Protein AF-0000000065972947 (afdb_homodimer)

InterPro domains:
  IPR001889 Herpesvirus thymidine kinase [MF_04029] (7-340)
  IPR001889 Herpesvirus thymidine kinase [PF00693] (19-298)
  IPR027417 P-loop containing nucleoside triphosphate hydrolase [G3DSA:3.40.50.300] (1-341)
  IPR027417 P-loop containing nucleoside triphosphate hydrolase [SSF52540] (10-336)

Organism: Varicella-zoster virus (strain Dumas) (NCBI:txid10338)

Solvent-accessible surface area (backbone atoms only — not comparable to full-atom values): 35794 Å² total; per-residue (Å²): 132,81,81,72,73,72,71,44,74,35,25,28,37,40,34,23,49,32,58,59,83,57,57,50,64,69,57,23,52,51,42,31,50,71,74,61,44,83,46,89,81,36,56,46,77,39,71,64,62,53,41,48,31,56,42,29,50,82,39,32,28,64,59,45,40,54,49,37,54,52,32,33,77,72,63,76,37,53,70,68,55,30,10,38,44,30,40,33,29,44,47,47,52,26,34,62,39,30,53,51,47,47,57,54,52,67,44,44,55,76,63,67,82,68,57,65,63,50,80,56,81,77,57,32,33,38,42,28,52,42,48,46,59,44,47,27,40,45,50,52,51,26,34,34,57,68,63,46,23,48,68,47,47,45,60,41,38,42,62,48,59,57,86,50,56,70,24,35,26,39,31,38,43,42,59,51,66,70,60,35,53,53,43,42,55,68,69,37,55,93,87,59,72,81,59,58,44,46,53,29,25,33,52,30,44,52,40,12,47,48,21,34,31,58,30,44,71,81,45,60,68,76,80,47,52,81,76,51,61,65,46,44,69,68,57,36,49,47,34,32,75,36,80,79,60,68,81,49,95,78,37,55,62,79,47,16,50,64,29,66,64,34,34,62,57,55,27,44,97,87,62,46,66,33,68,70,50,49,52,41,52,47,52,53,48,54,34,33,53,29,40,43,76,44,77,42,64,45,67,65,52,44,63,56,29,24,51,52,52,58,70,48,53,84,78,52,48,62,26,41,29,34,53,59,39,52,53,49,50,54,50,52,51,47,58,58,59,54,70,52,107,132,81,82,71,74,74,70,46,75,35,25,29,38,38,34,23,48,31,60,60,84,58,57,50,64,70,58,23,52,51,41,30,48,73,73,63,44,85,46,89,83,35,55,46,79,40,71,64,62,54,42,50,30,55,41,31,49,80,40,34,27,62,60,46,40,55,48,39,53,51,31,33,75,72,61,77,38,53,70,67,55,29,10,38,42,30,39,34,28,44,46,49,51,25,33,64,41,29,53,51,48,46,57,55,52,68,44,43,56,75,66,67,82,69,57,65,64,50,79,59,80,78,56,33,33,39,42,28,52,42,48,48,59,43,48,28,40,47,50,51,52,27,33,33,57,68,65,47,24,49,69,46,50,45,60,43,38,42,63,47,58,56,86,49,57,70,25,35,26,39,32,39,43,43,60,53,67,71,60,32,53,53,44,40,56,69,68,37,55,92,87,58,71,81,60,57,43,47,52,30,24,32,50,29,44,53,37,12,46,48,20,33,30,59,31,44,72,83,44,60,68,77,81,46,53,80,78,50,61,65,46,44,70,67,58,36,49,46,34,32,75,35,78,77,59,70,81,50,97,76,38,55,63,79,48,16,50,62,29,64,65,35,33,63,59,55,25,44,97,86,62,47,66,34,68,71,51,48,51,40,51,47,51,52,48,53,35,32,53,29,39,44,76,45,77,41,63,45,68,65,51,44,65,56,32,23,52,52,53,57,70,47,52,84,76,52,49,62,28,40,29,33,52,59,38,52,53,50,49,54,52,51,50,47,58,58,58,53,68,52,107

Sequence (682 aa):
MSTDKTDVKMGVLRIYLDGAYGIGKTTAAEEFLHHFAITPNRILLIGEPLSYWRNLAGEDAICGIYGTQTRRLNGDVSPEDAQRLTAHFQSLFCSPHAIMHAKISALMDTSTSDLVQVNKEPYKIMLSDRHPIASTICFPLSRYLVGDMSPAALPGLLFTLPAEPPGTNLVVCTVSLPSHLSRVSKRARPGETVNLPFVMVLRNVYIMLINTIIFLKTNNWHAGWNTLSFCNDVFKQKLQKSECIKLREVPGIEDTLFAVLKLPELCGEFGNILPLWAWGMETLSNCSRSMSPFVLSLEQTPQHAAQELKTLLPQMTPANMSSGAWNILKELVNAVQDNTSMSTDKTDVKMGVLRIYLDGAYGIGKTTAAEEFLHHFAITPNRILLIGEPLSYWRNLAGEDAICGIYGTQTRRLNGDVSPEDAQRLTAHFQSLFCSPHAIMHAKISALMDTSTSDLVQVNKEPYKIMLSDRHPIASTICFPLSRYLVGDMSPAALPGLLFTLPAEPPGTNLVVCTVSLPSHLSRVSKRARPGETVNLPFVMVLRNVYIMLINTIIFLKTNNWHAGWNTLSFCNDVFKQKLQKSECIKLREVPGIEDTLFAVLKLPELCGEFGNILPLWAWGMETLSNCSRSMSPFVLSLEQTPQHAAQELKTLLPQMTPANMSSGAWNILKELVNAVQDNTS

Foldseek 3Di:
DPPPVPFDKAWEQAEEEAEDPLLCRVVLVVLLCVPPVPDPLLEAEFEQLCLQCCDPPHDNLVCQLLVLVVCCVVVVDDLVVQQASNLVSLVSRLVVQLVLVVLLQVQFDQPVPCVVRPPDDDHRYYYYHHHSCCSLPLQNLLCVLVSRHDCVSNLVSLVSHDQAGAFYEYEYEDADPVSSLVSVVVPDDPPDDDQQLSNQLSRLQSLQLLQLLQQLLPDDCVVCLVVADAQDNVNSVVSSPHNPADHDNHDDPCNHVSNHLQHPVQADPNSHGDPSVVVSSVSSSSNSPRYHYHYFYPHDPSNVSSVVVVVCVVVGGITMGIPVSSVVSNVSSCVSRVSND/DPPPVPFDKAWEQEEEEAEDPLLCRVVLVVLLCVPPVPDPLLEAEFEQLCLQCCDPPHDNLVCQLLVLVVCCVVVVDDLVVQQASNLVSLVSRLVVQLVLVVLLQVQFDQPVPCCVVCPPDDHRYYYYHHHSCCSLPLQNLLCVLVSRHDCVSNLVSLVSHDQAGAFYEYEYEDADPVSSLVSVVVPDDPPDDDQQLSNQLSRLQSLQLLQLLQQLLVDDCVVCLVVADAQDNVNSVVSSPHNPADRDNHDDPCNHVSNHLQHPVQADPNSHGDPSSVVSSVSSSSNSPRYHYHYFYPHDPSNVSSVVVVVCVVVGGITMGTPVSSVVSNVSSCVSRVSND

Nearest PDB structures (foldseek):
  1osn-assembly3_A  TM=9.728E-01  e=6.190E-50  Human alphaherpesvirus 3
  1osn-assembly3_D  TM=9.827E-01  e=1.285E-48  Human alphaherpesvirus 3
  1osn-assembly3_C  TM=9.825E-01  e=5.005E-48  Human alphaherpesvirus 3
  1osn-assembly3_B  TM=9.823E-01  e=9.373E-48  Human alphaherpesvirus 3
  1p75-assembly1_A  TM=9.318E-01  e=2.716E-27  Equid alphaherpesvirus 4

Structure (mmCIF, N/CA/C/O backbone):
data_AF-0000000065972947-model_v1
#
loop_
_entity.id
_entity.type
_entity.pdbx_description
1 polymer 'Thymidine kinase'
#
loop_
_atom_site.group_PDB
_atom_site.id
_atom_site.type_symbol
_atom_site.label_atom_id
_atom_site.label_alt_id
_atom_site.label_comp_id
_atom_site.label_asym_id
_atom_site.label_entity_id
_atom_site.label_seq_id
_atom_site.pdbx_PDB_ins_code
_atom_site.Cartn_x
_atom_site.Cartn_y
_atom_site.Cartn_z
_atom_site.occupancy
_atom_site.B_iso_or_equiv
_atom_site.auth_seq_id
_atom_site.auth_comp_id
_atom_site.auth_asym_id
_atom_site.auth_atom_id
_atom_site.pdbx_PDB_model_num
ATOM 1 N N . MET A 1 1 ? 26.594 19.766 -32.219 1 24.78 1 MET A N 1
ATOM 2 C CA . MET A 1 1 ? 27.094 20.375 -31 1 24.78 1 MET A CA 1
ATOM 3 C C . MET A 1 1 ? 26.312 19.906 -29.797 1 24.78 1 MET A C 1
ATOM 5 O O . MET A 1 1 ? 25.094 20.109 -29.719 1 24.78 1 MET A O 1
ATOM 9 N N . SER A 1 2 ? 26.516 18.75 -29.25 1 31.09 2 SER A N 1
ATOM 10 C CA . SER A 1 2 ? 25.922 17.891 -28.234 1 31.09 2 SER A CA 1
ATOM 11 C C . SER A 1 2 ? 25.781 18.641 -26.906 1 31.09 2 SER A C 1
ATOM 13 O O . SER A 1 2 ? 26.781 19.031 -26.297 1 31.09 2 SER A O 1
ATOM 15 N N . THR A 1 3 ? 25.062 19.797 -26.844 1 36.56 3 THR A N 1
ATOM 16 C CA . THR A 1 3 ? 24.906 20.719 -25.719 1 36.56 3 THR A CA 1
ATOM 17 C C . THR A 1 3 ? 24.812 19.984 -24.406 1 36.56 3 THR A C 1
ATOM 19 O O . THR A 1 3 ? 23.797 19.344 -24.109 1 36.56 3 THR A O 1
ATOM 22 N N . ASP A 1 4 ? 25.781 19.266 -24 1 41.28 4 ASP A N 1
ATOM 23 C CA . ASP A 1 4 ? 26.203 18.562 -22.797 1 41.28 4 ASP A CA 1
ATOM 24 C C . ASP A 1 4 ? 25.875 19.359 -21.547 1 41.28 4 ASP A C 1
ATOM 26 O O . ASP A 1 4 ? 26.688 20.172 -21.094 1 41.28 4 ASP A O 1
ATOM 30 N N . LYS A 1 5 ? 24.844 20.094 -21.453 1 45.72 5 LYS A N 1
ATOM 31 C CA . LYS A 1 5 ? 24.516 20.953 -20.328 1 45.72 5 LYS A CA 1
ATOM 32 C C . LYS A 1 5 ? 24.828 20.266 -19 1 45.72 5 LYS A C 1
ATOM 34 O O . LYS A 1 5 ? 24.297 19.188 -18.719 1 45.72 5 LYS A O 1
ATOM 39 N N . THR A 1 6 ? 25.906 20.375 -18.438 1 58.53 6 THR A N 1
ATOM 40 C CA . THR A 1 6 ? 26.484 19.844 -17.203 1 58.53 6 THR A CA 1
ATOM 41 C C . THR A 1 6 ? 25.469 19.906 -16.078 1 58.53 6 THR A C 1
ATOM 43 O O . THR A 1 6 ? 24.922 20.969 -15.781 1 58.53 6 THR A O 1
ATOM 46 N N . ASP A 1 7 ? 24.891 18.859 -15.789 1 75.12 7 ASP A N 1
ATOM 47 C CA . ASP A 1 7 ? 24 18.672 -14.641 1 75.12 7 ASP A CA 1
ATOM 48 C C . ASP A 1 7 ? 24.625 19.25 -13.375 1 75.12 7 ASP A C 1
ATOM 50 O O . ASP A 1 7 ? 25.688 18.781 -12.93 1 75.12 7 ASP A O 1
ATOM 54 N N . VAL A 1 8 ? 24.234 20.594 -13.047 1 81.94 8 VAL A N 1
ATOM 55 C CA . VAL A 1 8 ? 24.75 21.297 -11.883 1 81.94 8 VAL A CA 1
ATOM 56 C C . VAL A 1 8 ? 23.969 20.906 -10.633 1 81.94 8 VAL A C 1
ATOM 58 O O . VAL A 1 8 ? 22.75 20.766 -10.68 1 81.94 8 VAL A O 1
ATOM 61 N N . LYS A 1 9 ? 24.703 20.719 -9.617 1 84.69 9 LYS A N 1
ATOM 62 C CA . LYS A 1 9 ? 24.078 20.422 -8.336 1 84.69 9 LYS A CA 1
ATOM 63 C C . LYS A 1 9 ? 23.531 21.688 -7.684 1 84.69 9 LYS A C 1
ATOM 65 O O . LYS A 1 9 ? 24.156 22.75 -7.727 1 84.69 9 LYS A O 1
ATOM 70 N N . MET A 1 10 ? 22.328 21.594 -7.219 1 85.69 10 MET A N 1
ATOM 71 C CA . MET A 1 10 ? 21.672 22.734 -6.59 1 85.69 10 MET A CA 1
ATOM 72 C C . MET A 1 10 ? 21 22.328 -5.281 1 85.69 10 MET A C 1
ATOM 74 O O . MET A 1 10 ? 20.719 21.156 -5.066 1 85.69 10 MET A O 1
ATOM 78 N N . GLY A 1 11 ? 20.797 23.375 -4.469 1 88.81 11 GLY A N 1
ATOM 79 C CA . GLY A 1 11 ? 20.031 23.188 -3.246 1 88.81 11 GLY A CA 1
ATOM 80 C C . GLY A 1 11 ? 18.547 23.406 -3.432 1 88.81 11 GLY A C 1
ATOM 81 O O . GLY A 1 11 ? 18.141 24.312 -4.168 1 88.81 11 GLY A O 1
ATOM 82 N N . VAL A 1 12 ? 17.781 22.531 -2.781 1 92.69 12 VAL A N 1
ATOM 83 C CA . VAL A 1 12 ? 16.328 22.656 -2.873 1 92.69 12 VAL A CA 1
ATOM 84 C C . VAL A 1 12 ? 15.711 22.516 -1.485 1 92.69 12 VAL A C 1
ATOM 86 O O . VAL A 1 12 ? 16.109 21.641 -0.708 1 92.69 12 VAL A O 1
ATOM 89 N N . LEU A 1 13 ? 14.805 23.422 -1.166 1 94.88 13 LEU A N 1
ATOM 90 C CA . LEU A 1 13 ? 13.977 23.234 0.019 1 94.88 13 LEU A CA 1
ATOM 91 C C . LEU A 1 13 ? 12.688 22.5 -0.326 1 94.88 13 LEU A C 1
ATOM 93 O O . LEU A 1 13 ? 11.828 23.031 -1.038 1 94.88 13 LEU A O 1
ATOM 97 N N . ARG A 1 14 ? 12.586 21.281 0.138 1 95.44 14 ARG A N 1
ATOM 98 C CA . ARG A 1 14 ? 11.367 20.5 -0.025 1 95.44 14 ARG A CA 1
ATOM 99 C C . ARG A 1 14 ? 10.398 20.75 1.124 1 95.44 14 ARG A C 1
ATOM 101 O O . ARG A 1 14 ? 10.602 20.266 2.236 1 95.44 14 ARG A O 1
ATOM 108 N N . ILE A 1 15 ? 9.328 21.422 0.825 1 97.12 15 ILE A N 1
ATOM 109 C CA . ILE A 1 15 ? 8.398 21.844 1.862 1 97.12 15 ILE A CA 1
ATOM 110 C C . ILE A 1 15 ? 7.031 21.219 1.622 1 97.12 15 ILE A C 1
ATOM 112 O O . ILE A 1 15 ? 6.477 21.312 0.525 1 97.12 15 ILE A O 1
ATOM 116 N N . TYR A 1 16 ? 6.547 20.562 2.572 1 97.19 16 TYR A N 1
ATOM 117 C CA . TYR A 1 16 ? 5.18 20.062 2.561 1 97.19 16 TYR A CA 1
ATOM 118 C C . TYR A 1 16 ? 4.301 20.844 3.523 1 97.19 16 TYR A C 1
ATOM 120 O O . TYR A 1 16 ? 4.594 20.922 4.719 1 97.19 16 TYR A O 1
ATOM 128 N N . LEU A 1 17 ? 3.287 21.438 3.014 1 97.56 17 LEU A N 1
ATOM 129 C CA . LEU A 1 17 ? 2.273 22.094 3.836 1 97.56 17 LEU A CA 1
ATOM 130 C C . LEU A 1 17 ? 1.18 21.109 4.234 1 97.56 17 LEU A C 1
ATOM 132 O O . LEU A 1 17 ? 0.434 20.625 3.381 1 97.56 17 LEU A O 1
ATOM 136 N N . ASP A 1 18 ? 1.11 20.828 5.496 1 97.81 18 ASP A N 1
ATOM 137 C CA . ASP A 1 18 ? 0.166 19.828 5.988 1 97.81 18 ASP A CA 1
ATOM 138 C C . ASP A 1 18 ? -0.771 20.422 7.035 1 97.81 18 ASP A C 1
ATOM 140 O O . ASP A 1 18 ? -0.601 21.578 7.445 1 97.81 18 ASP A O 1
ATOM 144 N N . GLY A 1 19 ? -1.798 19.672 7.359 1 97.06 19 GLY A N 1
ATOM 145 C CA . GLY A 1 19 ? -2.809 20.109 8.312 1 97.06 19 GLY A CA 1
ATOM 146 C C . GLY A 1 19 ? -4.203 19.625 7.969 1 97.06 19 GLY A C 1
ATOM 147 O O . GLY A 1 19 ? -4.387 18.906 6.98 1 97.06 19 GLY A O 1
ATOM 148 N N . ALA A 1 20 ? -5.117 20.047 8.828 1 95 20 ALA A N 1
ATOM 149 C CA . ALA A 1 20 ? -6.504 19.656 8.617 1 95 20 ALA A CA 1
ATOM 150 C C . ALA A 1 20 ? -7.039 20.219 7.301 1 95 20 ALA A C 1
ATOM 152 O O . ALA A 1 20 ? -6.445 21.141 6.73 1 95 20 ALA A O 1
ATOM 153 N N . TYR A 1 21 ? -8.062 19.578 6.801 1 90.56 21 TYR A N 1
ATOM 154 C CA . TYR A 1 21 ? -8.648 20.062 5.559 1 90.56 21 TYR A CA 1
ATOM 155 C C . TYR A 1 21 ? -9.398 21.375 5.777 1 90.56 21 TYR A C 1
ATOM 157 O O . TYR A 1 21 ? -9.883 21.641 6.883 1 90.56 21 TYR A O 1
ATOM 165 N N . GLY A 1 22 ? -9.43 22.203 4.824 1 90.12 22 GLY A N 1
ATOM 166 C CA . GLY A 1 22 ? -10.25 23.406 4.824 1 90.12 22 GLY A CA 1
ATOM 167 C C . GLY A 1 22 ? -9.68 24.516 5.672 1 90.12 22 GLY A C 1
ATOM 168 O O . GLY A 1 22 ? -10.398 25.438 6.066 1 90.12 22 GLY A O 1
ATOM 169 N N . ILE A 1 23 ? -8.453 24.484 5.961 1 92.94 23 ILE A N 1
ATOM 170 C CA . ILE A 1 23 ? -7.922 25.484 6.883 1 92.94 23 ILE A CA 1
ATOM 171 C C . ILE A 1 23 ? -7.289 26.625 6.102 1 92.94 23 ILE A C 1
ATOM 173 O O . ILE A 1 23 ? -6.922 27.656 6.676 1 92.94 23 ILE A O 1
ATOM 177 N N . GLY A 1 24 ? -7.059 26.469 4.773 1 91.12 24 GLY A N 1
ATOM 178 C CA . GLY A 1 24 ? -6.57 27.578 3.967 1 91.12 24 GLY A CA 1
ATOM 179 C C . GLY A 1 24 ? -5.156 27.375 3.461 1 91.12 24 GLY A C 1
ATOM 180 O O . GLY A 1 24 ? -4.473 28.328 3.098 1 91.12 24 GLY A O 1
ATOM 181 N N . LYS A 1 25 ? -4.641 26.188 3.389 1 93 25 LYS A N 1
ATOM 182 C CA . LYS A 1 25 ? -3.271 25.859 2.988 1 93 25 LYS A CA 1
ATOM 183 C C . LYS A 1 25 ? -3.016 26.266 1.538 1 93 25 LYS A C 1
ATOM 185 O O . LYS A 1 25 ? -1.987 26.875 1.229 1 93 25 LYS A O 1
ATOM 190 N N . THR A 1 26 ? -3.998 25.875 0.659 1 89.94 26 THR A N 1
ATOM 191 C CA . THR A 1 26 ? -3.83 26.125 -0.769 1 89.94 26 THR A CA 1
ATOM 192 C C . THR A 1 26 ? -3.721 27.625 -1.05 1 89.94 26 THR A C 1
ATOM 194 O O . THR A 1 26 ? -2.867 28.047 -1.829 1 89.94 26 THR A O 1
ATOM 197 N N . THR A 1 27 ? -4.531 28.391 -0.396 1 91.69 27 THR A N 1
ATOM 198 C CA . THR A 1 27 ? -4.5 29.828 -0.562 1 91.69 27 THR A CA 1
ATOM 199 C C . THR A 1 27 ? -3.174 30.406 -0.068 1 91.69 27 THR A C 1
ATOM 201 O O . THR A 1 27 ? -2.59 31.281 -0.713 1 91.69 27 THR A O 1
ATOM 204 N N . ALA A 1 28 ? -2.789 29.984 1.103 1 93.19 28 ALA A N 1
ATOM 205 C CA . ALA A 1 28 ? -1.518 30.453 1.654 1 93.19 28 ALA A CA 1
ATOM 206 C C . ALA A 1 28 ? -0.359 30.109 0.721 1 93.19 28 ALA A C 1
ATOM 208 O O . ALA A 1 28 ? 0.544 30.922 0.519 1 93.19 28 ALA A O 1
ATOM 209 N N . ALA A 1 29 ? -0.328 28.906 0.159 1 93.44 29 ALA A N 1
ATOM 210 C CA . ALA A 1 29 ? 0.717 28.469 -0.76 1 93.44 29 ALA A CA 1
ATOM 211 C C . ALA A 1 29 ? 0.747 29.344 -2.016 1 93.44 29 ALA A C 1
ATOM 213 O O . ALA A 1 29 ? 1.82 29.703 -2.5 1 93.44 29 ALA A O 1
ATOM 214 N N . GLU A 1 30 ? -0.402 29.609 -2.543 1 92.25 30 GLU A N 1
ATOM 215 C CA . GLU A 1 30 ? -0.502 30.453 -3.732 1 92.25 30 GLU A CA 1
ATOM 216 C C . GLU A 1 30 ? 0.013 31.875 -3.455 1 92.25 30 GLU A C 1
ATOM 218 O O . GLU A 1 30 ? 0.686 32.469 -4.297 1 92.25 30 GLU A O 1
ATOM 223 N N . GLU A 1 31 ? -0.373 32.375 -2.311 1 93 31 GLU A N 1
ATOM 224 C CA . GLU A 1 31 ? 0.111 33.688 -1.918 1 93 31 GLU A CA 1
ATOM 225 C C . GLU A 1 31 ? 1.632 33.719 -1.799 1 93 31 GLU A C 1
ATOM 227 O O . GLU A 1 31 ? 2.275 34.719 -2.152 1 93 31 GLU A O 1
ATOM 232 N N . PHE A 1 32 ? 2.17 32.719 -1.251 1 93.94 32 PHE A N 1
ATOM 233 C CA . PHE A 1 32 ? 3.617 32.594 -1.14 1 93.94 32 PHE A CA 1
ATOM 234 C C . PHE A 1 32 ? 4.27 32.594 -2.518 1 93.94 32 PHE A C 1
ATOM 236 O O . PHE A 1 32 ? 5.27 33.281 -2.73 1 93.94 32 PHE A O 1
ATOM 243 N N . LEU A 1 33 ? 3.723 31.781 -3.418 1 90.75 33 LEU A N 1
ATOM 244 C CA . LEU A 1 33 ? 4.23 31.734 -4.785 1 90.75 33 LEU A CA 1
ATOM 245 C C . LEU A 1 33 ? 4.184 33.094 -5.438 1 90.75 33 LEU A C 1
ATOM 247 O O . LEU A 1 33 ? 5.156 33.531 -6.062 1 90.75 33 LEU A O 1
ATOM 251 N N . HIS A 1 34 ? 3.148 33.781 -5.293 1 89.38 34 HIS A N 1
ATOM 252 C CA . HIS A 1 34 ? 2.932 35.062 -5.941 1 89.38 34 HIS A CA 1
ATOM 253 C C . HIS A 1 34 ? 3.883 36.125 -5.391 1 89.38 34 HIS A C 1
ATOM 255 O O . HIS A 1 34 ? 4.348 37 -6.137 1 89.38 34 HIS A O 1
ATOM 261 N N . HIS A 1 35 ? 4.211 36.062 -4.195 1 85.94 35 HIS A N 1
ATOM 262 C CA . HIS A 1 35 ? 4.93 37.156 -3.57 1 85.94 35 HIS A CA 1
ATOM 263 C C . HIS A 1 35 ? 6.426 36.875 -3.502 1 85.94 35 HIS A C 1
ATOM 265 O O . HIS A 1 35 ? 7.238 37.812 -3.445 1 85.94 35 HIS A O 1
ATOM 271 N N . PHE A 1 36 ? 6.738 35.656 -3.549 1 81.44 36 PHE A N 1
ATOM 272 C CA . PHE A 1 36 ? 8.141 35.406 -3.223 1 81.44 36 PHE A CA 1
ATOM 273 C C . PHE A 1 36 ? 8.82 34.625 -4.34 1 81.44 36 PHE A C 1
ATOM 275 O O . PHE A 1 36 ? 9.977 34.219 -4.207 1 81.44 36 PHE A O 1
ATOM 282 N N . ALA A 1 37 ? 8.07 34.406 -5.379 1 73.75 37 ALA A N 1
ATOM 283 C CA . ALA A 1 37 ? 8.734 33.875 -6.559 1 73.75 37 ALA A CA 1
ATOM 284 C C . ALA A 1 37 ? 9.602 34.906 -7.242 1 73.75 37 ALA A C 1
ATOM 286 O O . ALA A 1 37 ? 9.133 35.625 -8.125 1 73.75 37 ALA A O 1
ATOM 287 N N . ILE A 1 38 ? 10.688 35.25 -6.781 1 68.25 38 ILE A N 1
ATOM 288 C CA . ILE A 1 38 ? 11.602 36.281 -7.25 1 68.25 38 ILE A CA 1
ATOM 289 C C . ILE A 1 38 ? 11.953 36.031 -8.719 1 68.25 38 ILE A C 1
ATOM 291 O O . ILE A 1 38 ? 12.008 36.969 -9.516 1 68.25 38 ILE A O 1
ATOM 295 N N . THR A 1 39 ? 12.312 34.781 -9.055 1 71.31 39 THR A N 1
ATOM 296 C CA . THR A 1 39 ? 12.625 34.375 -10.422 1 71.31 39 THR A CA 1
ATOM 297 C C . THR A 1 39 ? 11.633 33.312 -10.891 1 71.31 39 THR A C 1
ATOM 299 O O . THR A 1 39 ? 11.148 32.5 -10.094 1 71.31 39 THR A O 1
ATOM 302 N N . PRO A 1 40 ? 11.539 33.438 -12.141 1 72.69 40 PRO A N 1
ATOM 303 C CA . PRO A 1 40 ? 10.672 32.406 -12.688 1 72.69 40 PRO A CA 1
ATOM 304 C C . PRO A 1 40 ? 11.195 30.984 -12.422 1 72.69 40 PRO A C 1
ATOM 306 O O . PRO A 1 40 ? 12.406 30.766 -12.453 1 72.69 40 PRO A O 1
ATOM 309 N N . ASN A 1 41 ? 10.453 30.203 -11.945 1 76.44 41 ASN A N 1
ATOM 310 C CA . ASN A 1 41 ? 10.766 28.781 -11.844 1 76.44 41 ASN A CA 1
ATOM 311 C C . ASN A 1 41 ? 11.531 28.469 -10.562 1 76.44 41 ASN A C 1
ATOM 313 O O . ASN A 1 41 ? 12.148 27.406 -10.445 1 76.44 41 ASN A O 1
ATOM 317 N N . ARG A 1 42 ? 11.555 29.453 -9.68 1 85.5 42 ARG A N 1
ATOM 318 C CA . ARG A 1 42 ? 12.25 29.188 -8.43 1 85.5 42 ARG A CA 1
ATOM 319 C C . ARG A 1 42 ? 11.398 28.328 -7.5 1 85.5 42 ARG A C 1
ATOM 321 O O . ARG A 1 42 ? 11.922 27.469 -6.789 1 85.5 42 ARG A O 1
ATOM 328 N N . ILE A 1 43 ? 10.133 28.641 -7.566 1 92.12 43 ILE A N 1
ATOM 329 C CA . ILE A 1 43 ? 9.211 27.938 -6.68 1 92.12 43 ILE A CA 1
ATOM 330 C C . ILE A 1 43 ? 8.297 27.031 -7.5 1 92.12 43 ILE A C 1
ATOM 332 O O . ILE A 1 43 ? 7.691 27.469 -8.477 1 92.12 43 ILE A O 1
ATOM 336 N N . LEU A 1 44 ? 8.289 25.797 -7.168 1 92.88 44 LEU A N 1
ATOM 337 C CA . LEU A 1 44 ? 7.371 24.844 -7.773 1 92.88 44 LEU A CA 1
ATOM 338 C C . LEU A 1 44 ? 6.273 24.438 -6.793 1 92.88 44 LEU A C 1
ATOM 340 O O . LEU A 1 44 ? 6.559 23.891 -5.73 1 92.88 44 LEU A O 1
ATOM 344 N N . LEU A 1 45 ? 5.082 24.812 -7.113 1 92.62 45 LEU A N 1
ATOM 345 C CA . LEU A 1 45 ? 3.932 24.422 -6.305 1 92.62 45 LEU A CA 1
ATOM 346 C C . LEU A 1 45 ? 3.332 23.109 -6.797 1 92.62 45 LEU A C 1
ATOM 348 O O . LEU A 1 45 ? 3.023 22.969 -7.984 1 92.62 45 LEU A O 1
ATOM 352 N N . ILE A 1 46 ? 3.23 22.172 -5.93 1 92.5 46 ILE A N 1
ATOM 353 C CA . ILE A 1 46 ? 2.623 20.875 -6.238 1 92.5 46 ILE A CA 1
ATOM 354 C C . ILE A 1 46 ? 1.302 20.734 -5.484 1 92.5 46 ILE A C 1
ATOM 356 O O . ILE A 1 46 ? 1.286 20.656 -4.254 1 92.5 46 ILE A O 1
ATOM 360 N N . GLY A 1 47 ? 0.26 20.688 -6.23 1 89 47 GLY A N 1
ATOM 361 C CA . GLY A 1 47 ? -1.054 20.562 -5.625 1 89 47 GLY A CA 1
ATOM 362 C C . GLY A 1 47 ? -1.443 19.109 -5.359 1 89 47 GLY A C 1
ATOM 363 O O . GLY A 1 47 ? -0.73 18.188 -5.758 1 89 47 GLY A O 1
ATOM 364 N N . GLU A 1 48 ? -2.555 18.953 -4.688 1 86.44 48 GLU A N 1
ATOM 365 C CA . GLU A 1 48 ? -3.121 17.625 -4.48 1 86.44 48 GLU A CA 1
ATOM 366 C C . GLU A 1 48 ? -3.529 16.984 -5.805 1 86.44 48 GLU A C 1
ATOM 368 O O . GLU A 1 48 ? -3.941 17.688 -6.734 1 86.44 48 GLU A O 1
ATOM 373 N N . PRO A 1 49 ? -3.383 15.719 -5.887 1 87.19 49 PRO A N 1
ATOM 374 C CA . PRO A 1 49 ? -3.791 15.047 -7.125 1 87.19 49 PRO A CA 1
ATOM 375 C C . PRO A 1 49 ? -5.301 14.844 -7.211 1 87.19 49 PRO A C 1
ATOM 377 O O . PRO A 1 49 ? -5.773 13.703 -7.285 1 87.19 49 PRO A O 1
ATOM 380 N N . LEU A 1 50 ? -6.035 15.844 -7.324 1 81.94 50 LEU A N 1
ATOM 381 C CA . LEU A 1 50 ? -7.492 15.844 -7.242 1 81.94 50 LEU A CA 1
ATOM 382 C C . LEU A 1 50 ? -8.109 15.047 -8.391 1 81.94 50 LEU A C 1
ATOM 384 O O . LEU A 1 50 ? -9.148 14.406 -8.219 1 81.94 50 LEU A O 1
ATOM 388 N N . SER A 1 51 ? -7.465 15.109 -9.508 1 83.94 51 SER A N 1
ATOM 389 C CA . SER A 1 51 ? -8 14.375 -10.648 1 83.94 51 SER A CA 1
ATOM 390 C C . SER A 1 51 ? -8.07 12.883 -10.359 1 83.94 51 SER A C 1
ATOM 392 O O . SER A 1 51 ? -9.047 12.219 -10.703 1 83.94 51 SER A O 1
ATOM 394 N N . TYR A 1 52 ? -7.09 12.422 -9.672 1 87 52 TYR A N 1
ATOM 395 C CA . TYR A 1 52 ? -7.09 11.008 -9.305 1 87 52 TYR A CA 1
ATOM 396 C C . TYR A 1 52 ? -8.062 10.742 -8.156 1 87 52 TYR A C 1
ATOM 398 O O . TYR A 1 52 ? -8.703 9.695 -8.117 1 87 52 TYR A O 1
ATOM 406 N N . TRP A 1 53 ? -8.172 11.664 -7.285 1 88.5 53 TRP A N 1
ATOM 407 C CA . TRP A 1 53 ? -9.07 11.477 -6.152 1 88.5 53 TRP A CA 1
ATOM 408 C C . TRP A 1 53 ? -10.531 11.508 -6.605 1 88.5 53 TRP A C 1
ATOM 410 O O . TRP A 1 53 ? -11.383 10.82 -6.035 1 88.5 53 TRP A O 1
ATOM 420 N N . ARG A 1 54 ? -10.758 12.25 -7.645 1 89.06 54 ARG A N 1
ATOM 421 C CA . ARG A 1 54 ? -12.133 12.438 -8.102 1 89.06 54 ARG A CA 1
ATOM 422 C C . ARG A 1 54 ? -12.5 11.406 -9.164 1 89.06 54 ARG A C 1
ATOM 424 O O . ARG A 1 54 ? -13.688 11.156 -9.406 1 89.06 54 ARG A O 1
ATOM 431 N N . ASN A 1 55 ? -11.438 10.922 -9.75 1 88.25 55 ASN A N 1
ATOM 432 C CA . ASN A 1 55 ? -11.703 9.922 -10.781 1 88.25 55 ASN A CA 1
ATOM 433 C C . ASN A 1 55 ? -10.508 9 -10.992 1 88.25 55 ASN A C 1
ATOM 435 O O . ASN A 1 55 ? -9.742 9.18 -11.938 1 88.25 55 ASN A O 1
ATOM 439 N N . LEU A 1 56 ? -10.469 8 -10.266 1 88.94 56 LEU A N 1
ATOM 440 C CA . LEU A 1 56 ? -9.531 6.914 -10.523 1 88.94 56 LEU A CA 1
ATOM 441 C C . LEU A 1 56 ? -10.258 5.672 -11.023 1 88.94 56 LEU A C 1
ATOM 443 O O . LEU A 1 56 ? -10.898 4.969 -10.242 1 88.94 56 LEU A O 1
ATOM 447 N N . ALA A 1 57 ? -10.156 5.473 -12.297 1 90.81 57 ALA A N 1
ATOM 448 C CA . ALA A 1 57 ? -10.828 4.336 -12.914 1 90.81 57 ALA A CA 1
ATOM 449 C C . ALA A 1 57 ? -12.336 4.367 -12.641 1 90.81 57 ALA A C 1
ATOM 451 O O . ALA A 1 57 ? -12.93 3.342 -12.312 1 90.81 57 ALA A O 1
ATOM 452 N N . GLY A 1 58 ? -12.844 5.625 -12.578 1 88.75 58 GLY A N 1
ATOM 453 C CA . GLY A 1 58 ? -14.281 5.789 -12.438 1 88.75 58 GLY A CA 1
ATOM 454 C C . GLY A 1 58 ? -14.719 6 -11 1 88.75 58 GLY A C 1
ATOM 455 O O . GLY A 1 58 ? -15.898 6.254 -10.734 1 88.75 58 GLY A O 1
ATOM 456 N N . GLU A 1 59 ? -13.812 5.891 -10.055 1 92.75 59 GLU A N 1
ATOM 457 C CA . GLU A 1 59 ? -14.164 6.043 -8.641 1 92.75 59 GLU A CA 1
ATOM 458 C C . GLU A 1 59 ? -13.82 7.441 -8.133 1 92.75 59 GLU A C 1
ATOM 460 O O . GLU A 1 59 ? -12.727 7.945 -8.375 1 92.75 59 GLU A O 1
ATOM 465 N N . ASP A 1 60 ? -14.719 8.062 -7.535 1 93.25 60 ASP A N 1
ATOM 466 C CA . ASP A 1 60 ? -14.531 9.32 -6.809 1 93.25 60 ASP A CA 1
ATOM 467 C C . ASP A 1 60 ? -14.352 9.062 -5.312 1 93.25 60 ASP A C 1
ATOM 469 O O . ASP A 1 60 ? -15.32 8.828 -4.594 1 93.25 60 ASP A O 1
ATOM 473 N N . ALA A 1 61 ? -13.164 9.148 -4.879 1 92.38 61 ALA A N 1
ATOM 474 C CA . ALA A 1 61 ? -12.828 8.797 -3.504 1 92.38 61 ALA A CA 1
ATOM 475 C C . ALA A 1 61 ? -13.461 9.766 -2.512 1 92.38 61 ALA A C 1
ATOM 477 O O . ALA A 1 61 ? -13.938 9.359 -1.45 1 92.38 61 ALA A O 1
ATOM 478 N N . ILE A 1 62 ? -13.461 11.008 -2.812 1 89.56 62 ILE A N 1
ATOM 479 C CA . ILE A 1 62 ? -14.008 12.031 -1.925 1 89.56 62 ILE A CA 1
ATOM 480 C C . ILE A 1 62 ? -15.508 11.812 -1.741 1 89.56 62 ILE A C 1
ATOM 482 O O . ILE A 1 62 ? -15.984 11.648 -0.615 1 89.56 62 ILE A O 1
ATOM 486 N N . CYS A 1 63 ? -16.203 11.68 -2.84 1 90 63 CYS A N 1
ATOM 487 C CA . CYS A 1 63 ? -17.641 11.438 -2.783 1 90 63 CYS A CA 1
ATOM 488 C C . CYS A 1 63 ? -17.938 10.078 -2.17 1 90 63 CYS A C 1
ATOM 490 O O . CYS A 1 63 ? -18.953 9.914 -1.476 1 90 63 CYS A O 1
ATOM 492 N N . GLY A 1 64 ? -17.047 9.219 -2.436 1 93.38 64 GLY A N 1
ATOM 493 C CA . GLY A 1 64 ? -17.219 7.887 -1.869 1 93.38 64 GLY A CA 1
ATOM 494 C C . GLY A 1 64 ? -17.219 7.883 -0.353 1 93.38 64 GLY A C 1
ATOM 495 O O . GLY A 1 64 ? -18.094 7.27 0.267 1 93.38 64 GLY A O 1
ATOM 496 N N . ILE A 1 65 ? -16.312 8.562 0.259 1 92.56 65 ILE A N 1
ATOM 497 C CA . ILE A 1 65 ? -16.203 8.586 1.714 1 92.56 65 ILE A CA 1
ATOM 498 C C . ILE A 1 65 ? -17.438 9.266 2.309 1 92.56 65 ILE A C 1
ATOM 500 O O . ILE A 1 65 ? -18.094 8.711 3.189 1 92.56 65 ILE A O 1
ATOM 504 N N . TYR A 1 66 ? -17.797 10.391 1.802 1 88 66 TYR A N 1
ATOM 505 C CA . TYR A 1 66 ? -18.938 11.125 2.33 1 88 66 TYR A CA 1
ATOM 506 C C . TYR A 1 66 ? -20.234 10.383 2.072 1 88 66 TYR A C 1
ATOM 508 O O . TYR A 1 66 ? -21.094 10.305 2.949 1 88 66 TYR A O 1
ATOM 516 N N . GLY A 1 67 ? -20.328 9.883 0.888 1 92 67 GLY A N 1
ATOM 517 C CA . GLY A 1 67 ? -21.516 9.102 0.56 1 92 67 GLY A CA 1
ATOM 518 C C . GLY A 1 67 ? -21.672 7.879 1.444 1 92 67 GLY A C 1
ATOM 519 O O . GLY A 1 67 ? -22.797 7.543 1.838 1 92 67 GLY A O 1
ATOM 520 N N . THR A 1 68 ? -20.641 7.23 1.751 1 94.69 68 THR A N 1
ATOM 521 C CA . THR A 1 68 ? -20.672 6.062 2.621 1 94.69 68 THR A CA 1
ATOM 522 C C . THR A 1 68 ? -21.188 6.434 4.012 1 94.69 68 THR A C 1
ATOM 524 O O . THR A 1 68 ? -22 5.723 4.59 1 94.69 68 THR A O 1
ATOM 527 N N . GLN A 1 69 ? -20.703 7.559 4.531 1 91.19 69 GLN A N 1
ATOM 528 C CA . GLN A 1 69 ? -21.125 7.992 5.859 1 91.19 69 GLN A CA 1
ATOM 529 C C . GLN A 1 69 ? -22.609 8.352 5.875 1 91.19 69 GLN A C 1
ATOM 531 O O . GLN A 1 69 ? -23.312 8.047 6.836 1 91.19 69 GLN A O 1
ATOM 536 N N . THR A 1 70 ? -23.047 8.977 4.812 1 91.38 70 THR A N 1
ATOM 537 C CA . THR A 1 70 ? -24.469 9.289 4.684 1 91.38 70 THR A CA 1
ATOM 538 C C . THR A 1 70 ? -25.297 8.016 4.66 1 91.38 70 THR A C 1
ATOM 540 O O . THR A 1 70 ? -26.312 7.918 5.352 1 91.38 70 THR A O 1
ATOM 543 N N . ARG A 1 71 ? -24.859 7.086 3.904 1 95.12 71 ARG A N 1
ATOM 544 C CA . ARG A 1 71 ? -25.562 5.812 3.797 1 95.12 71 ARG A CA 1
ATOM 545 C C . ARG A 1 71 ? -25.578 5.086 5.137 1 95.12 71 ARG A C 1
ATOM 547 O O . ARG A 1 71 ? -26.562 4.422 5.477 1 95.12 71 ARG A O 1
ATOM 554 N N . ARG A 1 72 ? -24.516 5.176 5.809 1 94.88 72 ARG A N 1
ATOM 555 C CA . ARG A 1 72 ? -24.453 4.574 7.133 1 94.88 72 ARG A CA 1
ATOM 556 C C . ARG A 1 72 ? -25.469 5.195 8.07 1 94.88 72 ARG A C 1
ATOM 558 O O . ARG A 1 72 ? -26.203 4.48 8.758 1 94.88 72 ARG A O 1
ATOM 565 N N . LEU A 1 73 ? -25.594 6.445 8.102 1 91.06 73 LEU A N 1
ATOM 566 C CA . LEU A 1 73 ? -26.516 7.172 8.969 1 91.06 73 LEU A CA 1
ATOM 567 C C . LEU A 1 73 ? -27.953 6.855 8.602 1 91.06 73 LEU A C 1
ATOM 569 O O . LEU A 1 73 ? -28.828 6.77 9.484 1 91.06 73 LEU A O 1
ATOM 573 N N . ASN A 1 74 ? -28.156 6.652 7.332 1 94.38 74 ASN A N 1
ATOM 574 C CA . ASN A 1 74 ? -29.516 6.371 6.848 1 94.38 74 ASN A CA 1
ATOM 575 C C . ASN A 1 74 ? -29.875 4.898 7.02 1 94.38 74 ASN A C 1
ATOM 577 O O . ASN A 1 74 ? -31.016 4.5 6.781 1 94.38 74 ASN A O 1
ATOM 581 N N . GLY A 1 75 ? -28.922 4.094 7.301 1 93.94 75 GLY A N 1
ATOM 582 C CA . GLY A 1 75 ? -29.156 2.674 7.492 1 93.94 75 GLY A CA 1
ATOM 583 C C . GLY A 1 75 ? -29.109 1.877 6.203 1 93.94 75 GLY A C 1
ATOM 584 O O . GLY A 1 75 ? -29.531 0.716 6.168 1 93.94 75 GLY A O 1
ATOM 585 N N . ASP A 1 76 ? -28.562 2.463 5.137 1 95.12 76 ASP A N 1
ATOM 586 C CA . ASP A 1 76 ? -28.516 1.825 3.824 1 95.12 76 ASP A CA 1
ATOM 587 C C . ASP A 1 76 ? -27.344 0.841 3.744 1 95.12 76 ASP A C 1
ATOM 589 O O . ASP A 1 76 ? -27.297 -0.001 2.844 1 95.12 76 ASP A O 1
ATOM 593 N N . VAL A 1 77 ? -26.422 0.993 4.637 1 96.19 77 VAL A N 1
ATOM 594 C CA . VAL A 1 77 ? -25.266 0.104 4.715 1 96.19 77 VAL A CA 1
ATOM 595 C C . VAL A 1 77 ? -24.938 -0.183 6.18 1 96.19 77 VAL A C 1
ATOM 597 O O . VAL A 1 77 ? -25.094 0.685 7.039 1 96.19 77 VAL A O 1
ATOM 600 N N . SER A 1 78 ? -24.484 -1.406 6.457 1 95.88 78 SER A N 1
ATOM 601 C CA . SER A 1 78 ? -24.141 -1.754 7.836 1 95.88 78 SER A CA 1
ATOM 602 C C . SER A 1 78 ? -22.938 -0.966 8.32 1 95.88 78 SER A C 1
ATOM 604 O O . SER A 1 78 ? -22.094 -0.541 7.516 1 95.88 78 SER A O 1
ATOM 606 N N . PRO A 1 79 ? -22.781 -0.753 9.617 1 96.12 79 PRO A N 1
ATOM 607 C CA . PRO A 1 79 ? -21.609 -0.059 10.148 1 96.12 79 PRO A CA 1
ATOM 608 C C . PRO A 1 79 ? -20.297 -0.725 9.742 1 96.12 79 PRO A C 1
ATOM 610 O O . PRO A 1 79 ? -19.328 -0.037 9.406 1 96.12 79 PRO A O 1
ATOM 613 N N . GLU A 1 80 ? -20.281 -2.027 9.688 1 96.19 80 GLU A N 1
ATOM 614 C CA . GLU A 1 80 ? -19.078 -2.758 9.328 1 96.19 80 GLU A CA 1
ATOM 615 C C . GLU A 1 80 ? -18.719 -2.541 7.859 1 96.19 80 GLU A C 1
ATOM 617 O O . GLU A 1 80 ? -17.562 -2.285 7.527 1 96.19 80 GLU A O 1
ATOM 622 N N . ASP A 1 81 ? -19.734 -2.637 7.051 1 97.44 81 ASP A N 1
ATOM 623 C CA . ASP A 1 81 ? -19.484 -2.418 5.629 1 97.44 81 ASP A CA 1
ATOM 624 C C . ASP A 1 81 ? -19.078 -0.972 5.355 1 97.44 81 ASP A C 1
ATOM 626 O O . ASP A 1 81 ? -18.234 -0.708 4.5 1 97.44 81 ASP A O 1
ATOM 630 N N . ALA A 1 82 ? -19.734 -0.071 6.102 1 97.88 82 ALA A N 1
ATOM 631 C CA . ALA A 1 82 ? -19.375 1.335 5.941 1 97.88 82 ALA A CA 1
ATOM 632 C C . ALA A 1 82 ? -17.906 1.572 6.289 1 97.88 82 ALA A C 1
ATOM 634 O O . ALA A 1 82 ? -17.203 2.314 5.598 1 97.88 82 ALA A O 1
ATOM 635 N N . GLN A 1 83 ? -17.453 0.947 7.34 1 97.94 83 GLN A N 1
ATOM 636 C CA . GLN A 1 83 ? -16.062 1.08 7.754 1 97.94 83 GLN A CA 1
ATOM 637 C C . GLN A 1 83 ? -15.117 0.526 6.688 1 97.94 83 GLN A C 1
ATOM 639 O O . GLN A 1 83 ? -14.078 1.128 6.395 1 97.94 83 GLN A O 1
ATOM 644 N N . ARG A 1 84 ? -15.5 -0.57 6.109 1 98.06 84 ARG A N 1
ATOM 645 C CA . ARG A 1 84 ? -14.688 -1.215 5.082 1 98.06 84 ARG A CA 1
ATOM 646 C C . ARG A 1 84 ? -14.68 -0.396 3.795 1 98.06 84 ARG A C 1
ATOM 648 O O . ARG A 1 84 ? -13.633 -0.243 3.158 1 98.06 84 ARG A O 1
ATOM 655 N N . LEU A 1 85 ? -15.836 0.072 3.42 1 98 85 LEU A N 1
ATOM 656 C CA . LEU A 1 85 ? -15.938 0.918 2.234 1 98 85 LEU A CA 1
ATOM 657 C C . LEU A 1 85 ? -15.102 2.188 2.402 1 98 85 LEU A C 1
ATOM 659 O O . LEU A 1 85 ? -14.414 2.609 1.473 1 98 85 LEU A O 1
ATOM 663 N N . THR A 1 86 ? -15.141 2.771 3.607 1 97.62 86 THR A N 1
ATOM 664 C CA . THR A 1 86 ? -14.328 3.949 3.895 1 97.62 86 THR A CA 1
ATOM 665 C C . THR A 1 86 ? -12.844 3.631 3.756 1 97.62 86 THR A C 1
ATOM 667 O O . THR A 1 86 ? -12.086 4.418 3.186 1 97.62 86 THR A O 1
ATOM 670 N N . ALA A 1 87 ? -12.492 2.479 4.242 1 97.56 87 ALA A N 1
ATOM 671 C CA . ALA A 1 87 ? -11.102 2.051 4.137 1 97.56 87 ALA A CA 1
ATOM 672 C C . ALA A 1 87 ? -10.672 1.926 2.676 1 97.56 87 ALA A C 1
ATOM 674 O O . ALA A 1 87 ? -9.562 2.311 2.309 1 97.56 87 ALA A O 1
ATOM 675 N N . HIS A 1 88 ? -11.531 1.407 1.853 1 97 88 HIS A N 1
ATOM 676 C CA . HIS A 1 88 ? -11.258 1.31 0.422 1 97 88 HIS A CA 1
ATOM 677 C C . HIS A 1 88 ? -11.023 2.688 -0.19 1 97 88 HIS A C 1
ATOM 679 O O . HIS A 1 88 ? -10.016 2.91 -0.858 1 97 88 HIS A O 1
ATOM 685 N N . PHE A 1 89 ? -11.922 3.586 0.093 1 96.62 89 PHE A N 1
ATOM 686 C CA . PHE A 1 89 ? -11.805 4.918 -0.489 1 96.62 89 PHE A CA 1
ATOM 687 C C . PHE A 1 89 ? -10.57 5.633 0.047 1 96.62 89 PHE A C 1
ATOM 689 O O . PHE A 1 89 ? -9.914 6.387 -0.68 1 96.62 89 PHE A O 1
ATOM 696 N N . GLN A 1 90 ? -10.266 5.414 1.317 1 96.25 90 GLN A N 1
ATOM 697 C CA . GLN A 1 90 ? -9.055 5.988 1.89 1 96.25 90 GLN A CA 1
ATOM 698 C C . GLN A 1 90 ? -7.816 5.508 1.147 1 96.25 90 GLN A C 1
ATOM 700 O O . GLN A 1 90 ? -6.875 6.273 0.934 1 96.25 90 GLN A O 1
ATOM 705 N N . SER A 1 91 ? -7.797 4.234 0.779 1 95.38 91 SER A N 1
ATOM 706 C CA . SER A 1 91 ? -6.66 3.689 0.047 1 95.38 91 SER A CA 1
ATOM 707 C C . SER A 1 91 ? -6.496 4.371 -1.307 1 95.38 91 SER A C 1
ATOM 709 O O . SER A 1 91 ? -5.375 4.527 -1.796 1 95.38 91 SER A O 1
ATOM 711 N N . LEU A 1 92 ? -7.562 4.848 -1.881 1 94.81 92 LEU A N 1
ATOM 712 C CA . LEU A 1 92 ? -7.52 5.527 -3.172 1 94.81 92 LEU A CA 1
ATOM 713 C C . LEU A 1 92 ? -6.895 6.914 -3.035 1 94.81 92 LEU A C 1
ATOM 715 O O . LEU A 1 92 ? -6.355 7.453 -4.004 1 94.81 92 LEU A O 1
ATOM 719 N N . PHE A 1 93 ? -6.93 7.457 -1.822 1 93 93 PHE A N 1
ATOM 720 C CA . PHE A 1 93 ? -6.246 8.719 -1.553 1 93 93 PHE A CA 1
ATOM 721 C C . PHE A 1 93 ? -4.742 8.508 -1.433 1 93 93 PHE A C 1
ATOM 723 O O . PHE A 1 93 ? -3.953 9.344 -1.872 1 93 93 PHE A O 1
ATOM 730 N N . CYS A 1 94 ? -4.398 7.414 -0.95 1 92.5 94 CYS A N 1
ATOM 731 C CA . CYS A 1 94 ? -3.016 7.148 -0.571 1 92.5 94 CYS A CA 1
ATOM 732 C C . CYS A 1 94 ? -2.15 6.902 -1.801 1 92.5 94 CYS A C 1
ATOM 734 O O . CYS A 1 94 ? -1.021 7.391 -1.88 1 92.5 94 CYS A O 1
ATOM 736 N N . SER A 1 95 ? -2.703 6.223 -2.777 1 88.81 95 SER A N 1
ATOM 737 C CA . SER A 1 95 ? -1.892 5.707 -3.875 1 88.81 95 SER A CA 1
ATOM 738 C C . SER A 1 95 ? -1.268 6.844 -4.68 1 88.81 95 SER A C 1
ATOM 740 O O . SER A 1 95 ? -0.049 6.879 -4.867 1 88.81 95 SER A O 1
ATOM 742 N N . PRO A 1 96 ? -2.033 7.836 -5.125 1 88.38 96 PRO A N 1
ATOM 743 C CA . PRO A 1 96 ? -1.414 8.914 -5.898 1 88.38 96 PRO A CA 1
ATOM 744 C C . PRO A 1 96 ? -0.384 9.703 -5.094 1 88.38 96 PRO A C 1
ATOM 746 O O . PRO A 1 96 ? 0.661 10.086 -5.629 1 88.38 96 PRO A O 1
ATOM 749 N N . HIS A 1 97 ? -0.608 9.875 -3.807 1 89 97 HIS A N 1
ATOM 750 C CA . HIS A 1 97 ? 0.326 10.602 -2.951 1 89 97 HIS A CA 1
ATOM 751 C C . HIS A 1 97 ? 1.635 9.836 -2.795 1 89 97 HIS A C 1
ATOM 753 O O . HIS A 1 97 ? 2.717 10.406 -2.936 1 89 97 HIS A O 1
ATOM 759 N N . ALA A 1 98 ? 1.452 8.594 -2.531 1 88 98 ALA A N 1
ATOM 760 C CA . ALA A 1 98 ? 2.625 7.766 -2.262 1 88 98 ALA A CA 1
ATOM 761 C C . ALA A 1 98 ? 3.488 7.613 -3.512 1 88 98 ALA A C 1
ATOM 763 O O . ALA A 1 98 ? 4.715 7.723 -3.443 1 88 98 ALA A O 1
ATOM 764 N N . ILE A 1 99 ? 2.854 7.43 -4.598 1 85.81 99 ILE A N 1
ATOM 765 C CA . ILE A 1 99 ? 3.58 7.199 -5.84 1 85.81 99 ILE A CA 1
ATOM 766 C C . ILE A 1 99 ? 4.285 8.484 -6.27 1 85.81 99 ILE A C 1
ATOM 768 O O . ILE A 1 99 ? 5.457 8.453 -6.66 1 85.81 99 ILE A O 1
ATOM 772 N N . MET A 1 100 ? 3.615 9.57 -6.195 1 87.94 100 MET A N 1
ATOM 773 C CA . MET A 1 100 ? 4.215 10.852 -6.539 1 87.94 100 MET A CA 1
ATOM 774 C C . MET A 1 100 ? 5.402 11.164 -5.633 1 87.94 100 MET A C 1
ATOM 776 O O . MET A 1 100 ? 6.457 11.578 -6.105 1 87.94 100 MET A O 1
ATOM 780 N N . HIS A 1 101 ? 5.199 10.898 -4.41 1 90.94 101 HIS A N 1
ATOM 781 C CA . HIS A 1 101 ? 6.277 11.156 -3.457 1 90.94 101 HIS A CA 1
ATOM 782 C C . HIS A 1 101 ? 7.484 10.266 -3.74 1 90.94 101 HIS A C 1
ATOM 784 O O . HIS A 1 101 ? 8.625 10.711 -3.621 1 90.94 101 HIS A O 1
ATOM 790 N N . ALA A 1 102 ? 7.199 9.078 -4.059 1 87.38 102 ALA A N 1
ATOM 791 C CA . ALA A 1 102 ? 8.297 8.172 -4.383 1 87.38 102 ALA A CA 1
ATOM 792 C C . ALA A 1 102 ? 9.086 8.672 -5.59 1 87.38 102 ALA A C 1
ATOM 794 O O . ALA A 1 102 ? 10.32 8.602 -5.605 1 87.38 102 ALA A O 1
ATOM 795 N N . LYS A 1 103 ? 8.422 9.188 -6.586 1 87.81 103 LYS A N 1
ATOM 796 C CA . LYS A 1 103 ? 9.07 9.719 -7.777 1 87.81 103 LYS A CA 1
ATOM 797 C C . LYS A 1 103 ? 9.891 10.961 -7.441 1 87.81 103 LYS A C 1
ATOM 799 O O . LYS A 1 103 ? 11 11.141 -7.949 1 87.81 103 LYS A O 1
ATOM 804 N N . ILE A 1 104 ? 9.352 11.766 -6.613 1 89.81 104 ILE A N 1
ATOM 805 C CA . ILE A 1 104 ? 10.055 12.977 -6.199 1 89.81 104 ILE A CA 1
ATOM 806 C C . ILE A 1 104 ? 11.305 12.609 -5.402 1 89.81 104 ILE A C 1
ATOM 808 O O . ILE A 1 104 ? 12.383 13.156 -5.633 1 89.81 104 ILE A O 1
ATOM 812 N N . SER A 1 105 ? 11.172 11.703 -4.512 1 89.44 105 SER A N 1
ATOM 813 C CA . SER A 1 105 ? 12.266 11.273 -3.65 1 89.44 105 SER A CA 1
ATOM 814 C C . SER A 1 105 ? 13.414 10.688 -4.469 1 89.44 105 SER A C 1
ATOM 816 O O . SER A 1 105 ? 14.586 10.859 -4.121 1 89.44 105 SER A O 1
ATOM 818 N N . ALA A 1 106 ? 13.055 10.047 -5.543 1 86.25 106 ALA A N 1
ATOM 819 C CA . ALA A 1 106 ? 14.055 9.414 -6.395 1 86.25 106 ALA A CA 1
ATOM 820 C C . ALA A 1 106 ? 14.898 10.461 -7.121 1 86.25 106 ALA A C 1
ATOM 822 O O . ALA A 1 106 ? 15.977 10.156 -7.637 1 86.25 106 ALA A O 1
ATOM 823 N N . LEU A 1 107 ? 14.438 11.633 -7.203 1 90.25 107 LEU A N 1
ATOM 824 C CA . LEU A 1 107 ? 15.141 12.703 -7.902 1 90.25 107 LEU A CA 1
ATOM 825 C C . LEU A 1 107 ? 16.141 13.383 -6.98 1 90.25 107 LEU A C 1
ATOM 827 O O . LEU A 1 107 ? 16.969 14.18 -7.438 1 90.25 107 LEU A O 1
ATOM 831 N N . MET A 1 108 ? 16.078 13.023 -5.707 1 88.69 108 MET A N 1
ATOM 832 C CA . MET A 1 108 ? 16.984 13.648 -4.742 1 88.69 108 MET A CA 1
ATOM 833 C C . MET A 1 108 ? 18.344 12.953 -4.742 1 88.69 108 MET A C 1
ATOM 835 O O . MET A 1 108 ? 18.422 11.742 -4.957 1 88.69 108 MET A O 1
ATOM 839 N N . ASP A 1 109 ? 19.359 13.75 -4.648 1 79.81 109 ASP A N 1
ATOM 840 C CA . ASP A 1 109 ? 20.703 13.211 -4.512 1 79.81 109 ASP A CA 1
ATOM 841 C C . ASP A 1 109 ? 20.984 12.773 -3.074 1 79.81 109 ASP A C 1
ATOM 843 O O . ASP A 1 109 ? 21.156 13.609 -2.188 1 79.81 109 ASP A O 1
ATOM 847 N N . THR A 1 110 ? 20.953 11.523 -2.83 1 67 110 THR A N 1
ATOM 848 C CA . THR A 1 110 ? 21.141 11.023 -1.471 1 67 110 THR A CA 1
ATOM 849 C C . THR A 1 110 ? 22.594 10.633 -1.23 1 67 110 THR A C 1
ATOM 851 O O . THR A 1 110 ? 22.922 10.023 -0.207 1 67 110 THR A O 1
ATOM 854 N N . SER A 1 111 ? 23.469 10.852 -2.252 1 59.47 111 SER A N 1
ATOM 855 C CA . SER A 1 111 ? 24.875 10.5 -2.066 1 59.47 111 SER A CA 1
ATOM 856 C C . SER A 1 111 ? 25.516 11.32 -0.951 1 59.47 111 SER A C 1
ATOM 858 O O . SER A 1 111 ? 25.281 12.531 -0.853 1 59.47 111 SER A O 1
ATOM 860 N N . THR A 1 112 ? 25.562 10.805 0.236 1 51.41 112 THR A N 1
ATOM 861 C CA . THR A 1 112 ? 26.156 11.398 1.427 1 51.41 112 THR A CA 1
ATOM 862 C C . THR A 1 112 ? 27.453 12.117 1.076 1 51.41 112 THR A C 1
ATOM 864 O O . THR A 1 112 ? 27.922 12.969 1.836 1 51.41 112 THR A O 1
ATOM 867 N N . SER A 1 113 ? 28.25 11.492 0.214 1 46.88 113 SER A N 1
ATOM 868 C CA . SER A 1 113 ? 29.609 12.023 0.146 1 46.88 113 SER A CA 1
ATOM 869 C C . SER A 1 113 ? 29.594 13.539 -0.034 1 46.88 113 SER A C 1
ATOM 871 O O . SER A 1 113 ? 30.438 14.242 0.538 1 46.88 113 SER A O 1
ATOM 873 N N . ASP A 1 114 ? 29.078 13.898 -1.122 1 45.41 114 ASP A N 1
ATOM 874 C CA . ASP A 1 114 ? 29.281 15.305 -1.489 1 45.41 114 ASP A CA 1
ATOM 875 C C . ASP A 1 114 ? 28.219 16.188 -0.849 1 45.41 114 ASP A C 1
ATOM 877 O O . ASP A 1 114 ? 27.453 16.844 -1.552 1 45.41 114 ASP A O 1
ATOM 881 N N . LEU A 1 115 ? 27.641 15.703 0.133 1 47.31 115 LEU A N 1
ATOM 882 C CA . LEU A 1 115 ? 26.734 16.609 0.833 1 47.31 115 LEU A CA 1
ATOM 883 C C . LEU A 1 115 ? 27.344 18.016 0.903 1 47.31 115 LEU A C 1
ATOM 885 O O . LEU A 1 115 ? 27.266 18.672 1.943 1 47.31 115 LEU A O 1
ATOM 889 N N . VAL A 1 116 ? 28.406 18.141 0.202 1 45.25 116 VAL A N 1
ATOM 890 C CA . VAL A 1 116 ? 28.656 19.578 0.166 1 45.25 116 VAL A CA 1
ATOM 891 C C . VAL A 1 116 ? 27.375 20.312 -0.259 1 45.25 116 VAL A C 1
ATOM 893 O O . VAL A 1 116 ? 26.922 20.156 -1.395 1 45.25 116 VAL A O 1
ATOM 896 N N . GLN A 1 117 ? 26.453 20.375 0.687 1 52.44 117 GLN A N 1
ATOM 897 C CA . GLN A 1 117 ? 25.281 21.25 0.539 1 52.44 117 GLN A CA 1
ATOM 898 C C . GLN A 1 117 ? 25.609 22.469 -0.322 1 52.44 117 GLN A C 1
ATOM 900 O O . GLN A 1 117 ? 26.562 23.203 -0.031 1 52.44 117 GLN A O 1
ATOM 905 N N . VAL A 1 118 ? 25.469 22.359 -1.641 1 52.59 118 VAL A N 1
ATOM 906 C CA . VAL A 1 118 ? 25.609 23.594 -2.398 1 52.59 118 VAL A CA 1
ATOM 907 C C . VAL A 1 118 ? 24.938 24.734 -1.657 1 52.59 118 VAL A C 1
ATOM 909 O O . VAL A 1 118 ? 23.703 24.75 -1.509 1 52.59 118 VAL A O 1
ATOM 912 N N . ASN A 1 119 ? 25.562 25.156 -0.631 1 52.12 119 ASN A N 1
ATOM 913 C CA . ASN A 1 119 ? 25.125 26.312 0.15 1 52.12 119 ASN A CA 1
ATOM 914 C C . ASN A 1 119 ? 25 27.562 -0.72 1 52.12 119 ASN A C 1
ATOM 916 O O . ASN A 1 119 ? 25.375 28.656 -0.305 1 52.12 119 ASN A O 1
ATOM 920 N N . LYS A 1 120 ? 24.844 27.266 -2.162 1 58.34 120 LYS A N 1
ATOM 921 C CA . LYS A 1 120 ? 24.734 28.547 -2.846 1 58.34 120 LYS A CA 1
ATOM 922 C C . LYS A 1 120 ? 23.281 29 -2.949 1 58.34 120 LYS A C 1
ATOM 924 O O . LYS A 1 120 ? 22.453 28.297 -3.516 1 58.34 120 LYS A O 1
ATOM 929 N N . GLU A 1 121 ? 22.828 29.984 -2.125 1 61.97 121 GLU A N 1
ATOM 930 C CA . GLU A 1 121 ? 21.609 30.75 -2.291 1 61.97 121 GLU A CA 1
ATOM 931 C C . GLU A 1 121 ? 21.578 31.453 -3.646 1 61.97 121 GLU A C 1
ATOM 933 O O . GLU A 1 121 ? 22.625 31.656 -4.266 1 61.97 121 GLU A O 1
ATOM 938 N N . PRO A 1 122 ? 20.312 31.328 -4.176 1 73.75 122 PRO A N 1
ATOM 939 C CA . PRO A 1 122 ? 19.031 30.969 -3.562 1 73.75 122 PRO A CA 1
ATOM 940 C C . PRO A 1 122 ? 18.609 29.531 -3.875 1 73.75 122 PRO A C 1
ATOM 942 O O . PRO A 1 122 ? 18.734 29.078 -5.016 1 73.75 122 PRO A O 1
ATOM 945 N N . TYR A 1 123 ? 18.094 28.969 -2.869 1 85.94 123 TYR A N 1
ATOM 946 C CA . TYR A 1 123 ? 17.594 27.609 -3.051 1 85.94 123 TYR A CA 1
ATOM 947 C C . TYR A 1 123 ? 16.328 27.609 -3.91 1 85.94 123 TYR A C 1
ATOM 949 O O . TYR A 1 123 ? 15.539 28.562 -3.867 1 85.94 123 TYR A O 1
ATOM 957 N N . LYS A 1 124 ? 16.234 26.609 -4.715 1 90.94 124 LYS A N 1
ATOM 958 C CA . LYS A 1 124 ? 14.922 26.312 -5.262 1 90.94 124 LYS A CA 1
ATOM 959 C C . LYS A 1 124 ? 13.969 25.812 -4.172 1 90.94 124 LYS A C 1
ATOM 961 O O . LYS A 1 124 ? 14.414 25.266 -3.158 1 90.94 124 LYS A O 1
ATOM 966 N N . ILE A 1 125 ? 12.688 26.109 -4.371 1 94.5 125 ILE A N 1
ATOM 967 C CA . ILE A 1 125 ? 11.711 25.719 -3.363 1 94.5 125 ILE A CA 1
ATOM 968 C C . ILE A 1 125 ? 10.625 24.859 -4.004 1 94.5 125 ILE A C 1
ATOM 970 O O . ILE A 1 125 ? 9.984 25.266 -4.969 1 94.5 125 ILE A O 1
ATOM 974 N N . MET A 1 126 ? 10.516 23.672 -3.555 1 94.88 126 MET A N 1
ATOM 975 C CA . MET A 1 126 ? 9.359 22.828 -3.84 1 94.88 126 MET A CA 1
ATOM 976 C C . MET A 1 126 ? 8.32 22.922 -2.727 1 94.88 126 MET A C 1
ATOM 978 O O . MET A 1 126 ? 8.602 22.578 -1.578 1 94.88 126 MET A O 1
ATOM 982 N N . LEU A 1 127 ? 7.191 23.422 -3.02 1 95.44 127 LEU A N 1
ATOM 983 C CA . LEU A 1 127 ? 6.09 23.547 -2.068 1 95.44 127 LEU A CA 1
ATOM 984 C C . LEU A 1 127 ? 4.938 22.625 -2.441 1 95.44 127 LEU A C 1
ATOM 986 O O . LEU A 1 127 ? 4.266 22.828 -3.451 1 95.44 127 LEU A O 1
ATOM 990 N N . SER A 1 128 ? 4.734 21.609 -1.642 1 94.38 128 SER A N 1
ATOM 991 C CA . SER A 1 128 ? 3.734 20.594 -1.948 1 94.38 128 SER A CA 1
ATOM 992 C C . SER A 1 128 ? 2.59 20.625 -0.941 1 94.38 128 SER A C 1
ATOM 994 O O . SER A 1 128 ? 2.814 20.797 0.258 1 94.38 128 SER A O 1
ATOM 996 N N . ASP A 1 129 ? 1.408 20.422 -1.522 1 93.12 129 ASP A N 1
ATOM 997 C CA . ASP A 1 129 ? 0.238 20.266 -0.662 1 93.12 129 ASP A CA 1
ATOM 998 C C . ASP A 1 129 ? 0.156 18.859 -0.082 1 93.12 129 ASP A C 1
ATOM 1000 O O . ASP A 1 129 ? -0.212 17.922 -0.784 1 93.12 129 ASP A O 1
ATOM 1004 N N . ARG A 1 130 ? 0.577 18.734 1.114 1 94.69 130 ARG A N 1
ATOM 1005 C CA . ARG A 1 130 ? 0.51 17.547 1.961 1 94.69 130 ARG A CA 1
ATOM 1006 C C . ARG A 1 130 ? 1.632 16.578 1.626 1 94.69 130 ARG A C 1
ATOM 1008 O O . ARG A 1 130 ? 1.999 16.422 0.459 1 94.69 130 ARG A O 1
ATOM 1015 N N . HIS A 1 131 ? 2.168 16.047 2.541 1 96.25 131 HIS A N 1
ATOM 1016 C CA . HIS A 1 131 ? 3.02 14.867 2.508 1 96.25 131 HIS A CA 1
ATOM 1017 C C . HIS A 1 131 ? 2.189 13.586 2.531 1 96.25 131 HIS A C 1
ATOM 1019 O O . HIS A 1 131 ? 1.078 13.57 3.064 1 96.25 131 HIS A O 1
ATOM 1025 N N . PRO A 1 132 ? 2.674 12.461 2.008 1 95.31 132 PRO A N 1
ATOM 1026 C CA . PRO A 1 132 ? 1.905 11.219 2.039 1 95.31 132 PRO A CA 1
ATOM 1027 C C . PRO A 1 132 ? 1.528 10.789 3.455 1 95.31 132 PRO A C 1
ATOM 1029 O O . PRO A 1 132 ? 0.61 9.984 3.637 1 95.31 132 PRO A O 1
ATOM 1032 N N . ILE A 1 133 ? 2.195 11.281 4.438 1 97.06 133 ILE A N 1
ATOM 1033 C CA . ILE A 1 133 ? 1.881 10.93 5.82 1 97.06 133 ILE A CA 1
ATOM 1034 C C . ILE A 1 133 ? 0.449 11.352 6.145 1 97.06 133 ILE A C 1
ATOM 1036 O O . ILE A 1 133 ? -0.191 10.766 7.023 1 97.06 133 ILE A O 1
ATOM 1040 N N . ALA A 1 134 ? -0.039 12.32 5.438 1 96.81 134 ALA A N 1
ATOM 1041 C CA . ALA A 1 134 ? -1.417 12.773 5.617 1 96.81 134 ALA A CA 1
ATOM 1042 C C . ALA A 1 134 ? -2.404 11.672 5.238 1 96.81 134 ALA A C 1
ATOM 1044 O O . ALA A 1 134 ? -3.254 11.289 6.043 1 96.81 134 ALA A O 1
ATOM 1045 N N . SER A 1 135 ? -2.238 11.141 4.055 1 95.75 135 SER A N 1
ATOM 1046 C CA . SER A 1 135 ? -3.203 10.18 3.535 1 95.75 135 SER A CA 1
ATOM 1047 C C . SER A 1 135 ? -2.938 8.773 4.082 1 95.75 135 SER A C 1
ATOM 1049 O O . SER A 1 135 ? -3.822 7.918 4.055 1 95.75 135 SER A O 1
ATOM 1051 N N . THR A 1 136 ? -1.778 8.539 4.621 1 95.81 136 THR A N 1
ATOM 1052 C CA . THR A 1 136 ? -1.434 7.188 5.043 1 95.81 136 THR A CA 1
ATOM 1053 C C . THR A 1 136 ? -1.602 7.031 6.555 1 95.81 136 THR A C 1
ATOM 1055 O O . THR A 1 136 ? -1.794 5.922 7.051 1 95.81 136 THR A O 1
ATOM 1058 N N . ILE A 1 137 ? -1.567 8.188 7.301 1 96.88 137 ILE A N 1
ATOM 1059 C CA . ILE A 1 137 ? -1.616 8.07 8.75 1 96.88 137 ILE A CA 1
ATOM 1060 C C . ILE A 1 137 ? -2.623 9.062 9.32 1 96.88 137 ILE A C 1
ATOM 1062 O O . ILE A 1 137 ? -3.596 8.672 9.969 1 96.88 137 ILE A O 1
ATOM 1066 N N . CYS A 1 138 ? -2.453 10.305 9.023 1 98 138 CYS A N 1
ATOM 1067 C CA . CYS A 1 138 ? -3.213 11.32 9.734 1 98 138 CYS A CA 1
ATOM 1068 C C . CYS A 1 138 ? -4.707 11.164 9.484 1 98 138 CYS A C 1
ATOM 1070 O O . CYS A 1 138 ? -5.488 11.055 10.438 1 98 138 CYS A O 1
ATOM 1072 N N . PHE A 1 139 ? -5.062 11.031 8.227 1 97.31 139 PHE A N 1
ATOM 1073 C CA . PHE A 1 139 ? -6.48 10.938 7.906 1 97.31 139 PHE A CA 1
ATOM 1074 C C . PHE A 1 139 ? -7.027 9.562 8.266 1 97.31 139 PHE A C 1
ATOM 1076 O O . PHE A 1 139 ? -8.047 9.453 8.953 1 97.31 139 PHE A O 1
ATOM 1083 N N . PRO A 1 140 ? -6.391 8.508 7.895 1 97.69 140 PRO A N 1
ATOM 1084 C CA . PRO A 1 140 ? -6.969 7.203 8.234 1 97.69 140 PRO A CA 1
ATOM 1085 C C . PRO A 1 140 ? -7.023 6.953 9.734 1 97.69 140 PRO A C 1
ATOM 1087 O O . PRO A 1 140 ? -7.992 6.379 10.234 1 97.69 140 PRO A O 1
ATOM 1090 N N . LEU A 1 141 ? -6.016 7.348 10.477 1 98.12 141 LEU A N 1
ATOM 1091 C CA . LEU A 1 141 ? -6.047 7.211 11.922 1 98.12 141 LEU A CA 1
ATOM 1092 C C . LEU A 1 141 ? -7.211 7.988 12.523 1 98.12 141 LEU A C 1
ATOM 1094 O O . LEU A 1 141 ? -7.898 7.496 13.422 1 98.12 141 LEU A O 1
ATOM 1098 N N . SER A 1 142 ? -7.383 9.195 12.016 1 98.31 142 SER A N 1
ATOM 1099 C CA . SER A 1 142 ? -8.5 10.008 12.492 1 98.31 142 SER A CA 1
ATOM 1100 C C . SER A 1 142 ? -9.836 9.344 12.188 1 98.31 142 SER A C 1
ATOM 1102 O O . SER A 1 142 ? -10.75 9.375 13.016 1 98.31 142 SER A O 1
ATOM 1104 N N . ARG A 1 143 ? -9.961 8.758 11.008 1 97.06 143 ARG A N 1
ATOM 1105 C CA . ARG A 1 143 ? -11.188 8.062 10.633 1 97.06 143 ARG A CA 1
ATOM 1106 C C . ARG A 1 143 ? -11.438 6.871 11.547 1 97.06 143 ARG A C 1
ATOM 1108 O O . ARG A 1 143 ? -12.586 6.602 11.93 1 97.06 143 ARG A O 1
ATOM 1115 N N . TYR A 1 144 ? -10.422 6.184 11.914 1 97.69 144 TYR A N 1
ATOM 1116 C CA . TYR A 1 144 ? -10.555 5.078 12.852 1 97.69 144 TYR A CA 1
ATOM 1117 C C . TYR A 1 144 ? -11.008 5.582 14.219 1 97.69 144 TYR A C 1
ATOM 1119 O O . TYR A 1 144 ? -11.898 4.996 14.844 1 97.69 144 TYR A O 1
ATOM 1127 N N . LEU A 1 145 ? -10.391 6.645 14.633 1 98.12 145 LEU A N 1
ATOM 1128 C CA . LEU A 1 145 ? -10.617 7.156 15.984 1 98.12 145 LEU A CA 1
ATOM 1129 C C . LEU A 1 145 ? -12.055 7.648 16.141 1 98.12 145 LEU A C 1
ATOM 1131 O O . LEU A 1 145 ? -12.586 7.668 17.25 1 98.12 145 LEU A O 1
ATOM 1135 N N . VAL A 1 146 ? -12.711 8.016 15.039 1 96.88 146 VAL A N 1
ATOM 1136 C CA . VAL A 1 146 ? -14.102 8.453 15.133 1 96.88 146 VAL A CA 1
ATOM 1137 C C . VAL A 1 146 ? -15.039 7.301 14.781 1 96.88 146 VAL A C 1
ATOM 1139 O O . VAL A 1 146 ? -16.266 7.465 14.781 1 96.88 146 VAL A O 1
ATOM 1142 N N . GLY A 1 147 ? -14.453 6.129 14.359 1 95.25 147 GLY A N 1
ATOM 1143 C CA . GLY A 1 147 ? -15.25 4.938 14.117 1 95.25 147 GLY A CA 1
ATOM 1144 C C . GLY A 1 147 ? -15.672 4.789 12.664 1 95.25 147 GLY A C 1
ATOM 1145 O O . GLY A 1 147 ? -16.516 3.953 12.344 1 95.25 147 GLY A O 1
ATOM 1146 N N . ASP A 1 148 ? -15.078 5.551 11.781 1 96 148 ASP A N 1
ATOM 1147 C CA . ASP A 1 148 ? -15.484 5.566 10.383 1 96 148 ASP A CA 1
ATOM 1148 C C . ASP A 1 148 ? -14.742 4.5 9.578 1 96 148 ASP A C 1
ATOM 1150 O O . ASP A 1 148 ? -15.156 4.148 8.469 1 96 148 ASP A O 1
ATOM 1154 N N . MET A 1 149 ? -13.695 4.008 10.102 1 97 149 MET A N 1
ATOM 1155 C CA . MET A 1 149 ? -12.859 3.123 9.297 1 97 149 MET A CA 1
ATOM 1156 C C . MET A 1 149 ? -12.352 1.946 10.125 1 97 149 MET A C 1
ATOM 1158 O O . MET A 1 149 ? -12.031 2.105 11.297 1 97 149 MET A O 1
ATOM 1162 N N . SER A 1 150 ? -12.227 0.846 9.469 1 93.44 150 SER A N 1
ATOM 1163 C CA . SER A 1 150 ? -11.68 -0.348 10.102 1 93.44 150 SER A CA 1
ATOM 1164 C C . SER A 1 150 ? -10.188 -0.185 10.391 1 93.44 150 SER A C 1
ATOM 1166 O O . SER A 1 150 ? -9.43 0.24 9.523 1 93.44 150 SER A O 1
ATOM 1168 N N . PRO A 1 151 ? -9.789 -0.551 11.602 1 95.19 151 PRO A N 1
ATOM 1169 C CA . PRO A 1 151 ? -8.359 -0.461 11.898 1 95.19 151 PRO A CA 1
ATOM 1170 C C . PRO A 1 151 ? -7.535 -1.502 11.141 1 95.19 151 PRO A C 1
ATOM 1172 O O . PRO A 1 151 ? -6.305 -1.406 11.102 1 95.19 151 PRO A O 1
ATOM 1175 N N . ALA A 1 152 ? -8.203 -2.492 10.523 1 95.44 152 ALA A N 1
ATOM 1176 C CA . ALA A 1 152 ? -7.504 -3.545 9.797 1 95.44 152 ALA A CA 1
ATOM 1177 C C . ALA A 1 152 ? -6.762 -2.977 8.586 1 95.44 152 ALA A C 1
ATOM 1179 O O . ALA A 1 152 ? -5.809 -3.582 8.094 1 95.44 152 ALA A O 1
ATOM 1180 N N . ALA A 1 153 ? -7.195 -1.803 8.156 1 95.56 153 ALA A N 1
ATOM 1181 C CA . ALA A 1 153 ? -6.605 -1.213 6.961 1 95.56 153 ALA A CA 1
ATOM 1182 C C . ALA A 1 153 ? -5.371 -0.385 7.309 1 95.56 153 ALA A C 1
ATOM 1184 O O . ALA A 1 153 ? -4.586 -0.029 6.426 1 95.56 153 ALA A O 1
ATOM 1185 N N . LEU A 1 154 ? -5.168 -0.085 8.578 1 96.12 154 LEU A N 1
ATOM 1186 C CA . LEU A 1 154 ? -4.137 0.865 8.984 1 96.12 154 LEU A CA 1
ATOM 1187 C C . LEU A 1 154 ? -2.748 0.342 8.641 1 96.12 154 LEU A C 1
ATOM 1189 O O . LEU A 1 154 ? -1.921 1.078 8.094 1 96.12 154 LEU A O 1
ATOM 1193 N N . PRO A 1 155 ? -2.451 -0.953 8.891 1 93.69 155 PRO A N 1
ATOM 1194 C CA . PRO A 1 155 ? -1.109 -1.432 8.555 1 93.69 155 PRO A CA 1
ATOM 1195 C C . PRO A 1 155 ? -0.796 -1.299 7.062 1 93.69 155 PRO A C 1
ATOM 1197 O O . PRO A 1 155 ? 0.282 -0.825 6.695 1 93.69 155 PRO A O 1
ATOM 1200 N N . GLY A 1 156 ? -1.742 -1.645 6.277 1 92.31 156 GLY A N 1
ATOM 1201 C CA . GLY A 1 156 ? -1.53 -1.547 4.84 1 92.31 156 GLY A CA 1
ATOM 1202 C C . GLY A 1 156 ? -1.275 -0.128 4.367 1 92.31 156 GLY A C 1
ATOM 1203 O O . GLY A 1 156 ? -0.42 0.103 3.512 1 92.31 156 GLY A O 1
ATOM 1204 N N . LEU A 1 157 ? -2.008 0.796 4.895 1 94.62 157 LEU A N 1
ATOM 1205 C CA . LEU A 1 157 ? -1.844 2.197 4.523 1 94.62 157 LEU A CA 1
ATOM 1206 C C . LEU A 1 157 ? -0.5 2.732 5.004 1 94.62 157 LEU A C 1
ATOM 1208 O O . LEU A 1 157 ? 0.208 3.408 4.254 1 94.62 157 LEU A O 1
ATOM 1212 N N . LEU A 1 158 ? -0.15 2.375 6.203 1 93 158 LEU A N 1
ATOM 1213 C CA . LEU A 1 158 ? 1.095 2.848 6.797 1 93 158 LEU A CA 1
ATOM 1214 C C . LEU A 1 158 ? 2.301 2.311 6.035 1 93 158 LEU A C 1
ATOM 1216 O O . LEU A 1 158 ? 3.289 3.023 5.848 1 93 158 LEU A O 1
ATOM 1220 N N . PHE A 1 159 ? 2.225 1.192 5.547 1 87.81 159 PHE A N 1
ATOM 1221 C CA . PHE A 1 159 ? 3.357 0.546 4.891 1 87.81 159 PHE A CA 1
ATOM 1222 C C . PHE A 1 159 ? 3.605 1.151 3.516 1 87.81 159 PHE A C 1
ATOM 1224 O O . PHE A 1 159 ? 4.672 0.958 2.93 1 87.81 159 PHE A O 1
ATOM 1231 N N . THR A 1 160 ? 2.646 1.833 3.027 1 86.5 160 THR A N 1
ATOM 1232 C CA . THR A 1 160 ? 2.834 2.471 1.728 1 86.5 160 THR A CA 1
ATOM 1233 C C . THR A 1 160 ? 3.66 3.746 1.866 1 86.5 160 THR A C 1
ATOM 1235 O O . THR A 1 160 ? 4.047 4.352 0.865 1 86.5 160 THR A O 1
ATOM 1238 N N . LEU A 1 161 ? 3.922 4.117 3.113 1 87.31 161 LEU A N 1
ATOM 1239 C CA . LEU A 1 161 ? 4.773 5.285 3.314 1 87.31 161 LEU A CA 1
ATOM 1240 C C . LEU A 1 161 ? 6.164 5.047 2.736 1 87.31 161 LEU A C 1
ATOM 1242 O O . LEU A 1 161 ? 6.863 4.121 3.15 1 87.31 161 LEU A O 1
ATOM 1246 N N . PRO A 1 162 ? 6.508 5.828 1.752 1 79.88 162 PRO A N 1
ATOM 1247 C CA . PRO A 1 162 ? 7.832 5.637 1.16 1 79.88 162 PRO A CA 1
ATOM 1248 C C . PRO A 1 162 ? 8.969 6.016 2.111 1 79.88 162 PRO A C 1
ATOM 1250 O O . PRO A 1 162 ? 8.734 6.715 3.102 1 79.88 162 PRO A O 1
ATOM 1253 N N . ALA A 1 163 ? 10.148 5.461 1.74 1 79.75 163 ALA A N 1
ATOM 1254 C CA . ALA A 1 163 ? 11.344 5.906 2.457 1 79.75 163 ALA A CA 1
ATOM 1255 C C . ALA A 1 163 ? 11.531 7.414 2.316 1 79.75 163 ALA A C 1
ATOM 1257 O O . ALA A 1 163 ? 11.359 7.973 1.229 1 79.75 163 ALA A O 1
ATOM 1258 N N . GLU A 1 164 ? 11.773 8.023 3.363 1 88.94 164 GLU A N 1
ATOM 1259 C CA . GLU A 1 164 ? 11.883 9.477 3.377 1 88.94 164 GLU A CA 1
ATOM 1260 C C . GLU A 1 164 ? 13.344 9.914 3.26 1 88.94 164 GLU A C 1
ATOM 1262 O O . GLU A 1 164 ? 14.148 9.648 4.152 1 88.94 164 GLU A O 1
ATOM 1267 N N . PRO A 1 165 ? 13.68 10.539 2.152 1 87.69 165 PRO A N 1
ATOM 1268 C CA . PRO A 1 165 ? 15.039 11.078 2.086 1 87.69 165 PRO A CA 1
ATOM 1269 C C . PRO A 1 165 ? 15.258 12.258 3.035 1 87.69 165 PRO A C 1
ATOM 1271 O O . PRO A 1 165 ? 14.289 12.914 3.445 1 87.69 165 PRO A O 1
ATOM 1274 N N . PRO A 1 166 ? 16.438 12.492 3.295 1 86.81 166 PRO A N 1
ATOM 1275 C CA . PRO A 1 166 ? 16.703 13.648 4.148 1 86.81 166 PRO A CA 1
ATOM 1276 C C . PRO A 1 166 ? 16.281 14.969 3.502 1 86.81 166 PRO A C 1
ATOM 1278 O O . PRO A 1 166 ? 16.172 15.055 2.277 1 86.81 166 PRO A O 1
ATOM 1281 N N . GLY A 1 167 ? 16.031 15.891 4.289 1 91.44 167 GLY A N 1
ATOM 1282 C CA . GLY A 1 167 ? 15.766 17.234 3.783 1 91.44 167 GLY A CA 1
ATOM 1283 C C . GLY A 1 167 ? 14.289 17.516 3.586 1 91.44 167 GLY A C 1
ATOM 1284 O O . GLY A 1 167 ? 13.914 18.375 2.783 1 91.44 167 GLY A O 1
ATOM 1285 N N . THR A 1 168 ? 13.461 16.734 4.195 1 95.12 168 THR A N 1
ATOM 1286 C CA . THR A 1 168 ? 12.031 17 4.152 1 95.12 168 THR A CA 1
ATOM 1287 C C . THR A 1 168 ? 11.625 17.984 5.258 1 95.12 168 THR A C 1
ATOM 1289 O O . THR A 1 168 ? 11.922 17.75 6.434 1 95.12 168 THR A O 1
ATOM 1292 N N . ASN A 1 169 ? 11.039 19.078 4.852 1 97.88 169 ASN A N 1
ATOM 1293 C CA . ASN A 1 169 ? 10.508 20.047 5.797 1 97.88 169 ASN A CA 1
ATOM 1294 C C . ASN A 1 169 ? 8.984 20 5.852 1 97.88 169 ASN A C 1
ATOM 1296 O O . ASN A 1 169 ? 8.305 20.359 4.883 1 97.88 169 ASN A O 1
ATOM 1300 N N . LEU A 1 170 ? 8.469 19.562 6.973 1 98.38 170 LEU A N 1
ATOM 1301 C CA . LEU A 1 170 ? 7.031 19.438 7.156 1 98.38 170 LEU A CA 1
ATOM 1302 C C . LEU A 1 170 ? 6.477 20.641 7.926 1 98.38 170 LEU A C 1
ATOM 1304 O O . LEU A 1 170 ? 6.832 20.844 9.086 1 98.38 170 LEU A O 1
ATOM 1308 N N . VAL A 1 171 ? 5.652 21.375 7.277 1 98.62 171 VAL A N 1
ATOM 1309 C CA . VAL A 1 171 ? 5.008 22.516 7.902 1 98.62 171 VAL A CA 1
ATOM 1310 C C . VAL A 1 171 ? 3.547 22.203 8.203 1 98.62 171 VAL A C 1
ATOM 1312 O O . VAL A 1 171 ? 2.707 22.203 7.301 1 98.62 171 VAL A O 1
ATOM 1315 N N . VAL A 1 172 ? 3.266 22.016 9.438 1 98.56 172 VAL A N 1
ATOM 1316 C CA . VAL A 1 172 ? 1.883 21.766 9.836 1 98.56 172 VAL A CA 1
ATOM 1317 C C . VAL A 1 172 ? 1.177 23.109 10.07 1 98.56 172 VAL A C 1
ATOM 1319 O O . VAL A 1 172 ? 1.575 23.875 10.945 1 98.56 172 VAL A O 1
ATOM 1322 N N . CYS A 1 173 ? 0.171 23.297 9.32 1 98.19 173 CYS A N 1
ATOM 1323 C CA . CYS A 1 173 ? -0.585 24.547 9.406 1 98.19 173 CYS A CA 1
ATOM 1324 C 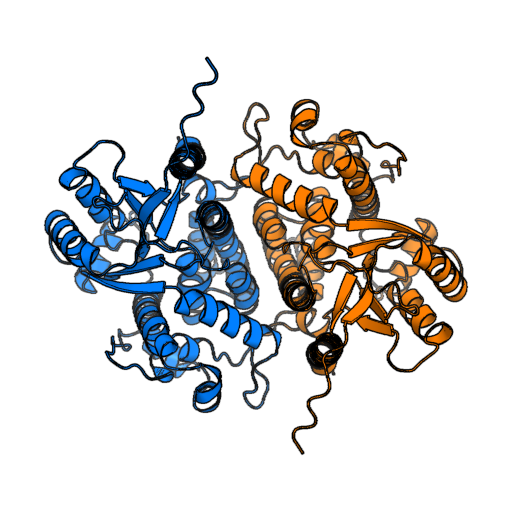C . CYS A 1 173 ? -1.716 24.422 10.422 1 98.19 173 CYS A C 1
ATOM 1326 O O . CYS A 1 173 ? -2.324 23.359 10.555 1 98.19 173 CYS A O 1
ATOM 1328 N N . THR A 1 174 ? -1.965 25.531 11.094 1 97.06 174 THR A N 1
ATOM 1329 C CA . THR A 1 174 ? -3.004 25.547 12.117 1 97.06 174 THR A CA 1
ATOM 1330 C C . THR A 1 174 ? -3.854 26.812 12.008 1 97.06 174 THR A C 1
ATOM 1332 O O . THR A 1 174 ? -3.438 27.797 11.391 1 97.06 174 THR A O 1
ATOM 1335 N N . VAL A 1 175 ? -5.027 26.719 12.469 1 97 175 VAL A N 1
ATOM 1336 C CA . VAL A 1 175 ? -5.953 27.828 12.664 1 97 175 VAL A CA 1
ATOM 1337 C C . VAL A 1 175 ? -6.809 27.578 13.906 1 97 175 VAL A C 1
ATOM 1339 O O . VAL A 1 175 ? -6.902 26.438 14.383 1 97 175 VAL A O 1
ATOM 1342 N N . SER A 1 176 ? -7.379 28.688 14.461 1 96.5 176 SER A N 1
ATOM 1343 C CA . SER A 1 176 ? -8.281 28.484 15.586 1 96.5 176 SER A CA 1
ATOM 1344 C C . SER A 1 176 ? -9.492 27.656 15.188 1 96.5 176 SER A C 1
ATOM 1346 O O . SER A 1 176 ? -9.883 27.641 14.023 1 96.5 176 SER A O 1
ATOM 1348 N N . LEU A 1 177 ? -10.078 26.953 16.172 1 95 177 LEU A N 1
ATOM 1349 C CA . LEU A 1 177 ? -11.211 26.078 15.898 1 95 177 LEU A CA 1
ATOM 1350 C C . LEU A 1 177 ? -12.375 26.875 15.312 1 95 177 LEU A C 1
ATOM 1352 O O . LEU A 1 177 ? -12.961 26.469 14.305 1 95 177 LEU A O 1
ATOM 1356 N N . PRO A 1 178 ? -12.727 28.031 15.875 1 94.5 178 PRO A N 1
ATOM 1357 C CA . PRO A 1 178 ? -13.828 28.812 15.281 1 94.5 178 PRO A CA 1
ATOM 1358 C C . PRO A 1 178 ? -13.555 29.203 13.828 1 94.5 178 PRO A C 1
ATOM 1360 O O . PRO A 1 178 ? -14.438 29.094 12.977 1 94.5 178 PRO A O 1
ATOM 1363 N N . SER A 1 179 ? -12.359 29.625 13.57 1 94.69 179 SER A N 1
ATOM 1364 C CA . SER A 1 179 ? -12.008 29.984 12.203 1 94.69 179 SER A CA 1
ATOM 1365 C C . SER A 1 179 ? -12.07 28.781 11.266 1 94.69 179 SER A C 1
ATOM 1367 O O . SER A 1 179 ? -12.523 28.906 10.133 1 94.69 179 SER A O 1
ATOM 1369 N N . HIS A 1 180 ? -11.586 27.625 11.781 1 94.88 180 HIS A N 1
ATOM 1370 C CA . HIS A 1 180 ? -11.617 26.391 11 1 94.88 180 HIS A CA 1
ATOM 1371 C C . HIS A 1 180 ? -13.047 26.016 10.625 1 94.88 180 HIS A C 1
ATOM 1373 O O . HIS A 1 180 ? -13.336 25.766 9.453 1 94.88 180 HIS A O 1
ATOM 1379 N N . LEU A 1 181 ? -13.922 26.016 11.562 1 92.44 181 LEU A N 1
ATOM 1380 C CA . LEU A 1 181 ? -15.312 25.609 11.344 1 92.44 181 LEU A CA 1
ATOM 1381 C C . LEU A 1 181 ? -16.016 26.578 10.406 1 92.44 181 LEU A C 1
ATOM 1383 O O . LEU A 1 181 ? -16.828 26.172 9.57 1 92.44 181 LEU A O 1
ATOM 1387 N N . SER A 1 182 ? -15.727 27.812 10.531 1 91.62 182 SER A N 1
ATOM 1388 C CA . SER A 1 182 ? -16.297 28.812 9.641 1 91.62 182 SER A CA 1
ATOM 1389 C C . SER A 1 182 ? -15.875 28.578 8.195 1 91.62 182 SER A C 1
ATOM 1391 O O . SER A 1 182 ? -16.703 28.641 7.285 1 91.62 182 SER A O 1
ATOM 1393 N N . ARG A 1 183 ? -14.641 28.25 7.977 1 90.06 183 ARG A N 1
ATOM 1394 C CA . ARG A 1 183 ? -14.109 28.031 6.633 1 90.06 183 ARG A CA 1
ATOM 1395 C C . ARG A 1 183 ? -14.672 26.766 6.023 1 90.06 183 ARG A C 1
ATOM 1397 O O . ARG A 1 183 ? -15.016 26.734 4.84 1 90.06 183 ARG A O 1
ATOM 1404 N N . VAL A 1 184 ? -14.695 25.703 6.816 1 88.44 184 VAL A N 1
ATOM 1405 C CA . VAL A 1 184 ? -15.227 24.422 6.336 1 88.44 184 VAL A CA 1
ATOM 1406 C C . VAL A 1 184 ? -16.703 24.578 5.988 1 88.44 184 VAL A C 1
ATOM 1408 O O . VAL A 1 184 ? -17.188 24.031 4.992 1 88.44 184 VAL A O 1
ATOM 1411 N N . SER A 1 185 ? -17.453 25.312 6.773 1 85.12 185 SER A N 1
ATOM 1412 C CA . SER A 1 185 ? -18.875 25.531 6.551 1 85.12 185 SER A CA 1
ATOM 1413 C C . SER A 1 185 ? -19.125 26.328 5.273 1 85.12 185 SER A C 1
ATOM 1415 O O . SER A 1 185 ? -20.109 26.094 4.566 1 85.12 185 SER A O 1
ATOM 1417 N N . LYS A 1 186 ? -18.312 27.203 4.953 1 83.44 186 LYS A N 1
ATOM 1418 C CA . LYS A 1 186 ? -18.453 28.016 3.748 1 83.44 186 LYS A CA 1
ATOM 1419 C C . LYS A 1 186 ? -18.188 27.188 2.494 1 83.44 186 LYS A C 1
ATOM 1421 O O . LYS A 1 186 ? -18.766 27.453 1.436 1 83.44 186 LYS A O 1
ATOM 1426 N N . ARG A 1 187 ? -17.328 26.266 2.557 1 77.5 187 ARG A N 1
ATOM 1427 C CA . ARG A 1 187 ? -16.984 25.391 1.429 1 77.5 187 ARG A CA 1
ATOM 1428 C C . ARG A 1 187 ? -18.062 24.328 1.219 1 77.5 187 ARG A C 1
ATOM 1430 O O . ARG A 1 187 ? -18.266 23.859 0.098 1 77.5 187 ARG A O 1
ATOM 1437 N N . ALA A 1 188 ? -18.609 23.953 2.283 1 67.38 188 ALA A N 1
ATOM 1438 C CA . ALA A 1 188 ? -19.594 22.891 2.262 1 67.38 188 ALA A CA 1
ATOM 1439 C C . ALA A 1 188 ? -20.891 23.344 1.591 1 67.38 188 ALA A C 1
ATOM 1441 O O . ALA A 1 188 ? -21.297 24.5 1.737 1 67.38 188 ALA A O 1
ATOM 1442 N N . ARG A 1 189 ? -21.234 22.5 0.566 1 56.34 189 ARG A N 1
ATOM 1443 C CA . ARG A 1 189 ? -22.531 22.797 -0.045 1 56.34 189 ARG A CA 1
ATOM 1444 C C . ARG A 1 189 ? -23.625 22.828 1.007 1 56.34 189 ARG A C 1
ATOM 1446 O O . ARG A 1 189 ? -23.5 22.234 2.078 1 56.34 189 ARG A O 1
ATOM 1453 N N . PRO A 1 190 ? -24.641 23.469 0.581 1 54.38 190 PRO A N 1
ATOM 1454 C CA . PRO A 1 190 ? -25.812 23.516 1.478 1 54.38 190 PRO A CA 1
ATOM 1455 C C . PRO A 1 190 ? -26.312 22.109 1.852 1 54.38 190 PRO A C 1
ATOM 1457 O O . PRO A 1 190 ? -26.391 21.234 0.991 1 54.38 190 PRO A O 1
ATOM 1460 N N . GLY A 1 191 ? -26.328 21.734 3.178 1 52.25 191 GLY A N 1
ATOM 1461 C CA . GLY A 1 191 ? -26.797 20.453 3.668 1 52.25 191 GLY A CA 1
ATOM 1462 C C . GLY A 1 191 ? -25.656 19.547 4.125 1 52.25 191 GLY A C 1
ATOM 1463 O O . GLY A 1 191 ? -25.891 18.516 4.766 1 52.25 191 GLY A O 1
ATOM 1464 N N . GLU A 1 192 ? -24.484 19.938 3.639 1 58.31 192 GLU A N 1
ATOM 1465 C CA . GLU A 1 192 ? -23.375 19.141 4.121 1 58.31 192 GLU A CA 1
ATOM 1466 C C . GLU A 1 192 ? -22.906 19.594 5.5 1 58.31 192 GLU A C 1
ATOM 1468 O O . GLU A 1 192 ? -22.781 20.797 5.746 1 58.31 192 GLU A O 1
ATOM 1473 N N . THR A 1 193 ? -23.062 18.75 6.469 1 65.06 193 THR A N 1
ATOM 1474 C CA . THR A 1 193 ? -22.641 19.078 7.824 1 65.06 193 THR A CA 1
ATOM 1475 C C . THR A 1 193 ? -21.188 18.672 8.055 1 65.06 193 THR A C 1
ATOM 1477 O O . THR A 1 193 ? -20.75 17.609 7.594 1 65.06 193 THR A O 1
ATOM 1480 N N . VAL A 1 194 ? -20.625 19.656 8.711 1 78.31 194 VAL A N 1
ATOM 1481 C CA . VAL A 1 194 ? -19.234 19.406 9.117 1 78.31 194 VAL A CA 1
ATOM 1482 C C . VAL A 1 194 ? -19.188 18.297 10.156 1 78.31 194 VAL A C 1
ATOM 1484 O O . VAL A 1 194 ? -19.969 18.281 11.109 1 78.31 194 VAL A O 1
ATOM 1487 N N . ASN A 1 195 ? -18.453 17.312 9.992 1 87.69 195 ASN A N 1
ATOM 1488 C CA . ASN A 1 195 ? -18.219 16.266 10.984 1 87.69 195 ASN A CA 1
ATOM 1489 C C . ASN A 1 195 ? -17.266 16.75 12.078 1 87.69 195 ASN A C 1
ATOM 1491 O O . ASN A 1 195 ? -16.062 16.531 11.992 1 87.69 195 ASN A O 1
ATOM 1495 N N . LEU A 1 196 ? -17.766 17.359 13.148 1 92.5 196 LEU A N 1
ATOM 1496 C CA . LEU A 1 196 ? -16.984 18.031 14.18 1 92.5 196 LEU A CA 1
ATOM 1497 C C . LEU A 1 196 ? -16.062 17.047 14.883 1 92.5 196 LEU A C 1
ATOM 1499 O O . LEU A 1 196 ? -14.875 17.328 15.078 1 92.5 196 LEU A O 1
ATOM 1503 N N . PRO A 1 197 ? -16.578 15.859 15.312 1 95.06 197 PRO A N 1
ATOM 1504 C CA . PRO A 1 197 ? -15.672 14.898 15.938 1 95.06 197 PRO A CA 1
ATOM 1505 C C . PRO A 1 197 ? -14.461 14.578 15.07 1 95.06 197 PRO A C 1
ATOM 1507 O O . PRO A 1 197 ? -13.336 14.508 15.578 1 95.06 197 PRO A O 1
ATOM 1510 N N . PHE A 1 198 ? -14.727 14.438 13.828 1 95.31 198 PHE A N 1
ATOM 1511 C CA . PHE A 1 198 ? -13.625 14.133 12.922 1 95.31 198 PHE A CA 1
ATOM 1512 C C . PHE A 1 198 ? -12.625 15.281 12.875 1 95.31 198 PHE A C 1
ATOM 1514 O O . PHE A 1 198 ? -11.414 15.062 12.922 1 95.31 198 PHE A O 1
ATOM 1521 N N . VAL A 1 199 ? -13.102 16.484 12.727 1 95.38 199 VAL A N 1
ATOM 1522 C CA . VAL A 1 199 ? -12.25 17.672 12.68 1 95.38 199 VAL A CA 1
ATOM 1523 C C . VAL A 1 199 ? -11.398 17.75 13.945 1 95.38 199 VAL A C 1
ATOM 1525 O O . VAL A 1 199 ? -10.195 18 13.875 1 95.38 199 VAL A O 1
ATOM 1528 N N . MET A 1 200 ? -12.008 17.547 15.062 1 97.06 200 MET A N 1
ATOM 1529 C CA . MET A 1 200 ? -11.312 17.625 16.344 1 97.06 200 MET A CA 1
ATOM 1530 C C . MET A 1 200 ? -10.195 16.594 16.422 1 97.06 200 MET A C 1
ATOM 1532 O O . MET A 1 200 ? -9.07 16.922 16.797 1 97.06 200 MET A O 1
ATOM 1536 N N . VAL A 1 201 ? -10.523 15.391 16.047 1 98.31 201 VAL A N 1
ATOM 1537 C CA . VAL A 1 201 ? -9.523 14.328 16.078 1 98.31 201 VAL A CA 1
ATOM 1538 C C . VAL A 1 201 ? -8.375 14.656 15.141 1 98.31 201 VAL A C 1
ATOM 1540 O O . VAL A 1 201 ? -7.203 14.5 15.5 1 98.31 201 VAL A O 1
ATOM 1543 N N . LEU A 1 202 ? -8.719 15.094 13.945 1 98.06 202 LEU A N 1
ATOM 1544 C CA . LEU A 1 202 ? -7.703 15.406 12.945 1 98.06 202 LEU A CA 1
ATOM 1545 C C . LEU A 1 202 ? -6.754 16.484 13.453 1 98.06 202 LEU A C 1
ATOM 1547 O O . LEU A 1 202 ? -5.539 16.391 13.266 1 98.06 202 LEU A O 1
ATOM 1551 N N . ARG A 1 203 ? -7.273 17.484 14.07 1 98.06 203 ARG A N 1
ATOM 1552 C CA . ARG A 1 203 ? -6.453 18.547 14.648 1 98.06 203 ARG A CA 1
ATOM 1553 C C . ARG A 1 203 ? -5.508 18 15.703 1 98.06 203 ARG A C 1
ATOM 1555 O O . ARG A 1 203 ? -4.32 18.328 15.719 1 98.06 203 ARG A O 1
ATOM 1562 N N . ASN A 1 204 ? -6.012 17.156 16.594 1 98.69 204 ASN A N 1
ATOM 1563 C CA . ASN A 1 204 ? -5.184 16.516 17.625 1 98.69 204 ASN A CA 1
ATOM 1564 C C . ASN A 1 204 ? -4.09 15.656 17 1 98.69 204 ASN A C 1
ATOM 1566 O O . ASN A 1 204 ? -2.943 15.68 17.453 1 98.69 204 ASN A O 1
ATOM 1570 N N . VAL A 1 205 ? -4.426 14.922 15.992 1 98.81 205 VAL A N 1
ATOM 1571 C CA . VAL A 1 205 ? -3.514 13.984 15.352 1 98.81 205 VAL A CA 1
ATOM 1572 C C . VAL A 1 205 ? -2.35 14.75 14.719 1 98.81 205 VAL A C 1
ATOM 1574 O O . VAL A 1 205 ? -1.2 14.305 14.789 1 98.81 205 VAL A O 1
ATOM 1577 N N . TYR A 1 206 ? -2.617 15.867 14.117 1 98.69 206 TYR A N 1
ATOM 1578 C CA . TYR A 1 206 ? -1.544 16.641 13.492 1 98.69 206 TYR A CA 1
ATOM 1579 C C . TYR A 1 206 ? -0.584 17.188 14.539 1 98.69 206 TYR A C 1
ATOM 1581 O O . TYR A 1 206 ? 0.622 17.266 14.305 1 98.69 206 TYR A O 1
ATOM 1589 N N . ILE A 1 207 ? -1.114 17.578 15.664 1 98.56 207 ILE A N 1
ATOM 1590 C CA . ILE A 1 207 ? -0.234 18 16.75 1 98.56 207 ILE A CA 1
ATOM 1591 C C . ILE A 1 207 ? 0.6 16.812 17.234 1 98.56 207 ILE A C 1
ATOM 1593 O O . ILE A 1 207 ? 1.802 16.953 17.469 1 98.56 207 ILE A O 1
ATOM 1597 N N . MET A 1 208 ? -0.017 15.695 17.359 1 98.75 208 MET A N 1
ATOM 1598 C CA . MET A 1 208 ? 0.699 14.477 17.75 1 98.75 208 MET A CA 1
ATOM 1599 C C . MET A 1 208 ? 1.803 14.156 16.75 1 98.75 208 MET A C 1
ATOM 1601 O O . MET A 1 208 ? 2.854 13.633 17.125 1 98.75 208 MET A O 1
ATOM 1605 N N . LEU A 1 209 ? 1.531 14.414 15.469 1 98.69 209 LEU A N 1
ATOM 1606 C CA . LEU A 1 209 ? 2.533 14.172 14.438 1 98.69 209 LEU A CA 1
ATOM 1607 C C . LEU A 1 209 ? 3.773 15.023 14.672 1 98.69 209 LEU A C 1
ATOM 1609 O O . LEU A 1 209 ? 4.898 14.523 14.625 1 98.69 209 LEU A O 1
ATOM 1613 N N . ILE A 1 210 ? 3.592 16.312 14.922 1 98.56 210 ILE A N 1
ATOM 1614 C CA . ILE A 1 210 ? 4.715 17.203 15.203 1 98.56 210 ILE A CA 1
ATOM 1615 C C . ILE A 1 210 ? 5.48 16.703 16.422 1 98.56 210 ILE A C 1
ATOM 1617 O O . ILE A 1 210 ? 6.707 16.578 16.391 1 98.56 210 ILE A O 1
ATOM 1621 N N . ASN A 1 211 ? 4.703 16.391 17.469 1 98.75 211 ASN A N 1
ATOM 1622 C CA . ASN A 1 211 ? 5.316 15.852 18.688 1 98.75 211 ASN A CA 1
ATOM 1623 C C . ASN A 1 211 ? 6.109 14.586 18.406 1 98.75 211 ASN A C 1
ATOM 1625 O O . ASN A 1 211 ? 7.152 14.344 19.016 1 98.75 211 ASN A O 1
ATOM 1629 N N . THR A 1 212 ? 5.609 13.742 17.562 1 98.69 212 THR A N 1
ATOM 1630 C CA . THR A 1 212 ? 6.277 12.5 17.203 1 98.69 212 THR A CA 1
ATOM 1631 C C . THR A 1 212 ? 7.629 12.781 16.562 1 98.69 212 THR A C 1
ATOM 1633 O O . THR A 1 212 ? 8.633 12.156 16.906 1 98.69 212 THR A O 1
ATOM 1636 N N . ILE A 1 213 ? 7.641 13.727 15.602 1 98.06 213 ILE A N 1
ATOM 1637 C CA . ILE A 1 213 ? 8.875 14.07 14.891 1 98.06 213 ILE A CA 1
ATOM 1638 C C . ILE A 1 213 ? 9.898 14.609 15.883 1 98.06 213 ILE A C 1
ATOM 1640 O O . ILE A 1 213 ? 11.07 14.203 15.859 1 98.06 213 ILE A O 1
ATOM 1644 N N . ILE A 1 214 ? 9.461 15.461 16.797 1 98.25 214 ILE A N 1
ATOM 1645 C CA . ILE A 1 214 ? 10.352 16.031 17.797 1 98.25 214 ILE A CA 1
ATOM 1646 C C . ILE A 1 214 ? 10.852 14.938 18.734 1 98.25 214 ILE A C 1
ATOM 1648 O O . ILE A 1 214 ? 12.047 14.836 19.016 1 98.25 214 ILE A O 1
ATOM 1652 N N . PHE A 1 215 ? 9.945 14.086 19.234 1 98.38 215 PHE A N 1
ATOM 1653 C CA . PHE A 1 215 ? 10.25 13 20.156 1 98.38 215 PHE A CA 1
ATOM 1654 C C . PHE A 1 215 ? 11.312 12.07 19.578 1 98.38 215 PHE A C 1
ATOM 1656 O O . PHE A 1 215 ? 12.234 11.656 20.266 1 98.38 215 PHE A O 1
ATOM 1663 N N . LEU A 1 216 ? 11.242 11.781 18.312 1 97.62 216 LEU A N 1
ATOM 1664 C CA . LEU A 1 216 ? 12.062 10.758 17.672 1 97.62 216 LEU A CA 1
ATOM 1665 C C . LEU A 1 216 ? 13.461 11.297 17.359 1 97.62 216 LEU A C 1
ATOM 1667 O O . LEU A 1 216 ? 14.344 10.539 16.953 1 97.62 216 LEU A O 1
ATOM 1671 N N . LYS A 1 217 ? 13.664 12.594 17.5 1 95.62 217 LYS A N 1
ATOM 1672 C CA . LYS A 1 217 ? 15 13.148 17.328 1 95.62 217 LYS A CA 1
ATOM 1673 C C . LYS A 1 217 ? 15.945 12.641 18.406 1 95.62 217 LYS A C 1
ATOM 1675 O O . LYS A 1 217 ? 17.156 12.492 18.172 1 95.62 217 LYS A O 1
ATOM 1680 N N . THR A 1 218 ? 15.383 12.336 19.547 1 95 218 THR A N 1
ATOM 1681 C CA . THR A 1 218 ? 16.266 12 20.656 1 95 218 THR A CA 1
ATOM 1682 C C . THR A 1 218 ? 15.812 10.703 21.328 1 95 218 THR A C 1
ATOM 1684 O O . THR A 1 218 ? 16.469 10.219 22.25 1 95 218 THR A O 1
ATOM 1687 N N . ASN A 1 219 ? 14.672 10.211 20.938 1 96 219 ASN A N 1
ATOM 1688 C CA . ASN A 1 219 ? 14.141 9.031 21.594 1 96 219 ASN A CA 1
ATOM 1689 C C . ASN A 1 219 ? 13.797 7.93 20.594 1 96 219 ASN A C 1
ATOM 1691 O O . ASN A 1 219 ? 13.789 8.164 19.391 1 96 219 ASN A O 1
ATOM 1695 N N . ASN A 1 220 ? 13.625 6.766 21.172 1 95.5 220 ASN A N 1
ATOM 1696 C CA . ASN A 1 220 ? 13.117 5.613 20.438 1 95.5 220 ASN A CA 1
ATOM 1697 C C . ASN A 1 220 ? 11.758 5.164 20.953 1 95.5 220 ASN A C 1
ATOM 1699 O O . ASN A 1 220 ? 11.523 5.168 22.172 1 95.5 220 ASN A O 1
ATOM 1703 N N . TRP A 1 221 ? 10.914 4.812 20.031 1 96 221 TRP A N 1
ATOM 1704 C CA . TRP A 1 221 ? 9.555 4.492 20.438 1 96 221 TRP A CA 1
ATOM 1705 C C . TRP A 1 221 ? 9.516 3.195 21.234 1 96 221 TRP A C 1
ATOM 1707 O O . TRP A 1 221 ? 8.656 3.014 22.094 1 96 221 TRP A O 1
ATOM 1717 N N . HIS A 1 222 ? 10.461 2.271 21 1 93.88 222 HIS A N 1
ATOM 1718 C CA . HIS A 1 222 ? 10.484 0.97 21.672 1 93.88 222 HIS A CA 1
ATOM 1719 C C . HIS A 1 222 ? 10.586 1.119 23.172 1 93.88 222 HIS A C 1
ATOM 1721 O O . HIS A 1 222 ? 9.953 0.37 23.922 1 93.88 222 HIS A O 1
ATOM 1727 N N . ALA A 1 223 ? 11.391 2.027 23.578 1 93 223 ALA A N 1
ATOM 1728 C CA . ALA A 1 223 ? 11.688 2.205 25 1 93 223 ALA A CA 1
ATOM 1729 C C . ALA A 1 223 ? 10.438 2.639 25.766 1 93 223 ALA A C 1
ATOM 1731 O O . ALA A 1 223 ? 10.273 2.295 26.938 1 93 223 ALA A O 1
ATOM 1732 N N . GLY A 1 224 ? 9.586 3.361 25.109 1 92.94 224 GLY A N 1
ATOM 1733 C CA . GLY A 1 224 ? 8.43 3.91 25.812 1 92.94 224 GLY A CA 1
ATOM 1734 C C . GLY A 1 224 ? 7.145 3.164 25.5 1 92.94 224 GLY A C 1
ATOM 1735 O O . GLY A 1 224 ? 6.117 3.412 26.141 1 92.94 224 GLY A O 1
ATOM 1736 N N . TRP A 1 225 ? 7.121 2.234 24.594 1 93.94 225 TRP A N 1
ATOM 1737 C CA . TRP A 1 225 ? 5.906 1.591 24.109 1 93.94 225 TRP A CA 1
ATOM 1738 C C . TRP A 1 225 ? 5.133 0.941 25.25 1 93.94 225 TRP A C 1
ATOM 1740 O O . TRP A 1 225 ? 3.912 1.091 25.344 1 93.94 225 TRP A O 1
ATOM 1750 N N . ASN A 1 226 ? 5.871 0.289 26.125 1 91.75 226 ASN A N 1
ATOM 1751 C CA . ASN A 1 226 ? 5.219 -0.488 27.172 1 91.75 226 ASN A CA 1
ATOM 1752 C C . ASN A 1 226 ? 4.656 0.412 28.266 1 91.75 226 ASN A C 1
ATOM 1754 O O . ASN A 1 226 ? 3.863 -0.035 29.094 1 91.75 226 ASN A O 1
ATOM 1758 N N . THR A 1 227 ? 5.051 1.622 28.328 1 93.75 227 THR A N 1
ATOM 1759 C CA . THR A 1 227 ? 4.523 2.553 29.312 1 93.75 227 THR A CA 1
ATOM 1760 C C . THR A 1 227 ? 3.182 3.119 28.859 1 93.75 227 THR A C 1
ATOM 1762 O O . THR A 1 227 ? 2.445 3.695 29.672 1 93.75 227 THR A O 1
ATOM 1765 N N . LEU A 1 228 ? 2.881 2.99 27.609 1 94.56 228 LEU A N 1
ATOM 1766 C CA . LEU A 1 228 ? 1.643 3.523 27.047 1 94.56 228 LEU A CA 1
ATOM 1767 C C . LEU A 1 228 ? 0.46 2.625 27.391 1 94.56 228 LEU A C 1
ATOM 1769 O O . LEU A 1 228 ? 0.592 1.399 27.422 1 94.56 228 LEU A O 1
ATOM 1773 N N . SER A 1 229 ? -0.644 3.262 27.656 1 92.81 229 SER A N 1
ATOM 1774 C CA . SER A 1 229 ? -1.902 2.525 27.719 1 92.81 229 SER A CA 1
ATOM 1775 C C . SER A 1 229 ? -2.496 2.318 26.344 1 92.81 229 SER A C 1
ATOM 1777 O O . SER A 1 229 ? -2.168 3.047 25.406 1 92.81 229 SER A O 1
ATOM 1779 N N . PHE A 1 230 ? -3.33 1.344 26.281 1 94 230 PHE A N 1
ATOM 1780 C CA . PHE A 1 230 ? -4.074 1.161 25.047 1 94 230 PHE A CA 1
ATOM 1781 C C . PHE A 1 230 ? -4.895 2.404 24.719 1 94 230 PHE A C 1
ATOM 1783 O O . PHE A 1 230 ? -5.418 3.062 25.609 1 94 230 PHE A O 1
ATOM 1790 N N . CYS A 1 231 ? -4.93 2.66 23.438 1 94.56 231 CYS A N 1
ATOM 1791 C CA . CYS A 1 231 ? -5.887 3.67 23 1 94.56 231 CYS A CA 1
ATOM 1792 C C . CYS A 1 231 ? -7.316 3.184 23.203 1 94.56 231 CYS A C 1
ATOM 1794 O O . CYS A 1 231 ? -7.887 2.549 22.312 1 94.56 231 CYS A O 1
ATOM 1796 N N . ASN A 1 232 ? -7.941 3.494 24.297 1 93.44 232 ASN A N 1
ATOM 1797 C CA . ASN A 1 232 ? -9.266 2.988 24.625 1 93.44 232 ASN A CA 1
ATOM 1798 C C . ASN A 1 232 ? -10.359 3.977 24.234 1 93.44 232 ASN A C 1
ATOM 1800 O O . ASN A 1 232 ? -10.078 5.031 23.672 1 93.44 232 ASN A O 1
ATOM 1804 N N . ASP A 1 233 ? -11.555 3.67 24.578 1 95.31 233 ASP A N 1
ATOM 1805 C CA . ASP A 1 233 ? -12.703 4.457 24.141 1 95.31 233 ASP A CA 1
ATOM 1806 C C . ASP A 1 233 ? -12.742 5.809 24.859 1 95.31 233 ASP A C 1
ATOM 1808 O O . ASP A 1 233 ? -13.18 6.805 24.281 1 95.31 233 ASP A O 1
ATOM 1812 N N . VAL A 1 234 ? -12.266 5.809 26.016 1 96.25 234 VAL A N 1
ATOM 1813 C CA . VAL A 1 234 ? -12.25 7.059 26.766 1 96.25 234 VAL A CA 1
ATOM 1814 C C . VAL A 1 234 ? -11.32 8.062 26.094 1 96.25 234 VAL A C 1
ATOM 1816 O O . VAL A 1 234 ? -11.68 9.227 25.906 1 96.25 234 VAL A O 1
ATOM 1819 N N . PHE A 1 235 ? -10.172 7.617 25.781 1 96.94 235 PHE A N 1
ATOM 1820 C CA . PHE A 1 235 ? -9.203 8.477 25.094 1 96.94 235 PHE A CA 1
ATOM 1821 C C . PHE A 1 235 ? -9.727 8.914 23.734 1 96.94 235 PHE A C 1
ATOM 1823 O O . PHE A 1 235 ? -9.602 10.078 23.359 1 96.94 235 PHE A O 1
ATOM 1830 N N . LYS A 1 236 ? -10.32 8.008 23 1 97.38 236 LYS A N 1
ATOM 1831 C CA . LYS A 1 236 ? -10.906 8.336 21.703 1 97.38 236 LYS A CA 1
ATOM 1832 C C . LYS A 1 236 ? -11.969 9.422 21.828 1 97.38 236 LYS A C 1
ATOM 1834 O O . LYS A 1 236 ? -12 10.367 21.031 1 97.38 236 LYS A O 1
ATOM 1839 N N . GLN A 1 237 ? -12.781 9.266 22.812 1 97.81 237 GLN A N 1
ATOM 1840 C CA . GLN A 1 237 ? -13.836 10.242 23.031 1 97.81 237 GLN A CA 1
ATOM 1841 C C . GLN A 1 237 ? -13.258 11.609 23.391 1 97.81 237 GLN A C 1
ATOM 1843 O O . GLN A 1 237 ? -13.773 12.641 22.953 1 97.81 237 GLN A O 1
ATOM 1848 N N . LYS A 1 238 ? -12.258 11.594 24.203 1 98 238 LYS A N 1
ATOM 1849 C CA . LYS A 1 238 ? -11.602 12.844 24.562 1 98 238 LYS A CA 1
ATOM 1850 C C . LYS A 1 238 ? -11.055 13.555 23.328 1 98 238 LYS A C 1
ATOM 1852 O O . LYS A 1 238 ? -11.211 14.773 23.188 1 98 238 LYS A O 1
ATOM 1857 N N . LEU A 1 239 ? -10.445 12.805 22.391 1 98.25 239 LEU A N 1
ATOM 1858 C CA . LEU A 1 239 ? -9.875 13.352 21.172 1 98.25 239 LEU A CA 1
ATOM 1859 C C . LEU A 1 239 ? -10.969 13.922 20.281 1 98.25 239 LEU A C 1
ATOM 1861 O O . LEU A 1 239 ? -10.727 14.867 19.516 1 98.25 239 LEU A O 1
ATOM 1865 N N . GLN A 1 240 ? -12.188 13.367 20.375 1 97.81 240 GLN A N 1
ATOM 1866 C CA . GLN A 1 240 ? -13.305 13.773 19.531 1 97.81 240 GLN A CA 1
ATOM 1867 C C . GLN A 1 240 ? -13.977 15.031 20.062 1 97.81 240 GLN A C 1
ATOM 1869 O O . GLN A 1 240 ? -14.641 15.75 19.312 1 97.81 240 GLN A O 1
ATOM 1874 N N . LYS A 1 241 ? -13.789 15.328 21.344 1 97 241 LYS A N 1
ATOM 1875 C CA . LYS A 1 241 ? -14.602 16.359 21.984 1 97 241 LYS A CA 1
ATOM 1876 C C . LYS A 1 241 ? -13.789 17.641 22.203 1 97 241 LYS A C 1
ATOM 1878 O O . LYS A 1 241 ? -14.359 18.719 22.359 1 97 241 LYS A O 1
ATOM 1883 N N . SER A 1 242 ? -12.445 17.438 22.25 1 95.69 242 SER A N 1
ATOM 1884 C CA . SER A 1 242 ? -11.664 18.625 22.578 1 95.69 242 SER A CA 1
ATOM 1885 C C . SER A 1 242 ? -10.266 18.547 21.969 1 95.69 242 SER A C 1
ATOM 1887 O O . SER A 1 242 ? -9.805 17.484 21.594 1 95.69 242 SER A O 1
ATOM 1889 N N . GLU A 1 243 ? -9.703 19.688 21.859 1 96.12 243 GLU A N 1
ATOM 1890 C CA . GLU A 1 243 ? -8.281 19.797 21.531 1 96.12 243 GLU A CA 1
ATOM 1891 C C . GLU A 1 243 ? -7.414 19.516 22.75 1 96.12 243 GLU A C 1
ATOM 1893 O O . GLU A 1 243 ? -6.84 20.438 23.344 1 96.12 243 GLU A O 1
ATOM 1898 N N . CYS A 1 244 ? -7.176 18.312 23.016 1 96.38 244 CYS A N 1
ATOM 1899 C CA . CYS A 1 244 ? -6.574 17.922 24.281 1 96.38 244 CYS A CA 1
ATOM 1900 C C . CYS A 1 244 ? -5.082 17.656 24.125 1 96.38 244 CYS A C 1
ATOM 1902 O O . CYS A 1 244 ? -4.379 17.406 25.094 1 96.38 244 CYS A O 1
ATOM 1904 N N . ILE A 1 245 ? -4.57 17.625 22.953 1 97.62 245 ILE A N 1
ATOM 1905 C CA . ILE A 1 245 ? -3.145 17.406 22.703 1 97.62 245 ILE A CA 1
ATOM 1906 C C . ILE A 1 245 ? -2.457 18.75 22.469 1 97.62 245 ILE A C 1
ATOM 1908 O O . ILE A 1 245 ? -2.904 19.547 21.641 1 97.62 245 ILE A O 1
ATOM 1912 N N . LYS A 1 246 ? -1.394 19 23.156 1 96.94 246 LYS A N 1
ATOM 1913 C CA . LYS A 1 246 ? -0.659 20.25 23.047 1 96.94 246 LYS A CA 1
ATOM 1914 C C . LYS A 1 246 ? 0.731 20.016 22.453 1 96.94 246 LYS A C 1
ATOM 1916 O O . LYS A 1 246 ? 1.343 18.969 22.688 1 96.94 246 LYS A O 1
ATOM 1921 N N . LEU A 1 247 ? 1.093 20.984 21.734 1 97.31 247 LEU A N 1
ATOM 1922 C CA . LEU A 1 247 ? 2.467 20.984 21.234 1 97.31 247 LEU A CA 1
ATOM 1923 C C . LEU A 1 247 ? 3.455 21.078 22.391 1 97.31 247 LEU A C 1
ATOM 1925 O O . LEU A 1 247 ? 3.262 21.891 23.312 1 97.31 247 LEU A O 1
ATOM 1929 N N . ARG A 1 248 ? 4.473 20.266 22.344 1 97.19 248 ARG A N 1
ATOM 1930 C CA . ARG A 1 248 ? 5.473 20.234 23.406 1 97.19 248 ARG A CA 1
ATOM 1931 C C . ARG A 1 248 ? 6.871 20.484 22.859 1 97.19 248 ARG A C 1
ATOM 1933 O O . ARG A 1 248 ? 7.207 20.016 21.766 1 97.19 248 ARG A O 1
ATOM 1940 N N . GLU A 1 249 ? 7.633 21.203 23.609 1 96.56 249 GLU A N 1
ATOM 1941 C CA . GLU A 1 249 ? 9.039 21.359 23.25 1 96.56 249 GLU A CA 1
ATOM 1942 C C . GLU A 1 249 ? 9.805 20.047 23.422 1 96.56 249 GLU A C 1
ATOM 1944 O O . GLU A 1 249 ? 10.664 19.719 22.609 1 96.56 249 GLU A O 1
ATOM 1949 N N . VAL A 1 250 ? 9.43 19.391 24.484 1 97.62 250 VAL A N 1
ATOM 1950 C CA . VAL A 1 250 ? 10 18.062 24.75 1 97.62 250 VAL A CA 1
ATOM 1951 C C . VAL A 1 250 ? 8.875 17.062 25 1 97.62 250 VAL A C 1
ATOM 1953 O O . VAL A 1 250 ? 8.562 16.734 26.141 1 97.62 250 VAL A O 1
ATOM 1956 N N . PRO A 1 251 ? 8.391 16.516 23.984 1 98.12 251 PRO A N 1
ATOM 1957 C CA . PRO A 1 251 ? 7.254 15.609 24.125 1 98.12 251 PRO A CA 1
ATOM 1958 C C . PRO A 1 251 ? 7.66 14.234 24.672 1 98.12 251 PRO A C 1
ATOM 1960 O O . PRO A 1 251 ? 8.734 13.727 24.328 1 98.12 251 PRO A O 1
ATOM 1963 N N . GLY A 1 252 ? 6.801 13.742 25.578 1 97.69 252 GLY A N 1
ATOM 1964 C CA . GLY A 1 252 ? 6.863 12.328 25.891 1 97.69 252 GLY A CA 1
ATOM 1965 C C . GLY A 1 252 ? 6.125 11.461 24.891 1 97.69 252 GLY A C 1
ATOM 1966 O O . GLY A 1 252 ? 5.422 11.984 24.016 1 97.69 252 GLY A O 1
ATOM 1967 N N . ILE A 1 253 ? 6.277 10.172 25.016 1 98.12 253 ILE A N 1
ATOM 1968 C CA . ILE A 1 253 ? 5.676 9.266 24.047 1 98.12 253 ILE A CA 1
ATOM 1969 C C . ILE A 1 253 ? 4.152 9.391 24.094 1 98.12 253 ILE A C 1
ATOM 1971 O O . ILE A 1 253 ? 3.469 9.164 23.094 1 98.12 253 ILE A O 1
ATOM 1975 N N . GLU A 1 254 ? 3.551 9.789 25.234 1 97.5 254 GLU A N 1
ATOM 1976 C CA . GLU A 1 254 ? 2.107 9.93 25.422 1 97.5 254 GLU A CA 1
ATOM 1977 C C . GLU A 1 254 ? 1.562 11.117 24.625 1 97.5 254 GLU A C 1
ATOM 1979 O O . GLU A 1 254 ? 0.353 11.219 24.422 1 97.5 254 GLU A O 1
ATOM 1984 N N . ASP A 1 255 ? 2.457 12 24.156 1 97.88 255 ASP A N 1
ATOM 1985 C CA . ASP A 1 255 ? 2.062 13.172 23.391 1 97.88 255 ASP A CA 1
ATOM 1986 C C . ASP A 1 255 ? 2.115 12.891 21.891 1 97.88 255 ASP A C 1
ATOM 1988 O O . ASP A 1 255 ? 1.78 13.758 21.078 1 97.88 255 ASP A O 1
ATOM 1992 N N . THR A 1 256 ? 2.576 11.711 21.5 1 98.62 256 THR A N 1
ATOM 1993 C CA . THR A 1 256 ? 2.891 11.391 20.109 1 98.62 256 THR A CA 1
ATOM 1994 C C . THR A 1 256 ? 1.804 10.516 19.5 1 98.62 256 THR A C 1
ATOM 1996 O O . THR A 1 256 ? 0.864 10.109 20.188 1 98.62 256 THR A O 1
ATOM 1999 N N . LEU A 1 257 ? 1.982 10.211 18.219 1 98.62 257 LEU A N 1
ATOM 2000 C CA . LEU A 1 257 ? 1.083 9.32 17.5 1 98.62 257 LEU A CA 1
ATOM 2001 C C . LEU A 1 257 ? 1.123 7.914 18.094 1 98.62 257 LEU A C 1
ATOM 2003 O O . LEU A 1 257 ? 0.156 7.16 17.984 1 98.62 257 LEU A O 1
ATOM 2007 N N . PHE A 1 258 ? 2.242 7.527 18.734 1 98.12 258 PHE A N 1
ATOM 2008 C CA . PHE A 1 258 ? 2.369 6.191 19.297 1 98.12 258 PHE A CA 1
ATOM 2009 C C . PHE A 1 258 ? 1.3 5.945 20.359 1 98.12 258 PHE A C 1
ATOM 2011 O O . PHE A 1 258 ? 0.848 4.812 20.531 1 98.12 258 PHE A O 1
ATOM 2018 N N . ALA A 1 259 ? 0.84 7.023 21.031 1 97.56 259 ALA A N 1
ATOM 2019 C CA . ALA A 1 259 ? -0.173 6.902 22.078 1 97.56 259 ALA A CA 1
ATOM 2020 C C . ALA A 1 259 ? -1.509 6.449 21.484 1 97.56 259 ALA A C 1
ATOM 2022 O O . ALA A 1 259 ? -2.258 5.715 22.141 1 97.56 259 ALA A O 1
ATOM 2023 N N . VAL A 1 260 ? -1.777 6.883 20.297 1 97.69 260 VAL A N 1
ATOM 2024 C CA . VAL A 1 260 ? -3.053 6.516 19.688 1 97.69 260 VAL A CA 1
ATOM 2025 C C . VAL A 1 260 ? -2.867 5.293 18.797 1 97.69 260 VAL A C 1
ATOM 2027 O O . VAL A 1 260 ? -3.84 4.637 18.422 1 97.69 260 VAL A O 1
ATOM 2030 N N . LEU A 1 261 ? -1.639 4.945 18.469 1 97.06 261 LEU A N 1
ATOM 2031 C CA . LEU A 1 261 ? -1.368 3.82 17.578 1 97.06 261 LEU A CA 1
ATOM 2032 C C . LEU A 1 261 ? -1.215 2.525 18.375 1 97.06 261 LEU A C 1
ATOM 2034 O O . LEU A 1 261 ? -1.089 1.447 17.797 1 97.06 261 LEU A O 1
ATOM 2038 N N . LYS A 1 262 ? -1.185 2.645 19.703 1 95.88 262 LYS A N 1
ATOM 2039 C CA . LYS A 1 262 ? -1.279 1.421 20.5 1 95.88 262 LYS A CA 1
ATOM 2040 C C . LYS A 1 262 ? -2.721 0.93 20.578 1 95.88 262 LYS A C 1
ATOM 2042 O O . LYS A 1 262 ? -3.383 1.104 21.609 1 95.88 262 LYS A O 1
ATOM 2047 N N . LEU A 1 263 ? -3.117 0.29 19.594 1 94.44 263 LEU A N 1
ATOM 2048 C CA . LEU A 1 263 ? -4.477 -0.209 19.422 1 94.44 263 LEU A CA 1
ATOM 2049 C C . LEU A 1 263 ? -4.617 -1.615 20 1 94.44 263 LEU A C 1
ATOM 2051 O O . LEU A 1 263 ? -3.785 -2.484 19.719 1 94.44 263 LEU A O 1
ATOM 2055 N N . PRO A 1 264 ? -5.676 -1.805 20.719 1 91.5 264 PRO A N 1
ATOM 2056 C CA . PRO A 1 264 ? -5.891 -3.152 21.25 1 91.5 264 PRO A CA 1
ATOM 2057 C C . PRO A 1 264 ? -6.027 -4.203 20.141 1 91.5 264 PRO A C 1
ATOM 2059 O O . PRO A 1 264 ? -5.617 -5.352 20.328 1 91.5 264 PRO A O 1
ATOM 2062 N N . GLU A 1 265 ? -6.586 -3.816 19.016 1 92.19 265 GLU A N 1
ATOM 2063 C CA . GLU A 1 265 ? -6.852 -4.734 17.906 1 92.19 265 GLU A CA 1
ATOM 2064 C C . GLU A 1 265 ? -5.559 -5.184 17.234 1 92.19 265 GLU A C 1
ATOM 2066 O O . GLU A 1 265 ? -5.539 -6.176 16.5 1 92.19 265 GLU A O 1
ATOM 2071 N N . LEU A 1 266 ? -4.504 -4.438 17.422 1 92.44 266 LEU A N 1
ATOM 2072 C CA . LEU A 1 266 ? -3.246 -4.734 16.734 1 92.44 266 LEU A CA 1
ATOM 2073 C C . LEU A 1 266 ? -2.154 -5.086 17.75 1 92.44 266 LEU A C 1
ATOM 2075 O O . LEU A 1 266 ? -0.965 -5 17.438 1 92.44 266 LEU A O 1
ATOM 2079 N N . CYS A 1 267 ? -2.619 -5.383 18.906 1 89.81 267 CYS A N 1
ATOM 2080 C CA . CYS A 1 267 ? -1.753 -5.863 19.984 1 89.81 267 CYS A CA 1
ATOM 2081 C C . CYS A 1 267 ? -2.266 -7.18 20.547 1 89.81 267 CYS A C 1
ATOM 2083 O O . CYS A 1 267 ? -3.412 -7.562 20.312 1 89.81 267 CYS A O 1
ATOM 2085 N N . GLY A 1 268 ? -1.364 -7.918 21.141 1 82 268 GLY A N 1
ATOM 2086 C CA . GLY A 1 268 ? -1.778 -9.117 21.844 1 82 268 GLY A CA 1
ATOM 2087 C C . GLY A 1 268 ? -2.543 -8.828 23.125 1 82 268 GLY A C 1
ATOM 2088 O O . GLY A 1 268 ? -2.707 -7.668 23.5 1 82 268 GLY A O 1
ATOM 2089 N N . GLU A 1 269 ? -2.99 -9.883 23.734 1 75 269 GLU A N 1
ATOM 2090 C CA . GLU A 1 269 ? -3.818 -9.789 24.922 1 75 269 GLU A CA 1
ATOM 2091 C C . GLU A 1 269 ? -3.086 -9.055 26.047 1 75 269 GLU A C 1
ATOM 2093 O O . GLU A 1 269 ? -3.697 -8.312 26.812 1 75 269 GLU A O 1
ATOM 2098 N N . PHE A 1 270 ? -1.769 -9.203 26.047 1 74.25 270 PHE A N 1
ATOM 2099 C CA . PHE A 1 270 ? -1.024 -8.609 27.156 1 74.25 270 PHE A CA 1
ATOM 2100 C C . PHE A 1 270 ? -0.353 -7.312 26.719 1 74.25 270 PHE A C 1
ATOM 2102 O O . PHE A 1 270 ? 0.519 -6.797 27.422 1 74.25 270 PHE A O 1
ATOM 2109 N N . GLY A 1 271 ? -0.759 -6.828 25.594 1 76.31 271 GLY A N 1
ATOM 2110 C CA . GLY A 1 271 ? -0.26 -5.531 25.156 1 76.31 271 GLY A CA 1
ATOM 2111 C C . GLY A 1 271 ? 0.953 -5.633 24.25 1 76.31 271 GLY A C 1
ATOM 2112 O O . GLY A 1 271 ? 1.455 -4.617 23.766 1 76.31 271 GLY A O 1
ATOM 2113 N N . ASN A 1 272 ? 1.376 -6.82 24.031 1 84.94 272 ASN A N 1
ATOM 2114 C CA . ASN A 1 272 ? 2.506 -6.977 23.125 1 84.94 272 ASN A CA 1
ATOM 2115 C C . ASN A 1 272 ? 2.125 -6.625 21.688 1 84.94 272 ASN A C 1
ATOM 2117 O O . ASN A 1 272 ? 1.084 -7.062 21.203 1 84.94 272 ASN A O 1
ATOM 2121 N N . ILE A 1 273 ? 2.939 -5.809 21.188 1 90.81 273 ILE A N 1
ATOM 2122 C CA . ILE A 1 273 ? 2.674 -5.348 19.828 1 90.81 273 ILE A CA 1
ATOM 2123 C C . ILE A 1 273 ? 2.867 -6.496 18.844 1 90.81 273 ILE A C 1
ATOM 2125 O O . ILE A 1 273 ? 3.805 -7.285 18.984 1 90.81 273 ILE A O 1
ATOM 2129 N N . LEU A 1 274 ? 1.971 -6.684 17.922 1 89.12 274 LEU A N 1
ATOM 2130 C CA . LEU A 1 274 ? 2.143 -7.684 16.875 1 89.12 274 LEU A CA 1
ATOM 2131 C C . LEU A 1 274 ? 3.334 -7.34 15.984 1 89.12 274 LEU A C 1
ATOM 2133 O O . LEU A 1 274 ? 3.602 -6.164 15.719 1 89.12 274 LEU A O 1
ATOM 2137 N N . PRO A 1 275 ? 4.012 -8.336 15.5 1 88.25 275 PRO A N 1
ATOM 2138 C CA . PRO A 1 275 ? 5.203 -8.07 14.695 1 88.25 275 PRO A CA 1
ATOM 2139 C C . PRO A 1 275 ? 4.914 -7.164 13.5 1 88.25 275 PRO A C 1
ATOM 2141 O O . PRO A 1 275 ? 5.652 -6.211 13.25 1 88.25 275 PRO A O 1
ATOM 2144 N N . LEU A 1 276 ? 3.865 -7.418 12.852 1 88.94 276 LEU A N 1
ATOM 2145 C CA . LEU A 1 276 ? 3.521 -6.602 11.688 1 88.94 276 LEU A CA 1
ATOM 2146 C C . LEU A 1 276 ? 3.342 -5.141 12.086 1 88.94 276 LEU A C 1
ATOM 2148 O O . LEU A 1 276 ? 3.801 -4.242 11.383 1 88.94 276 LEU A O 1
ATOM 2152 N N . TRP A 1 277 ? 2.678 -4.934 13.156 1 93 277 TRP A N 1
ATOM 2153 C CA . TRP A 1 277 ? 2.418 -3.568 13.602 1 93 277 TRP A CA 1
ATOM 2154 C C . TRP A 1 277 ? 3.695 -2.91 14.109 1 93 277 TRP A C 1
ATOM 2156 O O . TRP A 1 277 ? 3.893 -1.705 13.938 1 93 277 TRP A O 1
ATOM 2166 N N . ALA A 1 278 ? 4.566 -3.719 14.719 1 92.94 278 ALA A N 1
ATOM 2167 C CA . ALA A 1 278 ? 5.879 -3.213 15.125 1 92.94 278 ALA A CA 1
ATOM 2168 C C . ALA A 1 278 ? 6.66 -2.701 13.914 1 92.94 278 ALA A C 1
ATOM 2170 O O . ALA A 1 278 ? 7.336 -1.672 13.992 1 92.94 278 ALA A O 1
ATOM 2171 N N . TRP A 1 279 ? 6.555 -3.406 12.859 1 91.19 279 TRP A N 1
ATOM 2172 C CA . TRP A 1 279 ? 7.207 -2.959 11.633 1 91.19 279 TRP A CA 1
ATOM 2173 C C . TRP A 1 279 ? 6.594 -1.656 11.133 1 91.19 279 TRP A C 1
ATOM 2175 O O . TRP A 1 279 ? 7.293 -0.808 10.57 1 91.19 279 TRP A O 1
ATOM 2185 N N . GLY A 1 280 ? 5.301 -1.551 11.32 1 92.25 280 GLY A N 1
ATOM 2186 C CA . GLY A 1 280 ? 4.648 -0.289 11.008 1 92.25 280 GLY A CA 1
ATOM 2187 C C . GLY A 1 280 ? 5.18 0.875 11.828 1 92.25 280 GLY A C 1
ATOM 2188 O O . GLY A 1 280 ? 5.426 1.956 11.281 1 92.25 280 GLY A O 1
ATOM 2189 N N . MET A 1 281 ? 5.371 0.624 13.086 1 95.5 281 MET A N 1
ATOM 2190 C CA . MET A 1 281 ? 5.914 1.667 13.953 1 95.5 281 MET A CA 1
ATOM 2191 C C . MET A 1 281 ? 7.324 2.053 13.531 1 95.5 281 MET A C 1
ATOM 2193 O O . MET A 1 281 ? 7.703 3.223 13.602 1 95.5 281 MET A O 1
ATOM 2197 N N . GLU A 1 282 ? 8.016 1.096 13.055 1 93.5 282 GLU A N 1
ATOM 2198 C CA . GLU A 1 282 ? 9.352 1.384 12.547 1 93.5 282 GLU A CA 1
ATOM 2199 C C . GLU A 1 282 ? 9.289 2.25 11.289 1 93.5 282 GLU A C 1
ATOM 2201 O O . GLU A 1 282 ? 10.094 3.174 11.133 1 93.5 282 GLU A O 1
ATOM 2206 N N . THR A 1 283 ? 8.391 1.897 10.453 1 92.12 283 THR A N 1
ATOM 2207 C CA . THR A 1 283 ? 8.203 2.672 9.234 1 92.12 283 THR A CA 1
ATOM 2208 C C . THR A 1 283 ? 7.871 4.125 9.555 1 92.12 283 THR A C 1
ATOM 2210 O O . THR A 1 283 ? 8.469 5.047 8.992 1 92.12 283 THR A O 1
ATOM 2213 N N . LEU A 1 284 ? 6.945 4.309 10.461 1 95.81 284 LEU A N 1
ATOM 2214 C CA . LEU A 1 284 ? 6.562 5.645 10.898 1 95.81 284 LEU A CA 1
ATOM 2215 C C . LEU A 1 284 ? 7.75 6.383 11.508 1 95.81 284 LEU A C 1
ATOM 2217 O O . LEU A 1 284 ? 7.977 7.559 11.211 1 95.81 284 LEU A O 1
ATOM 2221 N N . SER A 1 285 ? 8.461 5.66 12.328 1 96.69 285 SER A N 1
ATOM 2222 C CA . SER A 1 285 ? 9.609 6.25 13.016 1 96.69 285 SER A CA 1
ATOM 2223 C C . SER A 1 285 ? 10.672 6.695 12.023 1 96.69 285 SER A C 1
ATOM 2225 O O . SER A 1 285 ? 11.18 7.816 12.109 1 96.69 285 SER A O 1
ATOM 2227 N N . ASN A 1 286 ? 10.969 5.867 11.07 1 92.81 286 ASN A N 1
ATOM 2228 C CA . ASN A 1 286 ? 11.992 6.184 10.078 1 92.81 286 ASN A CA 1
ATOM 2229 C C . ASN A 1 286 ? 11.586 7.379 9.219 1 92.81 286 ASN A C 1
ATOM 2231 O O . ASN A 1 286 ? 12.406 8.258 8.945 1 92.81 286 ASN A O 1
ATOM 2235 N N . CYS A 1 287 ? 10.406 7.391 8.844 1 94 287 CYS A N 1
ATOM 2236 C CA . CYS A 1 287 ? 9.898 8.508 8.055 1 94 287 CYS A CA 1
ATOM 2237 C C . CYS A 1 287 ? 9.961 9.805 8.836 1 94 287 CYS A C 1
ATOM 2239 O O . CYS A 1 287 ? 10.461 10.812 8.344 1 94 287 CYS A O 1
ATOM 2241 N N . SER A 1 288 ? 9.547 9.742 10.055 1 96 288 SER A N 1
ATOM 2242 C CA . SER A 1 288 ? 9.453 10.922 10.898 1 96 288 SER A CA 1
ATOM 2243 C C . SER A 1 288 ? 10.836 11.469 11.25 1 96 288 SER A C 1
ATOM 2245 O O . SER A 1 288 ? 11.039 12.68 11.305 1 96 288 SER A O 1
ATOM 2247 N N . ARG A 1 289 ? 11.758 10.609 11.461 1 94.56 289 ARG A N 1
ATOM 2248 C CA . ARG A 1 289 ? 13.102 11.016 11.836 1 94.56 289 ARG A CA 1
ATOM 2249 C C . ARG A 1 289 ? 13.758 11.852 10.742 1 94.56 289 ARG A C 1
ATOM 2251 O O . ARG A 1 289 ? 14.625 12.68 11.016 1 94.56 289 ARG A O 1
ATOM 2258 N N . SER A 1 290 ? 13.359 11.664 9.57 1 92.62 290 SER A N 1
ATOM 2259 C CA . SER A 1 290 ? 13.969 12.344 8.43 1 92.62 290 SER A CA 1
ATOM 2260 C C . SER A 1 290 ? 13.297 13.68 8.148 1 92.62 290 SER A C 1
ATOM 2262 O O . SER A 1 290 ? 13.672 14.391 7.211 1 92.62 290 SER A O 1
ATOM 2264 N N . MET A 1 291 ? 12.383 14.031 8.953 1 95.75 291 MET A N 1
ATOM 2265 C CA . MET A 1 291 ? 11.625 15.25 8.711 1 95.75 291 MET A CA 1
ATOM 2266 C C . MET A 1 291 ? 12.008 16.344 9.703 1 95.75 291 MET A C 1
ATOM 2268 O O . MET A 1 291 ? 12.414 16.047 10.828 1 95.75 291 MET A O 1
ATOM 2272 N N . SER A 1 292 ? 11.953 17.531 9.242 1 97.06 292 SER A N 1
ATOM 2273 C CA . SER A 1 292 ? 12.008 18.703 10.109 1 97.06 292 SER A CA 1
ATOM 2274 C C . SER A 1 292 ? 10.633 19.328 10.273 1 97.06 292 SER A C 1
ATOM 2276 O O . SER A 1 292 ? 10.031 19.797 9.297 1 97.06 292 SER A O 1
ATOM 2278 N N . PRO A 1 293 ? 10.148 19.344 11.508 1 97.75 293 PRO A N 1
ATOM 2279 C CA . PRO A 1 293 ? 8.789 19.859 11.719 1 97.75 293 PRO A CA 1
ATOM 2280 C C . PRO A 1 293 ? 8.758 21.359 11.938 1 97.75 293 PRO A C 1
ATOM 2282 O O . PRO A 1 293 ? 9.648 21.922 12.586 1 97.75 293 PRO A O 1
ATOM 2285 N N . PHE A 1 294 ? 7.793 22 11.406 1 98.25 294 PHE A N 1
ATOM 2286 C CA . PHE A 1 294 ? 7.477 23.406 11.609 1 98.25 294 PHE A CA 1
ATOM 2287 C C . PHE A 1 294 ? 5.977 23.609 11.789 1 98.25 294 PHE A C 1
ATOM 2289 O O . PHE A 1 294 ? 5.184 22.75 11.406 1 98.25 294 PHE A O 1
ATOM 2296 N N . VAL A 1 295 ? 5.629 24.672 12.43 1 98.06 295 VAL A N 1
ATOM 2297 C CA . VAL A 1 295 ? 4.227 25.047 12.602 1 98.06 295 VAL A CA 1
ATOM 2298 C C . VAL A 1 295 ? 3.971 26.422 11.984 1 98.06 295 VAL A C 1
ATOM 2300 O O . VAL A 1 295 ? 4.781 27.328 12.141 1 98.06 295 VAL A O 1
ATOM 2303 N N . LEU A 1 296 ? 2.939 26.562 11.258 1 98.06 296 LEU A N 1
ATOM 2304 C CA . LEU A 1 296 ? 2.559 27.812 10.609 1 98.06 296 LEU A CA 1
ATOM 2305 C C . LEU A 1 296 ? 1.101 28.141 10.906 1 98.06 296 LEU A C 1
ATOM 2307 O O . LEU A 1 296 ? 0.203 27.359 10.602 1 98.06 296 LEU A O 1
ATOM 2311 N N . SER A 1 297 ? 0.856 29.266 11.461 1 97.38 297 SER A N 1
ATOM 2312 C CA . SER A 1 297 ? -0.506 29.703 11.727 1 97.38 297 SER A CA 1
ATOM 2313 C C . SER A 1 297 ? -1.117 30.375 10.5 1 97.38 297 SER A C 1
ATOM 2315 O O . SER A 1 297 ? -0.499 31.25 9.891 1 97.38 297 SER A O 1
ATOM 2317 N N . LEU A 1 298 ? -2.318 29.984 10.188 1 97.19 298 LEU A N 1
ATOM 2318 C CA . LEU A 1 298 ? -3.047 30.578 9.07 1 97.19 298 LEU A CA 1
ATOM 2319 C C . LEU A 1 298 ? -4.195 31.438 9.578 1 97.19 298 LEU A C 1
ATOM 2321 O O . LEU A 1 298 ? -5.176 31.656 8.867 1 97.19 298 LEU A O 1
ATOM 2325 N N . GLU A 1 299 ? -4.113 31.859 10.797 1 95.88 299 GLU A N 1
ATOM 2326 C CA . GLU A 1 299 ? -5.184 32.625 11.445 1 95.88 299 GLU A CA 1
ATOM 2327 C C . GLU A 1 299 ? -5.383 33.969 10.773 1 95.88 299 GLU A C 1
ATOM 2329 O O . GLU A 1 299 ? -6.516 34.406 10.594 1 95.88 299 GLU A O 1
ATOM 2334 N N . GLN A 1 300 ? -4.348 34.625 10.43 1 93.75 300 GLN A N 1
ATOM 2335 C CA . GLN A 1 300 ? -4.418 35.938 9.836 1 93.75 300 GLN A CA 1
ATOM 2336 C C . GLN A 1 300 ? -4.629 35.875 8.328 1 93.75 300 GLN A C 1
ATOM 2338 O O . GLN A 1 300 ? -5.203 34.906 7.824 1 93.75 300 GLN A O 1
ATOM 2343 N N . THR A 1 301 ? -4.207 36.875 7.574 1 93.31 301 THR A N 1
ATOM 2344 C CA . THR A 1 301 ? -4.41 36.906 6.133 1 93.31 301 THR A CA 1
ATOM 2345 C C . THR A 1 301 ? -3.436 35.969 5.422 1 93.31 301 THR A C 1
ATOM 2347 O O . THR A 1 301 ? -2.373 35.656 5.961 1 93.31 301 THR A O 1
ATOM 2350 N N . PRO A 1 302 ? -3.805 35.562 4.266 1 93.44 302 PRO A N 1
ATOM 2351 C CA . PRO A 1 302 ? -2.889 34.719 3.484 1 93.44 302 PRO A CA 1
ATOM 2352 C C . PRO A 1 302 ? -1.536 35.375 3.252 1 93.44 302 PRO A C 1
ATOM 2354 O O . PRO A 1 302 ? -0.508 34.719 3.203 1 93.44 302 PRO A O 1
ATOM 2357 N N . GLN A 1 303 ? -1.492 36.625 3.162 1 93.62 303 GLN A N 1
ATOM 2358 C CA . GLN A 1 303 ? -0.24 37.344 2.984 1 93.62 303 GLN A CA 1
ATOM 2359 C C . GLN A 1 303 ? 0.647 37.25 4.219 1 93.62 303 GLN A C 1
ATOM 2361 O O . GLN A 1 303 ? 1.863 37.094 4.105 1 93.62 303 GLN A O 1
ATOM 2366 N N . HIS A 1 304 ? -0.007 37.406 5.32 1 95.56 304 HIS A N 1
ATOM 2367 C CA . HIS A 1 304 ? 0.733 37.25 6.566 1 95.56 304 HIS A CA 1
ATOM 2368 C C . HIS A 1 304 ? 1.303 35.812 6.688 1 95.56 304 HIS A C 1
ATOM 2370 O O . HIS A 1 304 ? 2.441 35.656 7.129 1 95.56 304 HIS A O 1
ATOM 2376 N N . ALA A 1 305 ? 0.494 34.844 6.379 1 95.69 305 ALA A N 1
ATOM 2377 C CA . ALA A 1 305 ? 0.94 33.469 6.418 1 95.69 305 ALA A CA 1
ATOM 2378 C C . ALA A 1 305 ? 2.133 33.25 5.492 1 95.69 305 ALA A C 1
ATOM 2380 O O . ALA A 1 305 ? 3.08 32.531 5.844 1 95.69 305 ALA A O 1
ATOM 2381 N N . ALA A 1 306 ? 2.068 33.844 4.297 1 94.31 306 ALA A N 1
ATOM 2382 C CA . ALA A 1 306 ? 3.164 33.719 3.34 1 94.31 306 ALA A CA 1
ATOM 2383 C C . ALA A 1 306 ? 4.445 34.344 3.904 1 94.31 306 ALA A C 1
ATOM 2385 O O . ALA A 1 306 ? 5.531 33.781 3.732 1 94.31 306 ALA A O 1
ATOM 2386 N N . GLN A 1 307 ? 4.285 35.438 4.559 1 94.69 307 GLN A N 1
ATOM 2387 C CA . GLN A 1 307 ? 5.434 36.094 5.176 1 94.69 307 GLN A CA 1
ATOM 2388 C C . GLN A 1 307 ? 6.023 35.25 6.293 1 94.69 307 GLN A C 1
ATOM 2390 O O . GLN A 1 307 ? 7.246 35.156 6.438 1 94.69 307 GLN A O 1
ATOM 2395 N N . GLU A 1 308 ? 5.16 34.688 7.07 1 96.38 308 GLU A N 1
ATOM 2396 C CA . GLU A 1 308 ? 5.617 33.844 8.148 1 96.38 308 GLU A CA 1
ATOM 2397 C C . GLU A 1 308 ? 6.352 32.625 7.602 1 96.38 308 GLU A C 1
ATOM 2399 O O . GLU A 1 308 ? 7.359 32.188 8.164 1 96.38 308 GLU A O 1
ATOM 2404 N N . LEU A 1 309 ? 5.816 32.031 6.539 1 96.31 309 LEU A N 1
ATOM 2405 C CA . LEU A 1 309 ? 6.484 30.906 5.902 1 96.31 309 LEU A CA 1
ATOM 2406 C C . LEU A 1 309 ? 7.883 31.297 5.434 1 96.31 309 LEU A C 1
ATOM 2408 O O . LEU A 1 309 ? 8.828 30.516 5.594 1 96.31 309 LEU A O 1
ATOM 2412 N N . LYS A 1 310 ? 8.031 32.469 4.883 1 93.94 310 LYS A N 1
ATOM 2413 C CA . LYS A 1 310 ? 9.328 32.969 4.441 1 93.94 310 LYS A CA 1
ATOM 2414 C C . LYS A 1 310 ? 10.32 33.031 5.602 1 93.94 310 LYS A C 1
ATOM 2416 O O . LYS A 1 310 ? 11.492 32.688 5.438 1 93.94 310 LYS A O 1
ATOM 2421 N N . THR A 1 311 ? 9.836 33.406 6.73 1 95.5 311 THR A N 1
ATOM 2422 C CA . THR A 1 311 ? 10.711 33.562 7.891 1 95.5 311 THR A CA 1
ATOM 2423 C C . THR A 1 311 ? 11.195 32.188 8.383 1 95.5 311 THR A C 1
ATOM 2425 O O . THR A 1 311 ? 12.195 32.125 9.094 1 95.5 311 THR A O 1
ATOM 2428 N N . LEU A 1 312 ? 10.484 31.125 8.023 1 96.44 312 LEU A N 1
ATOM 2429 C CA . LEU A 1 312 ? 10.859 29.781 8.445 1 96.44 312 LEU A CA 1
ATOM 2430 C C . LEU A 1 312 ? 11.922 29.203 7.527 1 96.44 312 LEU A C 1
ATOM 2432 O O . LEU A 1 312 ? 12.617 28.25 7.895 1 96.44 312 LEU A O 1
ATOM 2436 N N . LEU A 1 313 ? 12.141 29.703 6.309 1 94.44 313 LEU A N 1
ATOM 2437 C CA . LEU A 1 313 ? 12.953 29.094 5.262 1 94.44 313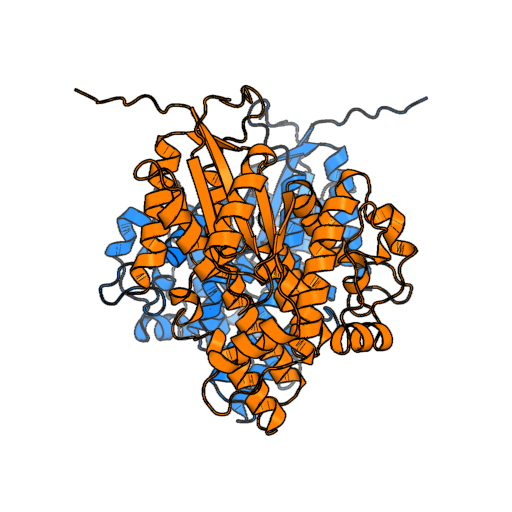 LEU A CA 1
ATOM 2438 C C . LEU A 1 313 ? 14.398 28.938 5.719 1 94.44 313 LEU A C 1
ATOM 2440 O O . LEU A 1 313 ? 14.992 27.859 5.535 1 94.44 313 LEU A O 1
ATOM 2444 N N . PRO A 1 314 ? 14.992 29.938 6.391 1 93.56 314 PRO A N 1
ATOM 2445 C CA . PRO A 1 314 ? 16.391 29.797 6.785 1 93.56 314 PRO A CA 1
ATOM 2446 C C . PRO A 1 314 ? 16.625 28.672 7.785 1 93.56 314 PRO A C 1
ATOM 2448 O O . PRO A 1 314 ? 17.766 28.203 7.945 1 93.56 314 PRO A O 1
ATOM 2451 N N . GLN A 1 315 ? 15.57 28.266 8.461 1 95.31 315 GLN A N 1
ATOM 2452 C CA . GLN A 1 315 ? 15.688 27.219 9.477 1 95.31 315 GLN A CA 1
ATOM 2453 C C . GLN A 1 315 ? 15.508 25.828 8.859 1 95.31 315 GLN A C 1
ATOM 2455 O O . GLN A 1 315 ? 15.734 24.812 9.523 1 95.31 315 GLN A O 1
ATOM 2460 N N . MET A 1 316 ? 15.164 25.734 7.625 1 95.75 316 MET A N 1
ATOM 2461 C CA . MET A 1 316 ? 14.82 24.469 6.984 1 95.75 316 MET A CA 1
ATOM 2462 C C . MET A 1 316 ? 16.062 23.75 6.48 1 95.75 316 MET A C 1
ATOM 2464 O O . MET A 1 316 ? 17.109 24.375 6.27 1 95.75 316 MET A O 1
ATOM 2468 N N . THR A 1 317 ? 15.898 22.516 6.379 1 93.06 317 THR A N 1
ATOM 2469 C CA . THR A 1 317 ? 16.984 21.656 5.914 1 93.06 317 THR A CA 1
ATOM 2470 C C . THR A 1 317 ? 16.938 21.484 4.398 1 93.06 317 THR A C 1
ATOM 2472 O O . THR A 1 317 ? 15.945 20.984 3.861 1 93.06 317 THR A O 1
ATOM 2475 N N . PRO A 1 318 ? 17.984 21.875 3.721 1 91.94 318 PRO A N 1
ATOM 2476 C CA . PRO A 1 318 ? 17.984 21.734 2.264 1 91.94 318 PRO A CA 1
ATOM 2477 C C . PRO A 1 318 ? 18.359 20.328 1.807 1 91.94 318 PRO A C 1
ATOM 2479 O O . PRO A 1 318 ? 18.984 19.578 2.557 1 91.94 318 PRO A O 1
ATOM 2482 N N . ALA A 1 319 ? 17.875 20 0.658 1 91.12 319 ALA A N 1
ATOM 2483 C CA . ALA A 1 319 ? 18.266 18.781 -0.059 1 91.12 319 ALA A CA 1
ATOM 2484 C C . ALA A 1 319 ? 19.031 19.125 -1.34 1 91.12 319 ALA A C 1
ATOM 2486 O O . ALA A 1 319 ? 19.078 20.297 -1.74 1 91.12 319 ALA A O 1
ATOM 2487 N N . ASN A 1 320 ? 19.672 18.125 -1.892 1 89.12 320 ASN A N 1
ATOM 2488 C CA . ASN A 1 320 ? 20.422 18.328 -3.131 1 89.12 320 ASN A CA 1
ATOM 2489 C C . ASN A 1 320 ? 19.703 17.688 -4.32 1 89.12 320 ASN A C 1
ATOM 2491 O O . ASN A 1 320 ? 19.141 16.594 -4.195 1 89.12 320 ASN A O 1
ATOM 2495 N N . MET A 1 321 ? 19.75 18.438 -5.363 1 89.81 321 MET A N 1
ATOM 2496 C CA . MET A 1 321 ? 19.172 17.969 -6.617 1 89.81 321 MET A CA 1
ATOM 2497 C C . MET A 1 321 ? 19.953 18.516 -7.812 1 89.81 321 MET A C 1
ATOM 2499 O O . MET A 1 321 ? 20.547 19.594 -7.727 1 89.81 321 MET A O 1
ATOM 2503 N N . SER A 1 322 ? 19.984 17.719 -8.844 1 89.81 322 SER A N 1
ATOM 2504 C CA . SER A 1 322 ? 20.594 18.25 -10.062 1 89.81 322 SER A CA 1
ATOM 2505 C C . SER A 1 322 ? 19.625 19.109 -10.844 1 89.81 322 SER A C 1
ATOM 2507 O O . SER A 1 322 ? 18.406 19.031 -10.648 1 89.81 322 SER A O 1
ATOM 2509 N N . SER A 1 323 ? 20.219 19.953 -11.672 1 88.81 323 SER A N 1
ATOM 2510 C CA . SER A 1 323 ? 19.359 20.797 -12.516 1 88.81 323 SER A CA 1
ATOM 2511 C C . SER A 1 323 ? 18.516 19.953 -13.453 1 88.81 323 SER A C 1
ATOM 2513 O O . SER A 1 323 ? 17.359 20.297 -13.734 1 88.81 323 SER A O 1
ATOM 2515 N N . GLY A 1 324 ? 19.062 18.891 -13.906 1 90.06 324 GLY A N 1
ATOM 2516 C CA . GLY A 1 324 ? 18.281 17.953 -14.711 1 90.06 324 GLY A CA 1
ATOM 2517 C C . GLY A 1 324 ? 17.125 17.344 -13.961 1 90.06 324 GLY A C 1
ATOM 2518 O O . GLY A 1 324 ? 16.016 17.25 -14.492 1 90.06 324 GLY A O 1
ATOM 2519 N N . ALA A 1 325 ? 17.359 17.031 -12.781 1 92.19 325 ALA A N 1
ATOM 2520 C CA . ALA A 1 325 ? 16.312 16.453 -11.93 1 92.19 325 ALA A CA 1
ATOM 2521 C C . ALA A 1 325 ? 15.203 17.469 -11.672 1 92.19 325 ALA A C 1
ATOM 2523 O O . ALA A 1 325 ? 14.023 17.094 -11.617 1 92.19 325 ALA A O 1
ATOM 2524 N N . TRP A 1 326 ? 15.594 18.672 -11.484 1 92.44 326 TRP A N 1
ATOM 2525 C CA . TRP A 1 326 ? 14.602 19.719 -11.281 1 92.44 326 TRP A CA 1
ATOM 2526 C C . TRP A 1 326 ? 13.672 19.844 -12.484 1 92.44 326 TRP A C 1
ATOM 2528 O O . TRP A 1 326 ? 12.461 20 -12.328 1 92.44 326 TRP A O 1
ATOM 2538 N N . ASN A 1 327 ? 14.188 19.734 -13.633 1 92.44 327 ASN A N 1
ATOM 2539 C CA . ASN A 1 327 ? 13.383 19.797 -14.844 1 92.44 327 ASN A CA 1
ATOM 2540 C C . ASN A 1 327 ? 12.461 18.578 -14.961 1 92.44 327 ASN A C 1
ATOM 2542 O O . ASN A 1 327 ? 11.305 18.719 -15.383 1 92.44 327 ASN A O 1
ATOM 2546 N N . ILE A 1 328 ? 12.961 17.516 -14.562 1 92.06 328 ILE A N 1
ATOM 2547 C CA . ILE A 1 328 ? 12.156 16.297 -14.57 1 92.06 328 ILE A CA 1
ATOM 2548 C C . ILE A 1 328 ? 11 16.438 -13.578 1 92.06 328 ILE A C 1
ATOM 2550 O O . ILE A 1 328 ? 9.875 16.031 -13.867 1 92.06 328 ILE A O 1
ATOM 2554 N N . LEU A 1 329 ? 11.328 17.016 -12.469 1 92.81 329 LEU A N 1
ATOM 2555 C CA . LEU A 1 329 ? 10.32 17.25 -11.445 1 92.81 329 LEU A CA 1
ATOM 2556 C C . LEU A 1 329 ? 9.195 18.141 -11.977 1 92.81 329 LEU A C 1
ATOM 2558 O O . LEU A 1 329 ? 8.016 17.844 -11.766 1 92.81 329 LEU A O 1
ATOM 2562 N N . LYS A 1 330 ? 9.555 19.125 -12.664 1 91.62 330 LYS A N 1
ATOM 2563 C CA . LYS A 1 330 ? 8.57 20.031 -13.242 1 91.62 330 LYS A CA 1
ATOM 2564 C C . LYS A 1 330 ? 7.676 19.312 -14.25 1 91.62 330 LYS A C 1
ATOM 2566 O O . LYS A 1 330 ? 6.457 19.5 -14.258 1 91.62 330 LYS A O 1
ATOM 2571 N N . GLU A 1 331 ? 8.25 18.453 -14.969 1 89.25 331 GLU A N 1
ATOM 2572 C CA . GLU A 1 331 ? 7.496 17.688 -15.953 1 89.25 331 GLU A CA 1
ATOM 2573 C C . GLU A 1 331 ? 6.543 16.703 -15.281 1 89.25 331 GLU A C 1
ATOM 2575 O O . GLU A 1 331 ? 5.414 16.516 -15.734 1 89.25 331 GLU A O 1
ATOM 2580 N N . LEU A 1 332 ? 7.047 16.156 -14.258 1 86.56 332 LEU A N 1
ATOM 2581 C CA . LEU A 1 332 ? 6.25 15.211 -13.492 1 86.56 332 LEU A CA 1
ATOM 2582 C C . LEU A 1 332 ? 5.012 15.883 -12.906 1 86.56 332 LEU A C 1
ATOM 2584 O O . LEU A 1 332 ? 3.908 15.336 -12.992 1 86.56 332 LEU A O 1
ATOM 2588 N N . VAL A 1 333 ? 5.23 17.016 -12.344 1 86 333 VAL A N 1
ATOM 2589 C CA . VAL A 1 333 ? 4.152 17.75 -11.688 1 86 333 VAL A CA 1
ATOM 2590 C C . VAL A 1 333 ? 3.125 18.203 -12.727 1 86 333 VAL A C 1
ATOM 2592 O O . VAL A 1 333 ? 1.917 18.078 -12.508 1 86 333 VAL A O 1
ATOM 2595 N N . ASN A 1 334 ? 3.596 18.547 -13.836 1 84 334 ASN A N 1
ATOM 2596 C CA . ASN A 1 334 ? 2.707 18.984 -14.906 1 84 334 ASN A CA 1
ATOM 2597 C C . ASN A 1 334 ? 1.882 17.812 -15.453 1 84 334 ASN A C 1
ATOM 2599 O O . ASN A 1 334 ? 0.705 17.984 -15.773 1 84 334 ASN A O 1
ATOM 2603 N N . ALA A 1 335 ? 2.475 16.703 -15.508 1 77.25 335 ALA A N 1
ATOM 2604 C CA . ALA A 1 335 ? 1.796 15.516 -16.031 1 77.25 335 ALA A CA 1
ATOM 2605 C C . ALA A 1 335 ? 0.638 15.109 -15.125 1 77.25 335 ALA A C 1
ATOM 2607 O O . ALA A 1 335 ? -0.403 14.648 -15.602 1 77.25 335 ALA A O 1
ATOM 2608 N N . VAL A 1 336 ? 0.796 15.312 -13.859 1 77.12 336 VAL A N 1
ATOM 2609 C CA . VAL A 1 336 ? -0.2 14.867 -12.891 1 77.12 336 VAL A CA 1
ATOM 2610 C C . VAL A 1 336 ? -1.289 15.93 -12.742 1 77.12 336 VAL A C 1
ATOM 2612 O O . VAL A 1 336 ? -2.467 15.602 -12.578 1 77.12 336 VAL A O 1
ATOM 2615 N N . GLN A 1 337 ? -0.901 17.141 -12.82 1 74.56 337 GLN A N 1
ATOM 2616 C CA . GLN A 1 337 ? -1.844 18.234 -12.594 1 74.56 337 GLN A CA 1
ATOM 2617 C C . GLN A 1 337 ? -2.639 18.547 -13.859 1 74.56 337 GLN A C 1
ATOM 2619 O O . GLN A 1 337 ? -3.77 19.031 -13.781 1 74.56 337 GLN A O 1
ATOM 2624 N N . ASP A 1 338 ? -2.033 18.375 -15.078 1 61.22 338 ASP A N 1
ATOM 2625 C CA . ASP A 1 338 ? -2.729 18.625 -16.344 1 61.22 338 ASP A CA 1
ATOM 2626 C C . ASP A 1 338 ? -3.803 17.578 -16.594 1 61.22 338 ASP A C 1
ATOM 2628 O O . ASP A 1 338 ? -4.77 17.828 -17.312 1 61.22 338 ASP A O 1
ATOM 2632 N N . ASN A 1 339 ? -3.676 16.391 -16.172 1 54.16 339 ASN A N 1
ATOM 2633 C CA . ASN A 1 339 ? -4.719 15.391 -16.406 1 54.16 339 ASN A CA 1
ATOM 2634 C C . ASN A 1 339 ? -5.98 15.711 -15.609 1 54.16 339 ASN A C 1
ATOM 2636 O O . ASN A 1 339 ? -6.938 14.93 -15.617 1 54.16 339 ASN A O 1
ATOM 2640 N N . THR A 1 340 ? -6.02 16.812 -14.836 1 43.84 340 THR A N 1
ATOM 2641 C CA . THR A 1 340 ? -7.172 17.344 -14.117 1 43.84 340 THR A CA 1
ATOM 2642 C C . THR A 1 340 ? -7.977 18.281 -15.008 1 43.84 340 THR A C 1
ATOM 2644 O O . THR A 1 340 ? -9.062 18.719 -14.633 1 43.84 340 THR A O 1
ATOM 2647 N N . SER A 1 341 ? -7.457 18.781 -16.031 1 37.28 341 SER A N 1
ATOM 2648 C CA . SER A 1 341 ? -8.273 19.656 -16.859 1 37.28 341 SER A CA 1
ATOM 2649 C C . SER A 1 341 ? -9.055 18.844 -17.891 1 37.28 341 SER A C 1
ATOM 2651 O O . SER A 1 341 ? -8.562 17.844 -18.422 1 37.28 341 SER A O 1
ATOM 2653 N N . MET B 1 1 ? 34.812 -12.094 26.922 1 25.41 1 MET B N 1
ATOM 2654 C CA . MET B 1 1 ? 35.219 -12.695 25.656 1 25.41 1 MET B CA 1
ATOM 2655 C C . MET B 1 1 ? 34.188 -12.422 24.562 1 25.41 1 MET B C 1
ATOM 2657 O O . MET B 1 1 ? 33.031 -12.828 24.688 1 25.41 1 MET B O 1
ATOM 2661 N N . SER B 1 2 ? 34.094 -11.266 24 1 30.72 2 SER B N 1
ATOM 2662 C CA . SER B 1 2 ? 33.219 -10.594 23.047 1 30.72 2 SER B CA 1
ATOM 2663 C C . SER B 1 2 ? 33.062 -11.414 21.781 1 30.72 2 SER B C 1
ATOM 2665 O O . SER B 1 2 ? 34 -11.648 21.031 1 30.72 2 SER B O 1
ATOM 2667 N N . THR B 1 3 ? 32.562 -12.695 21.844 1 35.59 3 THR B N 1
ATOM 2668 C CA . THR B 1 3 ? 32.438 -13.695 20.797 1 35.59 3 THR B CA 1
ATOM 2669 C C . THR B 1 3 ? 32.031 -13.039 19.484 1 35.59 3 THR B C 1
ATOM 2671 O O . THR B 1 3 ? 30.859 -12.617 19.328 1 35.59 3 THR B O 1
ATOM 2674 N N . ASP B 1 4 ? 32.75 -12.195 18.938 1 41 4 ASP B N 1
ATOM 2675 C CA . ASP B 1 4 ? 32.844 -11.469 17.672 1 41 4 ASP B CA 1
ATOM 2676 C C . ASP B 1 4 ? 32.531 -12.383 16.484 1 41 4 ASP B C 1
ATOM 2678 O O . ASP B 1 4 ? 33.438 -13 15.922 1 41 4 ASP B O 1
ATOM 2682 N N . LYS B 1 5 ? 31.703 -13.305 16.578 1 45.59 5 LYS B N 1
ATOM 2683 C CA . LYS B 1 5 ? 31.422 -14.266 15.508 1 45.59 5 LYS B CA 1
ATOM 2684 C C . LYS B 1 5 ? 31.359 -13.57 14.148 1 45.59 5 LYS B C 1
ATOM 2686 O O . LYS B 1 5 ? 30.562 -12.648 13.961 1 45.59 5 LYS B O 1
ATOM 2691 N N . THR B 1 6 ? 32.344 -13.453 13.43 1 58.38 6 THR B N 1
ATOM 2692 C CA . THR B 1 6 ? 32.594 -12.867 12.117 1 58.38 6 THR B CA 1
ATOM 2693 C C . THR B 1 6 ? 31.453 -13.188 11.156 1 58.38 6 THR B C 1
ATOM 2695 O O . THR B 1 6 ? 31.125 -14.359 10.945 1 58.38 6 THR B O 1
ATOM 2698 N N . ASP B 1 7 ? 30.609 -12.312 10.992 1 74.69 7 ASP B N 1
ATOM 2699 C CA . ASP B 1 7 ? 29.547 -12.367 9.992 1 74.69 7 ASP B CA 1
ATOM 2700 C C . ASP B 1 7 ? 30.094 -12.812 8.633 1 74.69 7 ASP B C 1
ATOM 2702 O O . ASP B 1 7 ? 30.938 -12.133 8.039 1 74.69 7 ASP B O 1
ATOM 2706 N N . VAL B 1 8 ? 29.953 -14.219 8.352 1 82.06 8 VAL B N 1
ATOM 2707 C CA . VAL B 1 8 ? 30.453 -14.812 7.113 1 82.06 8 VAL B CA 1
ATOM 2708 C C . VAL B 1 8 ? 29.406 -14.625 6.008 1 82.06 8 VAL B C 1
ATOM 2710 O O . VAL B 1 8 ? 28.219 -14.773 6.242 1 82.06 8 VAL B O 1
ATOM 2713 N N . LYS B 1 9 ? 29.922 -14.312 4.891 1 84.69 9 LYS B N 1
ATOM 2714 C CA . LYS B 1 9 ? 29.062 -14.188 3.719 1 84.69 9 LYS B CA 1
ATOM 2715 C C . LYS B 1 9 ? 28.719 -15.562 3.143 1 84.69 9 LYS B C 1
ATOM 2717 O O . LYS B 1 9 ? 29.578 -16.453 3.072 1 84.69 9 LYS B O 1
ATOM 2722 N N . MET B 1 10 ? 27.453 -15.766 2.869 1 85.88 10 MET B N 1
ATOM 2723 C CA . MET B 1 10 ? 26.984 -17.031 2.33 1 85.88 10 MET B CA 1
ATOM 2724 C C . MET B 1 10 ? 26.047 -16.812 1.144 1 85.88 10 MET B C 1
ATOM 2726 O O . MET B 1 10 ? 25.469 -15.734 0.998 1 85.88 10 MET B O 1
ATOM 2730 N N . GLY B 1 11 ? 25.984 -17.891 0.36 1 88.94 11 GLY B N 1
ATOM 2731 C CA . GLY B 1 11 ? 25 -17.891 -0.724 1 88.94 11 GLY B CA 1
ATOM 2732 C C . GLY B 1 11 ? 23.656 -18.453 -0.317 1 88.94 11 GLY B C 1
ATOM 2733 O O . GLY B 1 11 ? 23.578 -19.422 0.454 1 88.94 11 GLY B O 1
ATOM 2734 N N . VAL B 1 12 ? 22.625 -17.797 -0.828 1 92.81 12 VAL B N 1
ATOM 2735 C CA . VAL B 1 12 ? 21.281 -18.25 -0.517 1 92.81 12 VAL B CA 1
ATOM 2736 C C . VAL B 1 12 ? 20.438 -18.266 -1.79 1 92.81 12 VAL B C 1
ATOM 2738 O O . VAL B 1 12 ? 20.5 -17.344 -2.604 1 92.81 12 VAL B O 1
ATOM 2741 N N . LEU B 1 13 ? 19.719 -19.375 -1.986 1 94.94 13 LEU B N 1
ATOM 2742 C CA . LEU B 1 13 ? 18.703 -19.422 -3.027 1 94.94 13 LEU B CA 1
ATOM 2743 C C . LEU B 1 13 ? 17.344 -18.984 -2.477 1 94.94 13 LEU B C 1
ATOM 2745 O O . LEU B 1 13 ? 16.75 -19.672 -1.649 1 94.94 13 LEU B O 1
ATOM 2749 N N . ARG B 1 14 ? 16.906 -17.828 -2.891 1 95.56 14 ARG B N 1
ATOM 2750 C CA . ARG B 1 14 ? 15.57 -17.344 -2.531 1 95.56 14 ARG B CA 1
ATOM 2751 C C . ARG B 1 14 ? 14.523 -17.844 -3.525 1 95.56 14 ARG B C 1
ATOM 2753 O O . ARG B 1 14 ? 14.438 -17.344 -4.648 1 95.56 14 ARG B O 1
ATOM 2760 N N . ILE B 1 15 ? 13.703 -18.734 -3.086 1 97.12 15 ILE B N 1
ATOM 2761 C CA . ILE B 1 15 ? 12.75 -19.375 -3.977 1 97.12 15 ILE B CA 1
ATOM 2762 C C . ILE B 1 15 ? 11.328 -19.062 -3.521 1 97.12 15 ILE B C 1
ATOM 2764 O O . ILE B 1 15 ? 10.977 -19.281 -2.355 1 97.12 15 ILE B O 1
ATOM 2768 N N . TYR B 1 16 ? 10.57 -18.562 -4.375 1 97.25 16 TYR B N 1
ATOM 2769 C CA . TYR B 1 16 ? 9.141 -18.375 -4.148 1 97.25 16 TYR B CA 1
ATOM 2770 C C . TYR B 1 16 ? 8.328 -19.359 -4.977 1 97.25 16 TYR B C 1
ATOM 2772 O O . TYR B 1 16 ? 8.445 -19.406 -6.207 1 97.25 16 TYR B O 1
ATOM 2780 N N . LEU B 1 17 ? 7.559 -20.156 -4.332 1 97.56 17 LEU B N 1
ATOM 2781 C CA . LEU B 1 17 ? 6.609 -21.031 -5 1 97.56 17 LEU B CA 1
ATOM 2782 C C . LEU B 1 17 ? 5.273 -20.328 -5.211 1 97.56 17 LEU B C 1
ATOM 2784 O O . LEU B 1 17 ? 4.57 -20.016 -4.246 1 97.56 17 LEU B O 1
ATOM 2788 N N . ASP B 1 18 ? 4.957 -20.109 -6.441 1 97.81 18 ASP B N 1
ATOM 2789 C CA . ASP B 1 18 ? 3.744 -19.359 -6.77 1 97.81 18 ASP B CA 1
ATOM 2790 C C . ASP B 1 18 ? 2.82 -20.172 -7.668 1 97.81 18 ASP B C 1
ATOM 2792 O O . ASP B 1 18 ? 3.186 -21.266 -8.109 1 97.81 18 ASP B O 1
ATOM 2796 N N . GLY B 1 19 ? 1.614 -19.672 -7.824 1 97.06 19 GLY B N 1
ATOM 2797 C CA . GLY B 1 19 ? 0.6 -20.344 -8.625 1 97.06 19 GLY B CA 1
ATOM 2798 C C . GLY B 1 19 ? -0.802 -20.188 -8.062 1 97.06 19 GLY B C 1
ATOM 2799 O O . GLY B 1 19 ? -0.997 -19.516 -7.047 1 97.06 19 GLY B O 1
ATOM 2800 N N . ALA B 1 20 ? -1.711 -20.828 -8.789 1 95.06 20 ALA B N 1
ATOM 2801 C CA . ALA B 1 20 ? -3.105 -20.766 -8.359 1 95.06 20 ALA B CA 1
ATOM 2802 C C . ALA B 1 20 ? -3.291 -21.422 -6.992 1 95.06 20 ALA B C 1
ATOM 2804 O O . ALA B 1 20 ? -2.434 -22.172 -6.539 1 95.06 20 ALA B O 1
ATOM 2805 N N . TYR B 1 21 ? -4.34 -21 -6.328 1 90.62 21 TYR B N 1
ATOM 2806 C CA . TYR B 1 21 ? -4.605 -21.594 -5.02 1 90.62 21 TYR B CA 1
ATOM 2807 C C . TYR B 1 21 ? -5.062 -23.031 -5.148 1 90.62 21 TYR B C 1
ATOM 2809 O O . TYR B 1 21 ? -5.629 -23.422 -6.172 1 90.62 21 TYR B O 1
ATOM 2817 N N . GLY B 1 22 ? -4.758 -23.844 -4.215 1 90.19 22 GLY B N 1
ATOM 2818 C CA . GLY B 1 22 ? -5.281 -25.188 -4.113 1 90.19 22 GLY B CA 1
ATOM 2819 C C . GLY B 1 22 ? -4.594 -26.172 -5.051 1 90.19 22 GLY B C 1
ATOM 2820 O O . GLY B 1 22 ? -5.125 -27.234 -5.34 1 90.19 22 GLY B O 1
ATOM 2821 N N . ILE B 1 23 ? -3.477 -25.859 -5.523 1 92.94 23 ILE B N 1
ATOM 2822 C CA . ILE B 1 23 ? -2.873 -26.719 -6.531 1 92.94 23 ILE B CA 1
ATOM 2823 C C . ILE B 1 23 ? -1.892 -27.688 -5.863 1 92.94 23 ILE B C 1
ATOM 2825 O O . ILE B 1 23 ? -1.394 -28.609 -6.5 1 92.94 23 ILE B O 1
ATOM 2829 N N . GLY B 1 24 ? -1.495 -27.453 -4.594 1 91.12 24 GLY B N 1
ATOM 2830 C CA . GLY B 1 24 ? -0.656 -28.406 -3.883 1 91.12 24 GLY B CA 1
ATOM 2831 C C . GLY B 1 24 ? 0.735 -27.875 -3.592 1 91.12 24 GLY B C 1
ATOM 2832 O O . GLY B 1 24 ? 1.664 -28.641 -3.354 1 91.12 24 GLY B O 1
ATOM 2833 N N . LYS B 1 25 ? 0.97 -26.594 -3.582 1 92.94 25 LYS B N 1
ATOM 2834 C CA . LYS B 1 25 ? 2.275 -25.969 -3.389 1 92.94 25 LYS B CA 1
ATOM 2835 C C . LYS B 1 25 ? 2.83 -26.266 -2.002 1 92.94 25 LYS B C 1
ATOM 2837 O O . LYS B 1 25 ? 4.004 -26.609 -1.86 1 92.94 25 LYS B O 1
ATOM 2842 N N . THR B 1 26 ? 1.933 -26.094 -0.977 1 89.81 26 THR B N 1
ATOM 2843 C CA . THR B 1 26 ? 2.365 -26.281 0.405 1 89.81 26 THR B CA 1
ATOM 2844 C C . THR B 1 26 ? 2.857 -27.703 0.642 1 89.81 26 THR B C 1
ATOM 2846 O O . THR B 1 26 ? 3.895 -27.906 1.273 1 89.81 26 THR B O 1
ATOM 2849 N N . THR B 1 27 ? 2.148 -28.641 0.11 1 91.5 27 THR B N 1
ATOM 2850 C CA . THR B 1 27 ? 2.537 -30.031 0.246 1 91.5 27 THR B CA 1
ATOM 2851 C C . THR B 1 27 ? 3.867 -30.297 -0.455 1 91.5 27 THR B C 1
ATOM 2853 O O . THR B 1 27 ? 4.73 -31 0.08 1 91.5 27 THR B O 1
ATOM 2856 N N . ALA B 1 28 ? 3.969 -29.828 -1.659 1 93.06 28 ALA B N 1
ATOM 2857 C CA . ALA B 1 28 ? 5.211 -30 -2.406 1 93.06 28 ALA B CA 1
ATOM 2858 C C . ALA B 1 28 ? 6.391 -29.375 -1.657 1 93.06 28 ALA B C 1
ATOM 2860 O O . ALA B 1 28 ? 7.477 -29.969 -1.608 1 93.06 28 ALA B O 1
ATOM 2861 N N . ALA B 1 29 ? 6.238 -28.203 -1.084 1 93.38 29 ALA B N 1
ATOM 2862 C CA . ALA B 1 29 ? 7.281 -27.516 -0.328 1 93.38 29 ALA B CA 1
ATOM 2863 C C . ALA B 1 29 ? 7.699 -28.328 0.893 1 93.38 29 ALA B C 1
ATOM 2865 O O . ALA B 1 29 ? 8.891 -28.422 1.2 1 93.38 29 ALA B O 1
ATOM 2866 N N . GLU B 1 30 ? 6.738 -28.844 1.582 1 92.25 30 GLU B N 1
ATOM 2867 C CA . GLU B 1 30 ? 7.02 -29.672 2.758 1 92.25 30 GLU B CA 1
ATOM 2868 C C . GLU B 1 30 ? 7.793 -30.922 2.381 1 92.25 30 GLU B C 1
ATOM 2870 O O . GLU B 1 30 ? 8.711 -31.344 3.098 1 92.25 30 GLU B O 1
ATOM 2875 N N . GLU B 1 31 ? 7.363 -31.531 1.306 1 93 31 GLU B N 1
ATOM 2876 C CA . GLU B 1 31 ? 8.07 -32.719 0.821 1 93 31 GLU B CA 1
ATOM 2877 C C . GLU B 1 31 ? 9.516 -32.406 0.468 1 93 31 GLU B C 1
ATOM 2879 O O . GLU B 1 31 ? 10.414 -33.188 0.704 1 93 31 GLU B O 1
ATOM 2884 N N . PHE B 1 32 ? 9.719 -31.297 -0.139 1 93.88 32 PHE B N 1
ATOM 2885 C CA . PHE B 1 32 ? 11.062 -30.844 -0.47 1 93.88 32 PHE B CA 1
ATOM 2886 C C . PHE B 1 32 ? 11.906 -30.672 0.79 1 93.88 32 PHE B C 1
ATOM 2888 O O . PHE B 1 32 ? 13.055 -31.109 0.835 1 93.88 32 PHE B O 1
ATOM 2895 N N . LEU B 1 33 ? 11.328 -30 1.781 1 90.75 33 LEU B N 1
ATOM 2896 C CA . LEU B 1 33 ? 12.016 -29.797 3.055 1 90.75 33 LEU B CA 1
ATOM 2897 C C . LEU B 1 33 ? 12.383 -31.141 3.686 1 90.75 33 LEU B C 1
ATOM 2899 O O . LEU B 1 33 ? 13.516 -31.328 4.141 1 90.75 33 LEU B O 1
ATOM 2903 N N . HIS B 1 34 ? 11.523 -32.031 3.689 1 89.38 34 HIS B N 1
ATOM 2904 C CA . HIS B 1 34 ? 11.711 -33.344 4.34 1 89.38 34 HIS B CA 1
ATOM 2905 C C . HIS B 1 34 ? 12.789 -34.156 3.637 1 89.38 34 HIS B C 1
ATOM 2907 O O . HIS B 1 34 ? 13.547 -34.875 4.285 1 89.38 34 HIS B O 1
ATOM 2913 N N . HIS B 1 35 ? 12.906 -34.031 2.4 1 86.06 35 HIS B N 1
ATOM 2914 C CA . HIS B 1 35 ? 13.75 -34.969 1.655 1 86.06 35 HIS B CA 1
ATOM 2915 C C . HIS B 1 35 ? 15.117 -34.344 1.37 1 86.06 35 HIS B C 1
ATOM 2917 O O . HIS B 1 35 ? 16.094 -35.062 1.178 1 86.06 35 HIS B O 1
ATOM 2923 N N . PHE B 1 36 ? 15.156 -33.094 1.384 1 81.56 36 PHE B N 1
ATOM 2924 C CA . PHE B 1 36 ? 16.391 -32.5 0.86 1 81.56 36 PHE B CA 1
ATOM 2925 C C . PHE B 1 36 ? 17.031 -31.578 1.88 1 81.56 36 PHE B C 1
ATOM 2927 O O . PHE B 1 36 ? 18.031 -30.922 1.584 1 81.56 36 PHE B O 1
ATOM 2934 N N . ALA B 1 37 ? 16.406 -31.531 3.031 1 74.62 37 ALA B N 1
ATOM 2935 C CA . ALA B 1 37 ? 17.094 -30.828 4.102 1 74.62 37 ALA B CA 1
ATOM 2936 C C . ALA B 1 37 ? 18.281 -31.641 4.625 1 74.62 37 ALA B C 1
ATOM 2938 O O . ALA B 1 37 ? 18.125 -32.438 5.559 1 74.62 37 ALA B O 1
ATOM 2939 N N . ILE B 1 38 ? 19.344 -31.734 3.998 1 68.38 38 ILE B N 1
ATOM 2940 C CA . ILE B 1 38 ? 20.531 -32.5 4.305 1 68.38 38 ILE B CA 1
ATOM 2941 C C . ILE B 1 38 ? 21.031 -32.156 5.707 1 68.38 38 ILE B C 1
ATOM 2943 O O . ILE B 1 38 ? 21.422 -33.062 6.465 1 68.38 38 ILE B O 1
ATOM 2947 N N . THR B 1 39 ? 21.125 -30.859 6.016 1 71.25 39 THR B N 1
ATOM 2948 C CA . THR B 1 39 ? 21.516 -30.359 7.328 1 71.25 39 THR B CA 1
ATOM 2949 C C . THR B 1 39 ? 20.391 -29.547 7.961 1 71.25 39 THR B C 1
ATOM 2951 O O . THR B 1 39 ? 19.625 -28.906 7.258 1 71.25 39 THR B O 1
ATOM 2954 N N . PRO B 1 40 ? 20.516 -29.672 9.203 1 72.94 40 PRO B N 1
ATOM 2955 C CA . PRO B 1 40 ? 19.531 -28.844 9.898 1 72.94 40 PRO B CA 1
ATOM 2956 C C . PRO B 1 40 ? 19.672 -27.359 9.57 1 72.94 40 PRO B C 1
ATOM 2958 O O . PRO B 1 40 ? 20.797 -26.859 9.43 1 72.94 40 PRO B O 1
ATOM 2961 N N . ASN B 1 41 ? 18.719 -26.766 9.211 1 76.56 41 ASN B N 1
ATOM 2962 C CA . ASN B 1 41 ? 18.688 -25.312 9.086 1 76.56 41 ASN B CA 1
ATOM 2963 C C . ASN B 1 41 ? 19.156 -24.844 7.707 1 76.56 41 ASN B C 1
ATOM 2965 O O . ASN B 1 41 ? 19.5 -23.688 7.516 1 76.56 41 ASN B O 1
ATOM 2969 N N . ARG B 1 42 ? 19.281 -25.828 6.812 1 85.62 42 ARG B N 1
ATOM 2970 C CA . ARG B 1 42 ? 19.688 -25.438 5.473 1 85.62 42 ARG B CA 1
ATOM 2971 C C . ARG B 1 42 ? 18.531 -24.812 4.699 1 85.62 42 ARG B C 1
ATOM 2973 O O . ARG B 1 42 ? 18.734 -23.875 3.93 1 85.62 42 ARG B O 1
ATOM 2980 N N . ILE B 1 43 ? 17.406 -25.406 4.953 1 92.25 43 ILE B N 1
ATOM 2981 C CA . ILE B 1 43 ? 16.219 -24.953 4.227 1 92.25 43 ILE B CA 1
ATOM 2982 C C . ILE B 1 43 ? 15.258 -24.266 5.191 1 92.25 43 ILE B C 1
ATOM 2984 O O . ILE B 1 43 ? 14.922 -24.812 6.242 1 92.25 43 ILE B O 1
ATOM 2988 N N . LEU B 1 44 ? 14.922 -23.078 4.891 1 92.94 44 LEU B N 1
ATOM 2989 C CA . LEU B 1 44 ? 13.914 -22.344 5.645 1 92.94 44 LEU B CA 1
ATOM 2990 C C . LEU B 1 44 ? 12.617 -22.219 4.848 1 92.94 44 LEU B C 1
ATOM 2992 O O . LEU B 1 44 ? 12.609 -21.641 3.762 1 92.94 44 LEU B O 1
ATOM 2996 N N . LEU B 1 45 ? 11.602 -22.844 5.34 1 92.62 45 LEU B N 1
ATOM 2997 C CA . LEU B 1 45 ? 10.281 -22.75 4.719 1 92.62 45 LEU B CA 1
ATOM 2998 C C . LEU B 1 45 ? 9.484 -21.594 5.32 1 92.62 45 LEU B C 1
ATOM 3000 O O . LEU B 1 45 ? 9.336 -21.516 6.539 1 92.62 45 LEU B O 1
ATOM 3004 N N . ILE B 1 46 ? 9.039 -20.719 4.5 1 92.62 46 ILE B N 1
ATOM 3005 C CA . ILE B 1 46 ? 8.203 -19.594 4.914 1 92.62 46 ILE B CA 1
ATOM 3006 C C . ILE B 1 46 ? 6.785 -19.781 4.375 1 92.62 46 ILE B C 1
ATOM 3008 O O . ILE B 1 46 ? 6.562 -19.734 3.162 1 92.62 46 ILE B O 1
ATOM 3012 N N . GLY B 1 47 ? 5.875 -19.953 5.27 1 89.25 47 GLY B N 1
ATOM 3013 C CA . GLY B 1 47 ? 4.488 -20.141 4.871 1 89.25 47 GLY B CA 1
ATOM 3014 C C . GLY B 1 47 ? 3.744 -18.828 4.688 1 89.25 47 GLY B C 1
ATOM 3015 O O . GLY B 1 47 ? 4.277 -17.766 4.988 1 89.25 47 GLY B O 1
ATOM 3016 N N . GLU B 1 48 ? 2.551 -18.953 4.191 1 87.06 48 GLU B N 1
ATOM 3017 C CA . GLU B 1 48 ? 1.674 -17.781 4.09 1 87.06 48 GLU B CA 1
ATOM 3018 C C . GLU B 1 48 ? 1.332 -17.234 5.473 1 87.06 48 GLU B C 1
ATOM 3020 O O . GLU B 1 48 ? 1.23 -17.984 6.441 1 87.06 48 GLU B O 1
ATOM 3025 N N . PRO B 1 49 ? 1.187 -15.969 5.562 1 87.5 49 PRO B N 1
ATOM 3026 C CA . PRO B 1 49 ? 0.828 -15.383 6.855 1 87.5 49 PRO B CA 1
ATOM 3027 C C . PRO B 1 49 ? -0.658 -15.531 7.18 1 87.5 49 PRO B C 1
ATOM 3029 O O . PRO B 1 49 ? -1.361 -14.531 7.336 1 87.5 49 PRO B O 1
ATOM 3032 N N . LEU B 1 50 ? -1.121 -16.656 7.387 1 82.62 50 LEU B N 1
ATOM 3033 C CA . LEU B 1 50 ? -2.533 -17 7.527 1 82.62 50 LEU B CA 1
ATOM 3034 C C . LEU B 1 50 ? -3.129 -16.344 8.766 1 82.62 50 LEU B C 1
ATOM 3036 O O . LEU B 1 50 ? -4.301 -15.969 8.773 1 82.62 50 LEU B O 1
ATOM 3040 N N . SER B 1 51 ? -2.324 -16.234 9.773 1 84.19 51 SER B N 1
ATOM 3041 C CA . SER B 1 51 ? -2.834 -15.625 10.992 1 84.19 51 SER B CA 1
ATOM 3042 C C . SER B 1 51 ? -3.283 -14.188 10.742 1 84.19 51 SER B C 1
ATOM 3044 O O . SER B 1 51 ? -4.32 -13.758 11.258 1 84.19 51 SER B O 1
ATOM 3046 N N . TYR B 1 52 ? -2.549 -13.523 9.93 1 87.44 52 TYR B N 1
ATOM 3047 C CA . TYR B 1 52 ? -2.928 -12.156 9.594 1 87.44 52 TYR B CA 1
ATOM 3048 C C . TYR B 1 52 ? -4.098 -12.141 8.617 1 87.44 52 TYR B C 1
ATOM 3050 O O . TYR B 1 52 ? -4.969 -11.266 8.695 1 87.44 52 TYR B O 1
ATOM 3058 N N . TRP B 1 53 ? -4.133 -13.078 7.746 1 89.06 53 TRP B N 1
ATOM 3059 C CA . TRP B 1 53 ? -5.215 -13.117 6.77 1 89.06 53 TRP B CA 1
ATOM 3060 C C . TRP B 1 53 ? -6.539 -13.477 7.434 1 89.06 53 TRP B C 1
ATOM 3062 O O . TRP B 1 53 ? -7.602 -13.016 7.008 1 89.06 53 TRP B O 1
ATOM 3072 N N . ARG B 1 54 ? -6.441 -14.227 8.484 1 89.62 54 ARG B N 1
ATOM 3073 C CA . ARG B 1 54 ? -7.648 -14.719 9.141 1 89.62 54 ARG B CA 1
ATOM 3074 C C . ARG B 1 54 ? -8.078 -13.781 10.266 1 89.62 54 ARG B C 1
ATOM 3076 O O . ARG B 1 54 ? -9.234 -13.805 10.695 1 89.62 54 ARG B O 1
ATOM 3083 N N . ASN B 1 55 ? -7.074 -13.055 10.703 1 88.56 55 ASN B N 1
ATOM 3084 C CA . ASN B 1 55 ? -7.406 -12.141 11.789 1 88.56 55 ASN B CA 1
ATOM 3085 C C . ASN B 1 55 ? -6.441 -10.961 11.844 1 88.56 55 ASN B C 1
ATOM 3087 O O . ASN B 1 55 ? -5.543 -10.93 12.688 1 88.56 55 ASN B O 1
ATOM 3091 N N . LEU B 1 56 ? -6.719 -9.992 11.125 1 89.12 56 LEU B N 1
ATOM 3092 C CA . LEU B 1 56 ? -6.031 -8.711 11.266 1 89.12 56 LEU B CA 1
ATOM 3093 C C . LEU B 1 56 ? -6.945 -7.664 11.883 1 89.12 56 LEU B C 1
ATOM 3095 O O . LEU B 1 56 ? -7.848 -7.148 11.219 1 89.12 56 LEU B O 1
ATOM 3099 N N . ALA B 1 57 ? -6.707 -7.422 13.141 1 91.06 57 ALA B N 1
ATOM 3100 C CA . ALA B 1 57 ? -7.527 -6.461 13.875 1 91.06 57 ALA B CA 1
ATOM 3101 C C . ALA B 1 57 ? -9 -6.848 13.828 1 91.06 57 ALA B C 1
ATOM 3103 O O . ALA B 1 57 ? -9.867 -5.996 13.609 1 91.06 57 ALA B O 1
ATOM 3104 N N . GLY B 1 58 ? -9.211 -8.195 13.812 1 89.12 58 GLY B N 1
ATOM 3105 C CA . GLY B 1 58 ? -10.578 -8.695 13.883 1 89.12 58 GLY B CA 1
ATOM 3106 C C . GLY B 1 58 ? -11.164 -9.023 12.531 1 89.12 58 GLY B C 1
ATOM 3107 O O . GLY B 1 58 ? -12.281 -9.539 12.438 1 89.12 58 GLY B O 1
ATOM 3108 N N . GLU B 1 59 ? -10.461 -8.727 11.453 1 93 59 GLU B N 1
ATOM 3109 C CA . GLU B 1 59 ? -10.977 -8.977 10.109 1 93 59 GLU B CA 1
ATOM 3110 C C . GLU B 1 59 ? -10.406 -10.266 9.531 1 93 59 GLU B C 1
ATOM 3112 O O . GLU B 1 59 ? -9.195 -10.5 9.586 1 93 59 GLU B O 1
ATOM 3117 N N . ASP B 1 60 ? -11.203 -11.086 9.062 1 93.5 60 ASP B N 1
ATOM 3118 C CA . ASP B 1 60 ? -10.852 -12.273 8.289 1 93.5 60 ASP B CA 1
ATOM 3119 C C . ASP B 1 60 ? -10.961 -12.008 6.789 1 93.5 60 ASP B C 1
ATOM 3121 O O . ASP B 1 60 ? -12.055 -12.016 6.227 1 93.5 60 ASP B O 1
ATOM 3125 N N . ALA B 1 61 ? -9.867 -11.82 6.184 1 92.69 61 ALA B N 1
ATOM 3126 C CA . ALA B 1 61 ? -9.844 -11.414 4.781 1 92.69 61 ALA B CA 1
ATOM 3127 C C . ALA B 1 61 ? -10.375 -12.516 3.877 1 92.69 61 ALA B C 1
ATOM 3129 O O . ALA B 1 61 ? -11.086 -12.25 2.906 1 92.69 61 ALA B O 1
ATOM 3130 N N . ILE B 1 62 ? -10.039 -13.727 4.145 1 89.81 62 ILE B N 1
ATOM 3131 C CA . ILE B 1 62 ? -10.461 -14.859 3.328 1 89.81 62 ILE B CA 1
ATO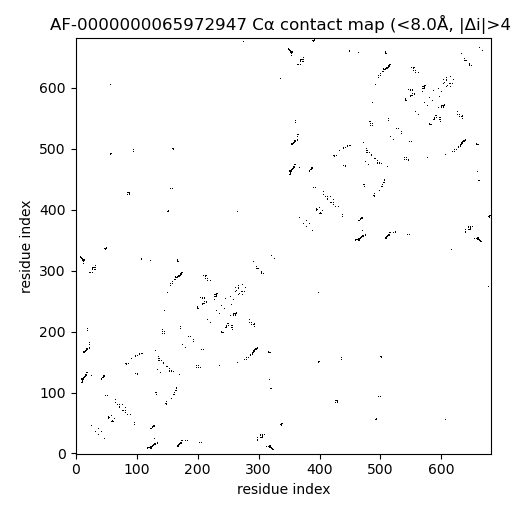M 3132 C C . ILE B 1 62 ? -11.977 -14.992 3.373 1 89.81 62 ILE B C 1
ATOM 3134 O O . ILE B 1 62 ? -12.641 -14.961 2.334 1 89.81 62 ILE B O 1
ATOM 3138 N N . CYS B 1 63 ? -12.508 -15.016 4.574 1 90.31 63 CYS B N 1
ATOM 3139 C CA . CYS B 1 63 ? -13.953 -15.109 4.738 1 90.31 63 CYS B CA 1
ATOM 3140 C C . CYS B 1 63 ? -14.648 -13.867 4.195 1 90.31 63 CYS B C 1
ATOM 3142 O O . CYS B 1 63 ? -15.75 -13.945 3.662 1 90.31 63 CYS B O 1
ATOM 3144 N N . GLY B 1 64 ? -13.945 -12.812 4.348 1 93.62 64 GLY B N 1
ATOM 3145 C CA . GLY B 1 64 ? -14.5 -11.57 3.834 1 93.62 64 GLY B CA 1
ATOM 3146 C C . GLY B 1 64 ? -14.734 -11.594 2.336 1 93.62 64 GLY B C 1
ATOM 3147 O O . GLY B 1 64 ? -15.805 -11.203 1.863 1 93.62 64 GLY B O 1
ATOM 3148 N N . ILE B 1 65 ? -13.805 -12.062 1.581 1 92.75 65 ILE B N 1
ATOM 3149 C CA . ILE B 1 65 ? -13.914 -12.094 0.126 1 92.75 65 ILE B CA 1
ATOM 3150 C C . ILE B 1 65 ? -15.031 -13.047 -0.288 1 92.75 65 ILE B C 1
ATOM 3152 O O . ILE B 1 65 ? -15.93 -12.672 -1.049 1 92.75 65 ILE B O 1
ATOM 3156 N N . TYR B 1 66 ? -15.039 -14.203 0.249 1 88.19 66 TYR B N 1
ATOM 3157 C CA . TYR B 1 66 ? -16.047 -15.195 -0.113 1 88.19 66 TYR B CA 1
ATOM 3158 C C . TYR B 1 66 ? -17.438 -14.758 0.351 1 88.19 66 TYR B C 1
ATOM 3160 O O . TYR B 1 66 ? -18.406 -14.898 -0.383 1 88.19 66 TYR B O 1
ATOM 3168 N N . GLY B 1 67 ? -17.453 -14.281 1.543 1 92.12 67 GLY B N 1
ATOM 3169 C CA . GLY B 1 67 ? -18.719 -13.781 2.061 1 92.12 67 GLY B CA 1
ATOM 3170 C C . GLY B 1 67 ? -19.297 -12.648 1.232 1 92.12 67 GLY B C 1
ATOM 3171 O O . GLY B 1 67 ? -20.516 -12.578 1.021 1 92.12 67 GLY B O 1
ATOM 3172 N N . THR B 1 68 ? -18.484 -11.781 0.788 1 94.81 68 THR B N 1
ATOM 3173 C CA . THR B 1 68 ? -18.922 -10.664 -0.046 1 94.81 68 THR B CA 1
ATOM 3174 C C . THR B 1 68 ? -19.531 -11.164 -1.35 1 94.81 68 THR B C 1
ATOM 3176 O O . THR B 1 68 ? -20.578 -10.672 -1.784 1 94.81 68 THR B O 1
ATOM 3179 N N . GLN B 1 69 ? -18.906 -12.164 -1.96 1 91.19 69 GLN B N 1
ATOM 3180 C CA . GLN B 1 69 ? -19.422 -12.703 -3.215 1 91.19 69 GLN B CA 1
ATOM 3181 C C . GLN B 1 69 ? -20.766 -13.391 -3.012 1 91.19 69 GLN B C 1
ATOM 3183 O O . GLN B 1 69 ? -21.656 -13.273 -3.85 1 91.19 69 GLN B O 1
ATOM 3188 N N . THR B 1 70 ? -20.875 -14.078 -1.916 1 91.5 70 THR B N 1
ATOM 3189 C CA . THR B 1 70 ? -22.141 -14.703 -1.58 1 91.5 70 THR B CA 1
ATOM 3190 C C . THR B 1 70 ? -23.234 -13.656 -1.406 1 91.5 70 THR B C 1
ATOM 3192 O O . THR B 1 70 ? -24.344 -13.805 -1.936 1 91.5 70 THR B O 1
ATOM 3195 N N . ARG B 1 71 ? -22.906 -12.633 -0.704 1 95.12 71 ARG B N 1
ATOM 3196 C CA . ARG B 1 71 ? -23.859 -11.555 -0.47 1 95.12 71 ARG B CA 1
ATOM 3197 C C . ARG B 1 71 ? -24.25 -10.875 -1.779 1 95.12 71 ARG B C 1
ATOM 3199 O O . ARG B 1 71 ? -25.406 -10.461 -1.952 1 95.12 71 ARG B O 1
ATOM 3206 N N . ARG B 1 72 ? -23.312 -10.734 -2.604 1 94.88 72 ARG B N 1
ATOM 3207 C CA . ARG B 1 72 ? -23.578 -10.148 -3.916 1 94.88 72 ARG B CA 1
ATOM 3208 C C . ARG B 1 72 ? -24.562 -11.008 -4.699 1 94.88 72 ARG B C 1
ATOM 3210 O O . ARG B 1 72 ? -25.547 -10.484 -5.254 1 94.88 72 ARG B O 1
ATOM 3217 N N . LEU B 1 73 ? -24.406 -12.258 -4.742 1 91.12 73 LEU B N 1
ATOM 3218 C CA . LEU B 1 73 ? -25.266 -13.188 -5.469 1 91.12 73 LEU B CA 1
ATOM 3219 C C . LEU B 1 73 ? -26.672 -13.203 -4.879 1 91.12 73 LEU B C 1
ATOM 3221 O O . LEU B 1 73 ? -27.656 -13.336 -5.609 1 91.12 73 LEU B O 1
ATOM 3225 N N . ASN B 1 74 ? -26.703 -13.023 -3.588 1 94.44 74 ASN B N 1
ATOM 3226 C CA . ASN B 1 74 ? -27.984 -13.039 -2.896 1 94.44 74 ASN B CA 1
ATOM 3227 C C . ASN B 1 74 ? -28.703 -11.688 -2.988 1 94.44 74 ASN B C 1
ATOM 3229 O O . ASN B 1 74 ? -29.844 -11.555 -2.561 1 94.44 74 ASN B O 1
ATOM 3233 N N . GLY B 1 75 ? -28.016 -10.711 -3.398 1 93.94 75 GLY B N 1
ATOM 3234 C CA . GLY B 1 75 ? -28.609 -9.383 -3.531 1 93.94 75 GLY B CA 1
ATOM 3235 C C . GLY B 1 75 ? -28.547 -8.57 -2.252 1 93.94 75 GLY B C 1
ATOM 3236 O O . GLY B 1 75 ? -29.203 -7.535 -2.135 1 93.94 75 GLY B O 1
ATOM 3237 N N . ASP B 1 76 ? -27.734 -9 -1.29 1 95.19 76 ASP B N 1
ATOM 3238 C CA . ASP B 1 76 ? -27.625 -8.344 0.008 1 95.19 76 ASP B CA 1
ATOM 3239 C C . ASP B 1 76 ? -26.703 -7.121 -0.07 1 95.19 76 ASP B C 1
ATOM 3241 O O . ASP B 1 76 ? -26.719 -6.273 0.828 1 95.19 76 ASP B O 1
ATOM 3245 N N . VAL B 1 77 ? -25.922 -7.07 -1.087 1 96.25 77 VAL B N 1
ATOM 3246 C CA . VAL B 1 77 ? -25.016 -5.945 -1.327 1 96.25 77 VAL B CA 1
ATOM 3247 C C . VAL B 1 77 ? -25 -5.617 -2.818 1 96.25 77 VAL B C 1
ATOM 3249 O O . VAL B 1 77 ? -25.078 -6.512 -3.66 1 96.25 77 VAL B O 1
ATOM 3252 N N . SER B 1 78 ? -24.875 -4.324 -3.146 1 95.88 78 SER B N 1
ATOM 3253 C CA . SER B 1 78 ? -24.828 -3.934 -4.551 1 95.88 78 SER B CA 1
ATOM 3254 C C . SER B 1 78 ? -23.562 -4.434 -5.227 1 95.88 78 SER B C 1
ATOM 3256 O O . SER B 1 78 ? -22.547 -4.645 -4.562 1 95.88 78 SER B O 1
ATOM 3258 N N . PRO B 1 79 ? -23.562 -4.629 -6.535 1 96.12 79 PRO B N 1
ATOM 3259 C CA . PRO B 1 79 ? -22.344 -5.043 -7.25 1 96.12 79 PRO B CA 1
ATOM 3260 C C . PRO B 1 79 ? -21.188 -4.09 -7.031 1 96.12 79 PRO B C 1
ATOM 3262 O O . PRO B 1 79 ? -20.047 -4.531 -6.859 1 96.12 79 PRO B O 1
ATOM 3265 N N . GLU B 1 80 ? -21.453 -2.822 -6.953 1 96.19 80 GLU B N 1
ATOM 3266 C CA . GLU B 1 80 ? -20.406 -1.831 -6.762 1 96.19 80 GLU B CA 1
ATOM 3267 C C . GLU B 1 80 ? -19.797 -1.937 -5.367 1 96.19 80 GLU B C 1
ATOM 3269 O O . GLU B 1 80 ? -18.562 -1.914 -5.215 1 96.19 80 GLU B O 1
ATOM 3274 N N . ASP B 1 81 ? -20.672 -2.062 -4.41 1 97.44 81 ASP B N 1
ATOM 3275 C CA . ASP B 1 81 ? -20.172 -2.191 -3.045 1 97.44 81 ASP B CA 1
ATOM 3276 C C . ASP B 1 81 ? -19.422 -3.504 -2.861 1 97.44 81 ASP B C 1
ATOM 3278 O O . ASP B 1 81 ? -18.422 -3.555 -2.143 1 97.44 81 ASP B O 1
ATOM 3282 N N . ALA B 1 82 ? -19.938 -4.539 -3.523 1 97.94 82 ALA B N 1
ATOM 3283 C CA . ALA B 1 82 ? -19.25 -5.824 -3.443 1 97.94 82 ALA B CA 1
ATOM 3284 C C . ALA B 1 82 ? -17.844 -5.727 -4.016 1 97.94 82 ALA B C 1
ATOM 3286 O O . ALA B 1 82 ? -16.891 -6.277 -3.445 1 97.94 82 ALA B O 1
ATOM 3287 N N . GLN B 1 83 ? -17.703 -5.027 -5.109 1 98 83 GLN B N 1
ATOM 3288 C CA . GLN B 1 83 ? -16.406 -4.844 -5.727 1 98 83 GLN B CA 1
ATOM 3289 C C . GLN B 1 83 ? -15.461 -4.07 -4.805 1 98 83 GLN B C 1
ATOM 3291 O O . GLN B 1 83 ? -14.281 -4.414 -4.68 1 98 83 GLN B O 1
ATOM 3296 N N . ARG B 1 84 ? -15.984 -3.082 -4.152 1 98.06 84 ARG B N 1
ATOM 3297 C CA . ARG B 1 84 ? -15.195 -2.252 -3.248 1 98.06 84 ARG B CA 1
ATOM 3298 C C . ARG B 1 84 ? -14.812 -3.025 -1.992 1 98.06 84 ARG B C 1
ATOM 3300 O O . ARG B 1 84 ? -13.672 -2.926 -1.521 1 98.06 84 ARG B O 1
ATOM 3307 N N . LEU B 1 85 ? -15.766 -3.738 -1.454 1 98 85 LEU B N 1
ATOM 3308 C CA . LEU B 1 85 ? -15.484 -4.562 -0.284 1 98 85 LEU B CA 1
ATOM 3309 C C . LEU B 1 85 ? -14.422 -5.613 -0.597 1 98 85 LEU B C 1
ATOM 3311 O O . LEU B 1 85 ? -13.523 -5.848 0.21 1 98 85 LEU B O 1
ATOM 3315 N N . THR B 1 86 ? -14.5 -6.219 -1.792 1 97.69 86 THR B N 1
ATOM 3316 C CA . THR B 1 86 ? -13.5 -7.184 -2.217 1 97.69 86 THR B CA 1
ATOM 3317 C C . THR B 1 86 ? -12.117 -6.531 -2.299 1 97.69 86 THR B C 1
ATOM 3319 O O . THR B 1 86 ? -11.125 -7.113 -1.866 1 97.69 86 THR B O 1
ATOM 3322 N N . ALA B 1 87 ? -12.117 -5.336 -2.814 1 97.62 87 ALA B N 1
ATOM 3323 C CA . ALA B 1 87 ? -10.859 -4.598 -2.912 1 97.62 87 ALA B CA 1
ATOM 3324 C C . ALA B 1 87 ? -10.258 -4.352 -1.529 1 97.62 87 ALA B C 1
ATOM 3326 O O . ALA B 1 87 ? -9.047 -4.465 -1.343 1 97.62 87 ALA B O 1
ATOM 3327 N N . HIS B 1 88 ? -11.078 -4.023 -0.577 1 97 88 HIS B N 1
ATOM 3328 C CA . HIS B 1 88 ? -10.625 -3.842 0.797 1 97 88 HIS B CA 1
ATOM 3329 C C . HIS B 1 88 ? -9.992 -5.117 1.344 1 97 88 HIS B C 1
ATOM 3331 O O . HIS B 1 88 ? -8.867 -5.094 1.849 1 97 88 HIS B O 1
ATOM 3337 N N . PHE B 1 89 ? -10.688 -6.199 1.175 1 96.75 89 PHE B N 1
ATOM 3338 C CA . PHE B 1 89 ? -10.18 -7.457 1.711 1 96.75 89 PHE B CA 1
ATOM 3339 C C . PHE B 1 89 ? -8.906 -7.883 0.986 1 96.75 89 PHE B C 1
ATOM 3341 O O . PHE B 1 89 ? -8 -8.445 1.596 1 96.75 89 PHE B O 1
ATOM 3348 N N . GLN B 1 90 ? -8.867 -7.625 -0.305 1 96.38 90 GLN B N 1
ATOM 3349 C CA . GLN B 1 90 ? -7.656 -7.922 -1.06 1 96.38 90 GLN B CA 1
ATOM 3350 C C . GLN B 1 90 ? -6.461 -7.152 -0.504 1 96.38 90 GLN B C 1
ATOM 3352 O O . GLN B 1 90 ? -5.348 -7.68 -0.449 1 96.38 90 GLN B O 1
ATOM 3357 N N . SER B 1 91 ? -6.676 -5.902 -0.135 1 95.5 91 SER B N 1
ATOM 3358 C CA . SER B 1 91 ? -5.598 -5.098 0.427 1 95.5 91 SER B CA 1
ATOM 3359 C C . SER B 1 91 ? -5.078 -5.699 1.729 1 95.5 91 SER B C 1
ATOM 3361 O O . SER B 1 91 ? -3.893 -5.586 2.041 1 95.5 91 SER B O 1
ATOM 3363 N N . LEU B 1 92 ? -5.906 -6.391 2.455 1 95 92 LEU B N 1
ATOM 3364 C CA . LEU B 1 92 ? -5.516 -7.02 3.711 1 95 92 LEU B CA 1
ATOM 3365 C C . LEU B 1 92 ? -4.617 -8.227 3.457 1 95 92 LEU B C 1
ATOM 3367 O O . LEU B 1 92 ? -3.828 -8.609 4.324 1 95 92 LEU B O 1
ATOM 3371 N N . PHE B 1 93 ? -4.707 -8.789 2.246 1 93.31 93 PHE B N 1
ATOM 3372 C CA . PHE B 1 93 ? -3.801 -9.867 1.854 1 93.31 93 PHE B CA 1
ATOM 3373 C C . PHE B 1 93 ? -2.422 -9.312 1.511 1 93.31 93 PHE B C 1
ATOM 3375 O O . PHE B 1 93 ? -1.405 -9.938 1.817 1 93.31 93 PHE B O 1
ATOM 3382 N N . CYS B 1 94 ? -2.42 -8.188 1.002 1 92.75 94 CYS B N 1
ATOM 3383 C CA . CYS B 1 94 ? -1.211 -7.617 0.419 1 92.75 94 CYS B CA 1
ATOM 3384 C C . CYS B 1 94 ? -0.247 -7.156 1.506 1 92.75 94 CYS B C 1
ATOM 3386 O O . CYS B 1 94 ? 0.962 -7.375 1.401 1 92.75 94 CYS B O 1
ATOM 3388 N N . SER B 1 95 ? -0.783 -6.613 2.568 1 89.06 95 SER B N 1
ATOM 3389 C CA . SER B 1 95 ? 0.048 -5.902 3.535 1 89.06 95 SER B CA 1
ATOM 3390 C C . SER B 1 95 ? 1.027 -6.852 4.223 1 89.06 95 SER B C 1
ATOM 3392 O O . SER B 1 95 ? 2.234 -6.602 4.23 1 89.06 95 SER B O 1
ATOM 3394 N N . PRO B 1 96 ? 0.59 -7.984 4.762 1 88.56 96 PRO B N 1
ATOM 3395 C CA . PRO B 1 96 ? 1.547 -8.883 5.414 1 88.56 96 PRO B CA 1
ATOM 3396 C C . PRO B 1 96 ? 2.592 -9.43 4.445 1 88.56 96 PRO B C 1
ATOM 3398 O O . PRO B 1 96 ? 3.766 -9.555 4.805 1 88.56 96 PRO B O 1
ATOM 3401 N N . HIS B 1 97 ? 2.221 -9.672 3.203 1 89.31 97 HIS B N 1
ATOM 3402 C CA . HIS B 1 97 ? 3.158 -10.172 2.203 1 89.31 97 HIS B CA 1
ATOM 3403 C C . HIS B 1 97 ? 4.215 -9.125 1.866 1 89.31 97 HIS B C 1
ATOM 3405 O O . HIS B 1 97 ? 5.41 -9.43 1.828 1 89.31 97 HIS B O 1
ATOM 3411 N N . ALA B 1 98 ? 3.719 -7.957 1.672 1 88.31 98 ALA B N 1
ATOM 3412 C CA . ALA B 1 98 ? 4.613 -6.887 1.241 1 88.31 98 ALA B CA 1
ATOM 3413 C C . ALA B 1 98 ? 5.613 -6.531 2.336 1 88.31 98 ALA B C 1
ATOM 3415 O O . ALA B 1 98 ? 6.805 -6.371 2.068 1 88.31 98 ALA B O 1
ATOM 3416 N N . ILE B 1 99 ? 5.141 -6.473 3.51 1 85.94 99 ILE B N 1
ATOM 3417 C CA . ILE B 1 99 ? 6.008 -6.055 4.605 1 85.94 99 ILE B CA 1
ATOM 3418 C C . ILE B 1 99 ? 7.031 -7.148 4.902 1 85.94 99 ILE B C 1
ATOM 3420 O O . ILE B 1 99 ? 8.211 -6.859 5.117 1 85.94 99 ILE B O 1
ATOM 3424 N N . MET B 1 100 ? 6.598 -8.352 4.934 1 88 100 MET B N 1
ATOM 3425 C CA . MET B 1 100 ? 7.516 -9.461 5.16 1 88 100 MET B CA 1
ATOM 3426 C C . MET B 1 100 ? 8.586 -9.516 4.074 1 88 100 MET B C 1
ATOM 3428 O O . MET B 1 100 ? 9.773 -9.672 4.371 1 88 100 MET B O 1
ATOM 3432 N N . HIS B 1 101 ? 8.141 -9.328 2.908 1 91.25 101 HIS B N 1
ATOM 3433 C CA . HIS B 1 101 ? 9.086 -9.344 1.798 1 91.25 101 HIS B CA 1
ATOM 3434 C C . HIS B 1 101 ? 10.086 -8.203 1.902 1 91.25 101 HIS B C 1
ATOM 3436 O O . HIS B 1 101 ? 11.266 -8.375 1.605 1 91.25 101 HIS B O 1
ATOM 3442 N N . ALA B 1 102 ? 9.586 -7.102 2.275 1 87.81 102 ALA B N 1
ATOM 3443 C CA . ALA B 1 102 ? 10.477 -5.961 2.443 1 87.81 102 ALA B CA 1
ATOM 3444 C C . ALA B 1 102 ? 11.539 -6.246 3.502 1 87.81 102 ALA B C 1
ATOM 3446 O O . ALA B 1 102 ? 12.711 -5.895 3.326 1 87.81 102 ALA B O 1
ATOM 3447 N N . LYS B 1 103 ? 11.172 -6.887 4.594 1 88 103 LYS B N 1
ATOM 3448 C CA . LYS B 1 103 ? 12.109 -7.234 5.66 1 88 103 LYS B CA 1
ATOM 3449 C C . LYS B 1 103 ? 13.125 -8.266 5.184 1 88 103 LYS B C 1
ATOM 3451 O O . LYS B 1 103 ? 14.312 -8.172 5.512 1 88 103 LYS B O 1
ATOM 3456 N N . ILE B 1 104 ? 12.664 -9.188 4.426 1 90 104 ILE B N 1
ATOM 3457 C CA . ILE B 1 104 ? 13.547 -10.211 3.889 1 90 104 ILE B CA 1
ATOM 3458 C C . ILE B 1 104 ? 14.539 -9.586 2.916 1 90 104 ILE B C 1
ATOM 3460 O O . ILE B 1 104 ? 15.742 -9.875 2.971 1 90 104 ILE B O 1
ATOM 3464 N N . SER B 1 105 ? 14.062 -8.75 2.068 1 89.75 105 SER B N 1
ATOM 3465 C CA . SER B 1 105 ? 14.891 -8.094 1.056 1 89.75 105 SER B CA 1
ATOM 3466 C C . SER B 1 105 ? 15.984 -7.246 1.696 1 89.75 105 SER B C 1
ATOM 3468 O O . SER B 1 105 ? 17.094 -7.156 1.17 1 89.75 105 SER B O 1
ATOM 3470 N N . ALA B 1 106 ? 15.656 -6.688 2.824 1 86.56 106 ALA B N 1
ATOM 3471 C CA . ALA B 1 106 ? 16.609 -5.824 3.521 1 86.56 106 ALA B CA 1
ATOM 3472 C C . ALA B 1 106 ? 17.766 -6.633 4.094 1 86.56 106 ALA B C 1
ATOM 3474 O O . ALA B 1 106 ? 18.812 -6.078 4.445 1 86.56 106 ALA B O 1
ATOM 3475 N N . LEU B 1 107 ? 17.609 -7.887 4.227 1 90.56 107 LEU B N 1
ATOM 3476 C CA . LEU B 1 107 ? 18.641 -8.758 4.793 1 90.56 107 LEU B CA 1
ATOM 3477 C C . LEU B 1 107 ? 19.625 -9.203 3.717 1 90.56 107 LEU B C 1
ATOM 3479 O O . LEU B 1 107 ? 20.672 -9.773 4.027 1 90.56 107 LEU B O 1
ATOM 3483 N N . MET B 1 108 ? 19.281 -8.891 2.471 1 88.88 108 MET B N 1
ATOM 3484 C CA . MET B 1 108 ? 20.156 -9.305 1.37 1 88.88 108 MET B CA 1
ATOM 3485 C C . MET B 1 108 ? 21.297 -8.32 1.18 1 88.88 108 MET B C 1
ATOM 3487 O O . MET B 1 108 ? 21.125 -7.117 1.395 1 88.88 108 MET B O 1
ATOM 3491 N N . ASP B 1 109 ? 22.453 -8.852 0.928 1 80.06 109 ASP B N 1
ATOM 3492 C CA . ASP B 1 109 ? 23.609 -8.016 0.6 1 80.06 109 ASP B CA 1
ATOM 3493 C C . ASP B 1 109 ? 23.562 -7.559 -0.856 1 80.06 109 ASP B C 1
ATOM 3495 O O . ASP B 1 109 ? 23.781 -8.352 -1.77 1 80.06 109 ASP B O 1
ATOM 3499 N N . THR B 1 110 ? 23.203 -6.348 -1.084 1 67.06 110 THR B N 1
ATOM 3500 C CA . THR B 1 110 ? 23.062 -5.848 -2.447 1 67.06 110 THR B CA 1
ATOM 3501 C C . THR B 1 110 ? 24.328 -5.137 -2.9 1 67.06 110 THR B C 1
ATOM 3503 O O . THR B 1 110 ? 24.344 -4.492 -3.951 1 67.06 110 THR B O 1
ATOM 3506 N N . SER B 1 111 ? 25.391 -5.125 -2.025 1 60.03 111 SER B N 1
ATOM 3507 C CA . SER B 1 111 ? 26.641 -4.461 -2.414 1 60.03 111 SER B CA 1
ATOM 3508 C C . SER B 1 111 ? 27.266 -5.133 -3.627 1 60.03 111 SER B C 1
ATOM 3510 O O . SER B 1 111 ? 27.297 -6.363 -3.713 1 60.03 111 SER B O 1
ATOM 3512 N N . THR B 1 112 ? 27.016 -4.648 -4.797 1 51.69 112 THR B N 1
ATOM 3513 C CA . THR B 1 112 ? 27.547 -5.117 -6.066 1 51.69 112 THR B CA 1
ATOM 3514 C C . THR B 1 112 ? 29.031 -5.496 -5.922 1 51.69 112 THR B C 1
ATOM 3516 O O . THR B 1 112 ? 29.578 -6.195 -6.773 1 51.69 112 THR B O 1
ATOM 3519 N N . SER B 1 113 ? 29.766 -4.688 -5.168 1 46.94 113 SER B N 1
ATOM 3520 C CA . SER B 1 113 ? 31.203 -4.883 -5.316 1 46.94 113 SER B CA 1
ATOM 3521 C C . SER B 1 113 ? 31.578 -6.355 -5.195 1 46.94 113 SER B C 1
ATOM 3523 O O . SER B 1 113 ? 32.438 -6.844 -5.918 1 46.94 113 SER B O 1
ATOM 3525 N N . ASP B 1 114 ? 31.406 -6.816 -4.027 1 44.81 114 ASP B N 1
ATOM 3526 C CA . ASP B 1 114 ? 32 -8.125 -3.758 1 44.81 114 ASP B CA 1
ATOM 3527 C C . ASP B 1 114 ? 31.094 -9.25 -4.238 1 44.81 114 ASP B C 1
ATOM 3529 O O . ASP B 1 114 ? 30.609 -10.055 -3.436 1 44.81 114 ASP B O 1
ATOM 3533 N N . LEU B 1 115 ? 30.25 -8.922 -5.094 1 47.06 115 LEU B N 1
ATOM 3534 C CA . LEU B 1 115 ? 29.484 -10.023 -5.672 1 47.06 115 LEU B CA 1
ATOM 3535 C C . LEU B 1 115 ? 30.375 -11.258 -5.852 1 47.06 115 LEU B C 1
ATOM 3537 O O . LEU B 1 115 ? 30.328 -11.906 -6.898 1 47.06 115 LEU B O 1
ATOM 3541 N N . VAL B 1 116 ? 31.516 -11.133 -5.34 1 45.31 116 VAL B N 1
ATOM 3542 C CA . VAL B 1 116 ? 32.062 -12.477 -5.363 1 45.31 116 VAL B CA 1
ATOM 3543 C C . VAL B 1 116 ? 31.062 -13.461 -4.762 1 45.31 116 VAL B C 1
ATOM 3545 O O . VAL B 1 116 ? 30.75 -13.391 -3.568 1 45.31 116 VAL B O 1
ATOM 3548 N N . GLN B 1 117 ? 30.031 -13.734 -5.543 1 52.06 117 GLN B N 1
ATOM 3549 C CA . GLN B 1 117 ? 29.109 -14.82 -5.238 1 52.06 117 GLN B CA 1
ATOM 3550 C C . GLN B 1 117 ? 29.812 -15.938 -4.457 1 52.06 117 GLN B C 1
ATOM 3552 O O . GLN B 1 117 ? 30.828 -16.469 -4.906 1 52.06 117 GLN B O 1
ATOM 3557 N N . VAL B 1 118 ? 29.875 -15.844 -3.131 1 53.44 118 VAL B N 1
ATOM 3558 C CA . VAL B 1 118 ? 30.391 -17.016 -2.42 1 53.44 118 VAL B CA 1
ATOM 3559 C C . VAL B 1 118 ? 29.875 -18.297 -3.074 1 53.44 118 VAL B C 1
ATOM 3561 O O . VAL B 1 118 ? 28.656 -18.547 -3.084 1 53.44 118 VAL B O 1
ATOM 35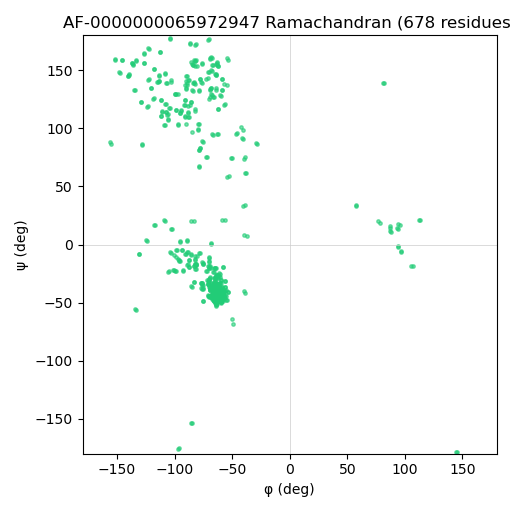64 N N . ASN B 1 119 ? 30.469 -18.562 -4.18 1 51.84 119 ASN B N 1
ATOM 3565 C CA . ASN B 1 119 ? 30.156 -19.812 -4.859 1 51.84 119 ASN B CA 1
ATOM 3566 C C . ASN B 1 119 ? 30.453 -21.016 -3.965 1 51.84 119 ASN B C 1
ATOM 3568 O O . ASN B 1 119 ? 31.062 -22 -4.406 1 51.84 119 ASN B O 1
ATOM 3572 N N . LYS B 1 120 ? 30.5 -20.688 -2.488 1 57.66 120 LYS B N 1
ATOM 3573 C CA . LYS B 1 120 ? 30.797 -21.906 -1.751 1 57.66 120 LYS B CA 1
ATOM 3574 C C . LYS B 1 120 ? 29.531 -22.703 -1.466 1 57.66 120 LYS B C 1
ATOM 3576 O O . LYS B 1 120 ? 28.625 -22.234 -0.777 1 57.66 120 LYS B O 1
ATOM 3581 N N . GLU B 1 121 ? 29.156 -23.766 -2.303 1 63 121 GLU B N 1
ATOM 3582 C CA . GLU B 1 121 ? 28.188 -24.812 -2.021 1 63 121 GLU B CA 1
ATOM 3583 C C . GLU B 1 121 ? 28.516 -25.531 -0.712 1 63 121 GLU B C 1
ATOM 3585 O O . GLU B 1 121 ? 29.656 -25.484 -0.242 1 63 121 GLU B O 1
ATOM 3590 N N . PRO B 1 122 ? 27.297 -25.719 -0.013 1 74.31 122 PRO B N 1
ATOM 3591 C CA . PRO B 1 122 ? 25.891 -25.688 -0.418 1 74.31 122 PRO B CA 1
ATOM 3592 C C . PRO B 1 122 ? 25.203 -24.391 -0.008 1 74.31 122 PRO B C 1
ATOM 3594 O O . PRO B 1 122 ? 25.375 -23.922 1.115 1 74.31 122 PRO B O 1
ATOM 3597 N N . TYR B 1 123 ? 24.391 -24 -0.905 1 86.19 123 TYR B N 1
ATOM 3598 C CA . TYR B 1 123 ? 23.625 -22.797 -0.625 1 86.19 123 TYR B CA 1
ATOM 3599 C C . TYR B 1 123 ? 22.547 -23.062 0.42 1 86.19 123 TYR B C 1
ATOM 3601 O O . TYR B 1 123 ? 21.984 -24.156 0.481 1 86.19 123 TYR B O 1
ATOM 3609 N N . LYS B 1 124 ? 22.375 -22.078 1.248 1 91.12 124 LYS B N 1
ATOM 3610 C CA . LYS B 1 124 ? 21.125 -22.094 1.997 1 91.12 124 LYS B CA 1
ATOM 3611 C C . LYS B 1 124 ? 19.922 -21.844 1.077 1 91.12 124 LYS B C 1
ATOM 3613 O O . LYS B 1 124 ? 20.062 -21.234 0.018 1 91.12 124 LYS B O 1
ATOM 3618 N N . ILE B 1 125 ? 18.781 -22.422 1.456 1 94.69 125 ILE B N 1
ATOM 3619 C CA . ILE B 1 125 ? 17.609 -22.281 0.612 1 94.69 125 ILE B CA 1
ATOM 3620 C C . ILE B 1 125 ? 16.469 -21.672 1.424 1 94.69 125 ILE B C 1
ATOM 3622 O O . ILE B 1 125 ? 16.094 -22.203 2.471 1 94.69 125 ILE B O 1
ATOM 3626 N N . MET B 1 126 ? 16.016 -20.562 1.024 1 94.94 126 MET B N 1
ATOM 3627 C CA . MET B 1 126 ? 14.75 -19.984 1.497 1 94.94 126 MET B CA 1
ATOM 3628 C C . MET B 1 126 ? 13.609 -20.344 0.553 1 94.94 126 MET B C 1
ATOM 3630 O O . MET B 1 126 ? 13.625 -19.969 -0.621 1 94.94 126 MET B O 1
ATOM 3634 N N . LEU B 1 127 ? 12.68 -21.078 0.997 1 95.44 127 LEU B N 1
ATOM 3635 C CA . LEU B 1 127 ? 11.508 -21.484 0.223 1 95.44 127 LEU B CA 1
ATOM 3636 C C . LEU B 1 127 ? 10.242 -20.828 0.782 1 95.44 127 LEU B C 1
ATOM 3638 O O . LEU B 1 127 ? 9.805 -21.172 1.883 1 95.44 127 LEU B O 1
ATOM 3642 N N . SER B 1 128 ? 9.695 -19.922 0.04 1 94.38 128 SER B N 1
ATOM 3643 C CA . SER B 1 128 ? 8.547 -19.156 0.511 1 94.38 128 SER B CA 1
ATOM 3644 C C . SER B 1 128 ? 7.297 -19.469 -0.309 1 94.38 128 SER B C 1
ATOM 3646 O O . SER B 1 128 ? 7.371 -19.609 -1.532 1 94.38 128 SER B O 1
ATOM 3648 N N . ASP B 1 129 ? 6.207 -19.531 0.447 1 93.25 129 ASP B N 1
ATOM 3649 C CA . ASP B 1 129 ? 4.914 -19.672 -0.222 1 93.25 129 ASP B CA 1
ATOM 3650 C C . ASP B 1 129 ? 4.422 -18.328 -0.753 1 93.25 129 ASP B C 1
ATOM 3652 O O . ASP B 1 129 ? 3.941 -17.5 0.014 1 93.25 129 ASP B O 1
ATOM 3656 N N . ARG B 1 130 ? 4.641 -18.125 -2.002 1 94.75 130 ARG B N 1
ATOM 3657 C CA . ARG B 1 130 ? 4.18 -16.984 -2.803 1 94.75 130 ARG B CA 1
ATOM 3658 C C . ARG B 1 130 ? 5.086 -15.781 -2.619 1 94.75 130 ARG B C 1
ATOM 3660 O O . ARG B 1 130 ? 5.582 -15.531 -1.519 1 94.75 130 ARG B O 1
ATOM 3667 N N . HIS B 1 131 ? 5.34 -15.156 -3.59 1 96.31 131 HIS B N 1
ATOM 3668 C CA . HIS B 1 131 ? 5.891 -13.812 -3.662 1 96.31 131 HIS B CA 1
ATOM 3669 C C . HIS B 1 131 ? 4.797 -12.758 -3.537 1 96.31 131 HIS B C 1
ATOM 3671 O O . HIS B 1 131 ? 3.645 -13.008 -3.898 1 96.31 131 HIS B O 1
ATOM 3677 N N . PRO B 1 132 ? 5.074 -11.555 -3.078 1 95.44 132 PRO B N 1
ATOM 3678 C CA . PRO B 1 132 ? 4.047 -10.516 -2.971 1 95.44 132 PRO B CA 1
ATOM 3679 C C . PRO B 1 132 ? 3.375 -10.211 -4.309 1 95.44 132 PRO B C 1
ATOM 3681 O O . PRO B 1 132 ? 2.281 -9.641 -4.336 1 95.44 132 PRO B O 1
ATOM 3684 N N . ILE B 1 133 ? 3.984 -10.562 -5.387 1 97.12 133 ILE B N 1
ATOM 3685 C CA . ILE B 1 133 ? 3.395 -10.312 -6.699 1 97.12 133 ILE B CA 1
ATOM 3686 C C . ILE B 1 133 ? 2.064 -11.055 -6.812 1 97.12 133 ILE B C 1
ATOM 3688 O O . ILE B 1 133 ? 1.184 -10.648 -7.574 1 97.12 133 ILE B O 1
ATOM 3692 N N . ALA B 1 134 ? 1.923 -12.094 -6.055 1 96.81 134 ALA B N 1
ATOM 3693 C CA . ALA B 1 134 ? 0.67 -12.844 -6.031 1 96.81 134 ALA B CA 1
ATOM 3694 C C . ALA B 1 134 ? -0.471 -11.992 -5.488 1 96.81 134 ALA B C 1
ATOM 3696 O O . ALA B 1 134 ? -1.499 -11.82 -6.148 1 96.81 134 ALA B O 1
ATOM 3697 N N . SER B 1 135 ? -0.251 -11.414 -4.332 1 95.88 135 SER B N 1
ATOM 3698 C CA . SER B 1 135 ? -1.32 -10.688 -3.656 1 95.88 135 SER B CA 1
ATOM 3699 C C . SER B 1 135 ? -1.466 -9.273 -4.211 1 95.88 135 SER B C 1
ATOM 3701 O O . SER B 1 135 ? -2.506 -8.641 -4.039 1 95.88 135 SER B O 1
ATOM 3703 N N . THR B 1 136 ? -0.487 -8.789 -4.918 1 95.94 136 THR B N 1
ATOM 3704 C CA . THR B 1 136 ? -0.526 -7.398 -5.367 1 95.94 136 THR B CA 1
ATOM 3705 C C . THR B 1 136 ? -0.949 -7.316 -6.832 1 95.94 136 THR B C 1
ATOM 3707 O O . THR B 1 136 ? -1.458 -6.285 -7.277 1 95.94 136 THR B O 1
ATOM 3710 N N . ILE B 1 137 ? -0.772 -8.453 -7.586 1 96.88 137 ILE B N 1
ATOM 3711 C CA . ILE B 1 137 ? -1.064 -8.367 -9.016 1 96.88 137 ILE B CA 1
ATOM 3712 C C . ILE B 1 137 ? -1.894 -9.578 -9.445 1 96.88 137 ILE B C 1
ATOM 3714 O O . ILE B 1 137 ? -3.016 -9.43 -9.93 1 96.88 137 ILE B O 1
ATOM 3718 N N . CYS B 1 138 ? -1.401 -10.734 -9.195 1 98 138 CYS B N 1
ATOM 3719 C CA . CYS B 1 138 ? -2.006 -11.922 -9.805 1 98 138 CYS B CA 1
ATOM 3720 C C . CYS B 1 138 ? -3.443 -12.094 -9.328 1 98 138 CYS B C 1
ATOM 3722 O O . CYS B 1 138 ? -4.363 -12.188 -10.148 1 98 138 CYS B O 1
ATOM 3724 N N . PHE B 1 139 ? -3.623 -12.023 -8.039 1 97.38 139 PHE B N 1
ATOM 3725 C CA . PHE B 1 139 ? -4.961 -12.25 -7.5 1 97.38 139 PHE B CA 1
ATOM 3726 C C . PHE B 1 139 ? -5.855 -11.039 -7.75 1 97.38 139 PHE B C 1
ATOM 3728 O O . PHE B 1 139 ? -6.965 -11.18 -8.266 1 97.38 139 PHE B O 1
ATOM 3735 N N . PRO B 1 140 ? -5.426 -9.867 -7.465 1 97.69 140 PRO B N 1
ATOM 3736 C CA . PRO B 1 140 ? -6.332 -8.734 -7.688 1 97.69 140 PRO B CA 1
ATOM 3737 C C . PRO B 1 140 ? -6.668 -8.531 -9.164 1 97.69 140 PRO B C 1
ATOM 3739 O O . PRO B 1 140 ? -7.809 -8.211 -9.5 1 97.69 140 PRO B O 1
ATOM 3742 N N . LEU B 1 141 ? -5.719 -8.703 -10.047 1 98.06 141 LEU B N 1
ATOM 3743 C CA . LEU B 1 141 ? -6 -8.602 -11.477 1 98.06 141 LEU B CA 1
ATOM 3744 C C . LEU B 1 141 ? -7.031 -9.641 -11.906 1 98.06 141 LEU B C 1
ATOM 3746 O O . LEU B 1 141 ? -7.941 -9.328 -12.68 1 98.06 141 LEU B O 1
ATOM 3750 N N . SER B 1 142 ? -6.852 -10.836 -11.391 1 98.31 142 SER B N 1
ATOM 3751 C CA . SER B 1 142 ? -7.805 -11.891 -11.703 1 98.31 142 SER B CA 1
ATOM 3752 C C . SER B 1 142 ? -9.203 -11.547 -11.195 1 98.31 142 SER B C 1
ATOM 3754 O O . SER B 1 142 ? -10.195 -11.797 -11.875 1 98.31 142 SER B O 1
ATOM 3756 N N . ARG B 1 143 ? -9.273 -10.984 -10 1 97 143 ARG B N 1
ATOM 3757 C CA . ARG B 1 143 ? -10.555 -10.578 -9.438 1 97 143 ARG B CA 1
ATOM 3758 C C . ARG B 1 143 ? -11.211 -9.492 -10.281 1 97 143 ARG B C 1
ATOM 3760 O O . ARG B 1 143 ? -12.422 -9.5 -10.484 1 97 143 ARG B O 1
ATOM 3767 N N . TYR B 1 144 ? -10.438 -8.602 -10.781 1 97.62 144 TYR B N 1
ATOM 3768 C CA . TYR B 1 144 ? -10.961 -7.57 -11.68 1 97.62 144 TYR B CA 1
ATOM 3769 C C . TYR B 1 144 ? -11.492 -8.188 -12.969 1 97.62 144 TYR B C 1
ATOM 3771 O O . TYR B 1 144 ? -12.57 -7.832 -13.438 1 97.62 144 TYR B O 1
ATOM 3779 N N . LEU B 1 145 ? -10.727 -9.094 -13.484 1 98.06 145 LEU B N 1
ATOM 3780 C CA . LEU B 1 145 ? -11.031 -9.672 -14.797 1 98.06 145 LEU B CA 1
ATOM 3781 C C . LEU B 1 145 ? -12.32 -10.484 -14.742 1 98.06 145 LEU B C 1
ATOM 3783 O O . LEU B 1 145 ? -12.992 -10.648 -15.766 1 98.06 145 LEU B O 1
ATOM 3787 N N . VAL B 1 146 ? -12.703 -10.961 -13.562 1 96.81 146 VAL B N 1
ATOM 3788 C CA . VAL B 1 146 ? -13.953 -11.711 -13.453 1 96.81 146 VAL B CA 1
ATOM 3789 C C . VAL B 1 146 ? -15.062 -10.789 -12.945 1 96.81 146 VAL B C 1
ATOM 3791 O O . VAL B 1 146 ? -16.203 -11.227 -12.758 1 96.81 146 VAL B O 1
ATOM 3794 N N . GLY B 1 147 ? -14.711 -9.516 -12.602 1 95.19 147 GLY B N 1
ATOM 3795 C CA . GLY B 1 147 ? -15.711 -8.531 -12.211 1 95.19 147 GLY B CA 1
ATOM 3796 C C . GLY B 1 147 ? -15.93 -8.461 -10.711 1 95.19 147 GLY B C 1
ATOM 3797 O O . GLY B 1 147 ? -16.891 -7.84 -10.25 1 95.19 147 GLY B O 1
ATOM 3798 N N . ASP B 1 148 ? -15.039 -9.039 -9.945 1 96.06 148 ASP B N 1
ATOM 3799 C CA . ASP B 1 148 ? -15.219 -9.133 -8.492 1 96.06 148 ASP B CA 1
ATOM 3800 C C . ASP B 1 148 ? -14.625 -7.906 -7.797 1 96.06 148 ASP B C 1
ATOM 3802 O O . ASP B 1 148 ? -14.93 -7.641 -6.633 1 96.06 148 ASP B O 1
ATOM 3806 N N . MET B 1 149 ? -13.812 -7.203 -8.461 1 97 149 MET B N 1
ATOM 3807 C CA . MET B 1 149 ? -13.094 -6.141 -7.77 1 97 149 MET B CA 1
ATOM 3808 C C . MET B 1 149 ? -13 -4.891 -8.641 1 97 149 MET B C 1
ATOM 3810 O O . MET B 1 149 ? -12.828 -4.988 -9.852 1 97 149 MET B O 1
ATOM 3814 N N . SER B 1 150 ? -13.031 -3.771 -7.988 1 93.38 150 SER B N 1
ATOM 3815 C CA . SER B 1 150 ? -12.875 -2.492 -8.672 1 93.38 150 SER B CA 1
ATOM 3816 C C . SER B 1 150 ? -11.445 -2.316 -9.188 1 93.38 150 SER B C 1
ATOM 3818 O O . SER B 1 150 ? -10.484 -2.541 -8.453 1 93.38 150 SER B O 1
ATOM 3820 N N . PRO B 1 151 ? -11.328 -1.899 -10.438 1 95.12 151 PRO B N 1
ATOM 3821 C CA . PRO B 1 151 ? -9.977 -1.666 -10.945 1 95.12 151 PRO B CA 1
ATOM 3822 C C . PRO B 1 151 ? -9.305 -0.45 -10.312 1 95.12 151 PRO B C 1
ATOM 3824 O O . PRO B 1 151 ? -8.094 -0.261 -10.453 1 95.12 151 PRO B O 1
ATOM 3827 N N . ALA B 1 152 ? -10.086 0.37 -9.57 1 95.38 152 ALA B N 1
ATOM 3828 C CA . ALA B 1 152 ? -9.539 1.568 -8.945 1 95.38 152 ALA B CA 1
ATOM 3829 C C . ALA B 1 152 ? -8.516 1.207 -7.875 1 95.38 152 ALA B C 1
ATOM 3831 O O . ALA B 1 152 ? -7.66 2.025 -7.523 1 95.38 152 ALA B O 1
ATOM 3832 N N . ALA B 1 153 ? -8.594 -0.024 -7.406 1 95.44 153 ALA B N 1
ATOM 3833 C CA . ALA B 1 153 ? -7.703 -0.439 -6.324 1 95.44 153 ALA B CA 1
ATOM 3834 C C . ALA B 1 153 ? -6.383 -0.966 -6.875 1 95.44 153 ALA B C 1
ATOM 3836 O O . ALA B 1 153 ? -5.406 -1.113 -6.133 1 95.44 153 ALA B O 1
ATOM 3837 N N . LEU B 1 154 ? -6.312 -1.229 -8.172 1 96.12 154 LEU B N 1
ATOM 3838 C CA . LEU B 1 154 ? -5.168 -1.925 -8.75 1 96.12 154 LEU B CA 1
ATOM 3839 C C . LEU B 1 154 ? -3.898 -1.093 -8.609 1 96.12 154 LEU B C 1
ATOM 3841 O O . LEU B 1 154 ? -2.852 -1.61 -8.211 1 96.12 154 LEU B O 1
ATOM 3845 N N . PRO B 1 155 ? -3.945 0.237 -8.875 1 93.62 155 PRO B N 1
ATOM 3846 C CA . PRO B 1 155 ? -2.711 1.015 -8.742 1 93.62 155 PRO B CA 1
ATOM 3847 C C . PRO B 1 155 ? -2.146 0.983 -7.324 1 93.62 155 PRO B C 1
ATOM 3849 O O . PRO B 1 155 ? -0.944 0.779 -7.141 1 93.62 155 PRO B O 1
ATOM 3852 N N . GLY B 1 156 ? -3.018 1.107 -6.387 1 92.19 156 GLY B N 1
ATOM 3853 C CA . GLY B 1 156 ? -2.568 1.083 -5.004 1 92.19 156 GLY B CA 1
ATOM 3854 C C . GLY B 1 156 ? -1.933 -0.236 -4.605 1 92.19 156 GLY B C 1
ATOM 3855 O O . GLY B 1 156 ? -0.921 -0.257 -3.9 1 92.19 156 GLY B O 1
ATOM 3856 N N . LEU B 1 157 ? -2.516 -1.3 -5.027 1 94.75 157 LEU B N 1
ATOM 3857 C CA . LEU B 1 157 ? -1.988 -2.623 -4.711 1 94.75 157 LEU B CA 1
ATOM 3858 C C . LEU B 1 157 ? -0.648 -2.854 -5.402 1 94.75 157 LEU B C 1
ATOM 3860 O O . LEU B 1 157 ? 0.3 -3.338 -4.781 1 94.75 157 LEU B O 1
ATOM 3864 N N . LEU B 1 158 ? -0.573 -2.457 -6.637 1 93 158 LEU B N 1
ATOM 3865 C CA . LEU B 1 158 ? 0.642 -2.646 -7.426 1 93 158 LEU B CA 1
ATOM 3866 C C . LEU B 1 158 ? 1.798 -1.842 -6.84 1 93 158 LEU B C 1
ATOM 3868 O O . LEU B 1 158 ? 2.936 -2.316 -6.809 1 93 158 LEU B O 1
ATOM 3872 N N . PHE B 1 159 ? 1.552 -0.751 -6.336 1 87.31 159 PHE B N 1
ATOM 3873 C CA . PHE B 1 159 ? 2.604 0.138 -5.855 1 87.31 159 PHE B CA 1
ATOM 3874 C C . PHE B 1 159 ? 3.174 -0.363 -4.531 1 87.31 159 PHE B C 1
ATOM 3876 O O . PHE B 1 159 ? 4.23 0.094 -4.094 1 87.31 159 PHE B O 1
ATOM 3883 N N . THR B 1 160 ? 2.479 -1.224 -3.908 1 86.69 160 THR B N 1
ATOM 3884 C CA . THR B 1 160 ? 2.994 -1.776 -2.66 1 86.69 160 THR B CA 1
ATOM 3885 C C . THR B 1 160 ? 4.059 -2.834 -2.936 1 86.69 160 THR B C 1
ATOM 3887 O O . THR B 1 160 ? 4.723 -3.307 -2.014 1 86.69 160 THR B O 1
ATOM 3890 N N . LEU B 1 161 ? 4.203 -3.162 -4.199 1 87.5 161 LEU B N 1
ATOM 3891 C CA . LEU B 1 161 ? 5.258 -4.109 -4.539 1 87.5 161 LEU B CA 1
ATOM 3892 C C . LEU B 1 161 ? 6.629 -3.547 -4.176 1 87.5 161 LEU B C 1
ATOM 3894 O O . LEU B 1 161 ? 7.027 -2.492 -4.676 1 87.5 161 LEU B O 1
ATOM 3898 N N . PRO B 1 162 ? 7.285 -4.211 -3.275 1 80.12 162 PRO B N 1
ATOM 3899 C CA . PRO B 1 162 ? 8.609 -3.709 -2.889 1 80.12 162 PRO B CA 1
ATOM 3900 C C . PRO B 1 162 ? 9.641 -3.838 -4.008 1 80.12 162 PRO B C 1
ATOM 3902 O O . PRO B 1 162 ? 9.43 -4.59 -4.961 1 80.12 162 PRO B O 1
ATOM 3905 N N . ALA B 1 163 ? 10.711 -3.023 -3.809 1 79.94 163 ALA B N 1
ATOM 3906 C CA . ALA B 1 163 ? 11.844 -3.199 -4.707 1 79.94 163 ALA B CA 1
ATOM 3907 C C . ALA B 1 163 ? 12.398 -4.621 -4.625 1 79.94 163 ALA B C 1
ATOM 3909 O O . ALA B 1 163 ? 12.523 -5.18 -3.533 1 79.94 163 ALA B O 1
ATOM 3910 N N . GLU B 1 164 ? 12.609 -5.18 -5.711 1 89.06 164 GLU B N 1
ATOM 3911 C CA . GLU B 1 164 ? 13.055 -6.57 -5.77 1 89.06 164 GLU B CA 1
ATOM 3912 C C . GLU B 1 164 ? 14.57 -6.66 -5.883 1 89.06 164 GLU B C 1
ATOM 3914 O O . GLU B 1 164 ? 15.148 -6.223 -6.879 1 89.06 164 GLU B O 1
ATOM 3919 N N . PRO B 1 165 ? 15.211 -7.176 -4.848 1 87.94 165 PRO B N 1
ATOM 3920 C CA . PRO B 1 165 ? 16.656 -7.387 -5 1 87.94 165 PRO B CA 1
ATOM 3921 C C . PRO B 1 165 ? 16.984 -8.5 -5.996 1 87.94 165 PRO B C 1
ATOM 3923 O O . PRO B 1 165 ? 16.141 -9.359 -6.27 1 87.94 165 PRO B O 1
ATOM 3926 N N . PRO B 1 166 ? 18.125 -8.453 -6.445 1 87.06 166 PRO B N 1
ATOM 3927 C CA . PRO B 1 166 ? 18.516 -9.539 -7.352 1 87.06 166 PRO B CA 1
ATOM 3928 C C . PRO B 1 166 ? 18.516 -10.906 -6.672 1 87.06 166 PRO B C 1
ATOM 3930 O O . PRO B 1 166 ? 18.625 -10.992 -5.445 1 87.06 166 PRO B O 1
ATOM 3933 N N . GLY B 1 167 ? 18.344 -11.875 -7.43 1 91.44 167 GLY B N 1
ATOM 3934 C CA . GLY B 1 167 ? 18.484 -13.227 -6.914 1 91.44 167 GLY B CA 1
ATOM 3935 C C . GLY B 1 167 ? 17.156 -13.844 -6.5 1 91.44 167 GLY B C 1
ATOM 3936 O O . GLY B 1 167 ? 17.109 -14.758 -5.676 1 91.44 167 GLY B O 1
ATOM 3937 N N . THR B 1 168 ? 16.094 -13.273 -6.957 1 95.12 168 THR B N 1
ATOM 3938 C CA . THR B 1 168 ? 14.781 -13.867 -6.703 1 95.12 168 THR B CA 1
ATOM 3939 C C . THR B 1 168 ? 14.445 -14.922 -7.75 1 95.12 168 THR B C 1
ATOM 3941 O O . THR B 1 168 ? 14.5 -14.656 -8.953 1 95.12 168 THR B O 1
ATOM 3944 N N . ASN B 1 169 ? 14.188 -16.109 -7.285 1 97.88 169 ASN B N 1
ATOM 3945 C CA . ASN B 1 169 ? 13.758 -17.203 -8.156 1 97.88 169 ASN B CA 1
ATOM 3946 C C . ASN B 1 169 ? 12.273 -17.516 -7.977 1 97.88 169 ASN B C 1
ATOM 3948 O O . ASN B 1 169 ? 11.859 -17.984 -6.922 1 97.88 169 ASN B O 1
ATOM 3952 N N . LEU B 1 170 ? 11.516 -17.219 -8.992 1 98.38 170 LEU B N 1
ATOM 3953 C CA . LEU B 1 170 ? 10.078 -17.438 -8.953 1 98.38 170 LEU B CA 1
ATOM 3954 C C . LEU B 1 170 ? 9.695 -18.734 -9.656 1 98.38 170 LEU B C 1
ATOM 3956 O O . LEU B 1 170 ? 9.906 -18.875 -10.859 1 98.38 170 LEU B O 1
ATOM 3960 N N . VAL B 1 171 ? 9.18 -19.625 -8.898 1 98.62 171 VAL B N 1
ATOM 3961 C CA . VAL B 1 171 ? 8.727 -20.906 -9.445 1 98.62 171 VAL B CA 1
ATOM 3962 C C . VAL B 1 171 ? 7.203 -20.922 -9.508 1 98.62 171 VAL B C 1
ATOM 3964 O O . VAL B 1 171 ? 6.535 -21.094 -8.492 1 98.62 171 VAL B O 1
ATOM 3967 N N . VAL B 1 172 ? 6.707 -20.844 -10.695 1 98.56 172 VAL B N 1
ATOM 3968 C CA . VAL B 1 172 ? 5.258 -20.922 -10.875 1 98.56 172 VAL B CA 1
ATOM 3969 C C . VAL B 1 172 ? 4.848 -22.391 -11.023 1 98.56 172 VAL B C 1
ATOM 3971 O O . VAL B 1 172 ? 5.277 -23.078 -11.953 1 98.56 172 VAL B O 1
ATOM 3974 N N . CYS B 1 173 ? 4.043 -22.797 -10.117 1 98.19 173 CYS B N 1
ATOM 3975 C CA . CYS B 1 173 ? 3.586 -24.172 -10.109 1 98.19 173 CYS B CA 1
ATOM 3976 C C . CYS B 1 173 ? 2.318 -24.344 -10.938 1 98.19 173 CYS B C 1
ATOM 3978 O O . CYS B 1 173 ? 1.467 -23.453 -10.961 1 98.19 173 CYS B O 1
ATOM 3980 N N . THR B 1 174 ? 2.23 -25.484 -11.578 1 97.06 174 THR B N 1
ATOM 3981 C CA . THR B 1 174 ? 1.081 -25.75 -12.438 1 97.06 174 THR B CA 1
ATOM 3982 C C . THR B 1 174 ? 0.568 -27.172 -12.219 1 97.06 174 THR B C 1
ATOM 3984 O O . THR B 1 174 ? 1.286 -28.031 -11.688 1 97.06 174 THR B O 1
ATOM 3987 N N . VAL B 1 175 ? -0.651 -27.359 -12.5 1 96.94 175 VAL B N 1
ATOM 3988 C CA . VAL B 1 175 ? -1.315 -28.656 -12.57 1 96.94 175 VAL B CA 1
ATOM 3989 C C . VAL B 1 175 ? -2.381 -28.625 -13.664 1 96.94 175 VAL B C 1
ATOM 3991 O O . VAL B 1 175 ? -2.793 -27.562 -14.117 1 96.94 175 VAL B O 1
ATOM 3994 N N . SER B 1 176 ? -2.754 -29.859 -14.141 1 96.44 176 SER B N 1
ATOM 3995 C CA . SER B 1 176 ? -3.834 -29.891 -15.125 1 96.44 176 SER B CA 1
ATOM 3996 C C . SER B 1 176 ? -5.133 -29.344 -14.531 1 96.44 176 SER B C 1
ATOM 3998 O O . SER B 1 176 ? -5.344 -29.422 -13.32 1 96.44 176 SER B O 1
ATOM 4000 N N . LEU B 1 177 ? -5.988 -28.828 -15.398 1 94.94 177 LEU B N 1
ATOM 4001 C CA . LEU B 1 177 ? -7.242 -28.234 -14.953 1 94.94 177 LEU B CA 1
ATOM 4002 C C . LEU B 1 177 ? -8.094 -29.25 -14.203 1 94.94 177 LEU B C 1
ATOM 4004 O O . LEU B 1 177 ? -8.594 -28.969 -13.117 1 94.94 177 LEU B O 1
ATOM 4008 N N . PRO B 1 178 ? -8.258 -30.469 -14.727 1 94.5 178 PRO B N 1
ATOM 4009 C CA . PRO B 1 178 ? -9.055 -31.469 -13.984 1 94.5 178 PRO B CA 1
ATOM 4010 C C . PRO B 1 178 ? -8.477 -31.75 -12.602 1 94.5 178 PRO B C 1
ATOM 4012 O O . PRO B 1 178 ? -9.227 -31.828 -11.625 1 94.5 178 PRO B O 1
ATOM 4015 N N . SER B 1 179 ? -7.199 -31.891 -12.516 1 94.69 179 SER B N 1
ATOM 4016 C CA . SER B 1 179 ? -6.562 -32.156 -11.227 1 94.69 179 SER B CA 1
ATOM 4017 C C . SER B 1 179 ? -6.762 -30.969 -10.281 1 94.69 179 SER B C 1
ATOM 4019 O O . SER B 1 179 ? -7.004 -31.156 -9.086 1 94.69 179 SER B O 1
ATOM 4021 N N . HIS B 1 180 ? -6.633 -29.734 -10.844 1 94.88 180 HIS B N 1
ATOM 4022 C CA . HIS B 1 180 ? -6.828 -28.531 -10.055 1 94.88 180 HIS B CA 1
ATOM 4023 C C . HIS B 1 180 ? -8.234 -28.484 -9.461 1 94.88 180 HIS B C 1
ATOM 4025 O O . HIS B 1 180 ? -8.391 -28.281 -8.25 1 94.88 180 HIS B O 1
ATOM 4031 N N . LEU B 1 181 ? -9.227 -28.688 -10.25 1 92.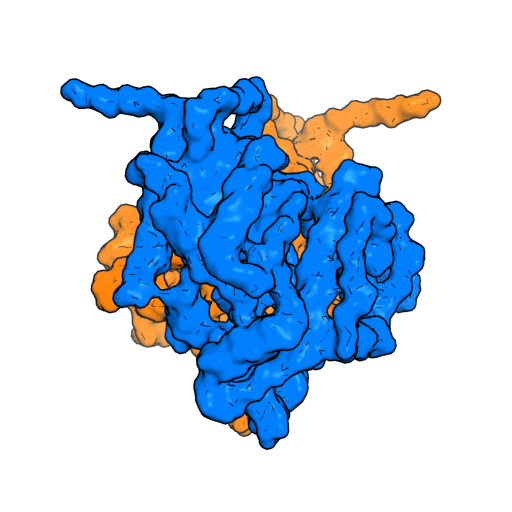56 181 LEU B N 1
ATOM 4032 C CA . LEU B 1 181 ? -10.617 -28.609 -9.828 1 92.56 181 LEU B CA 1
ATOM 4033 C C . LEU B 1 181 ? -10.938 -29.703 -8.805 1 92.56 181 LEU B C 1
ATOM 4035 O O . LEU B 1 181 ? -11.68 -29.469 -7.852 1 92.56 181 LEU B O 1
ATOM 4039 N N . SER B 1 182 ? -10.391 -30.828 -8.992 1 91.62 182 SER B N 1
ATOM 4040 C CA . SER B 1 182 ? -10.578 -31.922 -8.039 1 91.62 182 SER B CA 1
ATOM 4041 C C . SER B 1 182 ? -10.016 -31.562 -6.672 1 91.62 182 SER B C 1
ATOM 4043 O O . SER B 1 182 ? -10.664 -31.797 -5.648 1 91.62 182 SER B O 1
ATOM 4045 N N . ARG B 1 183 ? -8.859 -30.969 -6.637 1 90.12 183 ARG B N 1
ATOM 4046 C CA . ARG B 1 183 ? -8.195 -30.609 -5.387 1 90.12 183 ARG B CA 1
ATOM 4047 C C . ARG B 1 183 ? -8.938 -29.484 -4.68 1 90.12 183 ARG B C 1
ATOM 4049 O O . ARG B 1 183 ? -9.109 -29.516 -3.459 1 90.12 183 ARG B O 1
ATOM 4056 N N . VAL B 1 184 ? -9.336 -28.469 -5.438 1 88.62 184 VAL B N 1
ATOM 4057 C CA . VAL B 1 184 ? -10.062 -27.344 -4.867 1 88.62 184 VAL B CA 1
ATOM 4058 C C . VAL B 1 184 ? -11.398 -27.812 -4.301 1 88.62 184 VAL B C 1
ATOM 4060 O O . VAL B 1 184 ? -11.82 -27.375 -3.234 1 88.62 184 VAL B O 1
ATOM 4063 N N . SER B 1 185 ? -12.055 -28.719 -4.984 1 85.44 185 SER B N 1
ATOM 4064 C CA . SER B 1 185 ? -13.344 -29.25 -4.551 1 85.44 185 SER B CA 1
ATOM 4065 C C . SER B 1 185 ? -13.211 -30.047 -3.264 1 85.44 185 SER B C 1
ATOM 4067 O O . SER B 1 185 ? -14.102 -30.016 -2.412 1 85.44 185 SER B O 1
ATOM 4069 N N . LYS B 1 186 ? -12.188 -30.719 -3.076 1 83.5 186 LYS B N 1
ATOM 4070 C CA . LYS B 1 186 ? -11.945 -31.516 -1.879 1 83.5 186 LYS B CA 1
ATOM 4071 C C . LYS B 1 186 ? -11.695 -30.625 -0.665 1 83.5 186 LYS B C 1
ATOM 4073 O O . LYS B 1 186 ? -12.023 -31 0.463 1 83.5 186 LYS B O 1
ATOM 4078 N N . ARG B 1 187 ? -11.086 -29.531 -0.844 1 77.81 187 ARG B N 1
ATOM 4079 C CA . ARG B 1 187 ? -10.781 -28.594 0.235 1 77.81 187 ARG B CA 1
ATOM 4080 C C . ARG B 1 187 ? -12.023 -27.797 0.624 1 77.81 187 ARG B C 1
ATOM 4082 O O . ARG B 1 187 ? -12.156 -27.375 1.772 1 77.81 187 ARG B O 1
ATOM 4089 N N . ALA B 1 188 ? -12.789 -27.562 -0.333 1 67.88 188 ALA B N 1
ATOM 4090 C CA . ALA B 1 188 ? -13.984 -26.75 -0.14 1 67.88 188 ALA B CA 1
ATOM 4091 C C . ALA B 1 188 ? -15.016 -27.5 0.707 1 67.88 188 ALA B C 1
ATOM 4093 O O . ALA B 1 188 ? -15.156 -28.719 0.602 1 67.88 188 ALA B O 1
ATOM 4094 N N . ARG B 1 189 ? -15.414 -26.75 1.782 1 56.88 189 ARG B N 1
ATOM 4095 C CA . ARG B 1 189 ? -16.5 -27.312 2.572 1 56.88 189 ARG B CA 1
ATOM 4096 C C . ARG B 1 189 ? -17.703 -27.641 1.694 1 56.88 189 ARG B C 1
ATOM 4098 O O . ARG B 1 189 ? -17.875 -27.047 0.625 1 56.88 189 ARG B O 1
ATOM 4105 N N . PRO B 1 190 ? -18.453 -28.5 2.242 1 54.88 190 PRO B N 1
ATOM 4106 C CA . PRO B 1 190 ? -19.703 -28.812 1.525 1 54.88 190 PRO B CA 1
ATOM 4107 C C . PRO B 1 190 ? -20.562 -27.594 1.258 1 54.88 190 PRO B C 1
ATOM 4109 O O . PRO B 1 190 ? -20.734 -26.75 2.139 1 54.88 190 PRO B O 1
ATOM 4112 N N . GLY B 1 191 ? -20.891 -27.266 -0.05 1 52.69 191 GLY B N 1
ATOM 4113 C CA . GLY B 1 191 ? -21.703 -26.125 -0.442 1 52.69 191 GLY B CA 1
ATOM 4114 C C . GLY B 1 191 ? -20.906 -25 -1.05 1 52.69 191 GLY B C 1
ATOM 4115 O O . GLY B 1 191 ? -21.469 -24.062 -1.629 1 52.69 191 GLY B O 1
ATOM 4116 N N . GLU B 1 192 ? -19.594 -25.094 -0.754 1 58.62 192 GLU B N 1
ATOM 4117 C CA . GLU B 1 192 ? -18.781 -24.047 -1.385 1 58.62 192 GLU B CA 1
ATOM 4118 C C . GLU B 1 192 ? -18.453 -24.422 -2.826 1 58.62 192 GLU B C 1
ATOM 4120 O O . GLU B 1 192 ? -18.078 -25.562 -3.109 1 58.62 192 GLU B O 1
ATOM 4125 N N . THR B 1 193 ? -18.922 -23.641 -3.748 1 65.5 193 THR B N 1
ATOM 4126 C CA . THR B 1 193 ? -18.641 -23.891 -5.156 1 65.5 193 THR B CA 1
ATOM 4127 C C . THR B 1 193 ? -17.375 -23.156 -5.59 1 65.5 193 THR B C 1
ATOM 4129 O O . THR B 1 193 ? -17.125 -22.031 -5.176 1 65.5 193 THR B O 1
ATOM 4132 N N . VAL B 1 194 ? -16.703 -24.016 -6.336 1 78.44 194 VAL B N 1
ATOM 4133 C CA . VAL B 1 194 ? -15.484 -23.453 -6.934 1 78.44 194 VAL B CA 1
ATOM 4134 C C . VAL B 1 194 ? -15.844 -22.375 -7.941 1 78.44 194 VAL B C 1
ATOM 4136 O O . VAL B 1 194 ? -16.734 -22.562 -8.773 1 78.44 194 VAL B O 1
ATOM 4139 N N . ASN B 1 195 ? -15.336 -21.25 -7.867 1 87.81 195 ASN B N 1
ATOM 4140 C CA . ASN B 1 195 ? -15.484 -20.203 -8.859 1 87.81 195 ASN B CA 1
ATOM 4141 C C . ASN B 1 195 ? -14.625 -20.469 -10.094 1 87.81 195 ASN B C 1
ATOM 4143 O O . ASN B 1 195 ? -13.5 -19.969 -10.188 1 87.81 195 ASN B O 1
ATOM 4147 N N . LEU B 1 196 ? -15.133 -21.188 -11.086 1 92.56 196 LEU B N 1
ATOM 4148 C CA . LEU B 1 196 ? -14.391 -21.672 -12.242 1 92.56 196 LEU B CA 1
ATOM 4149 C C . LEU B 1 196 ? -13.828 -20.516 -13.062 1 92.56 196 LEU B C 1
ATOM 4151 O O . LEU B 1 196 ? -12.656 -20.516 -13.43 1 92.56 196 LEU B O 1
ATOM 4155 N N . PRO B 1 197 ? -14.672 -19.484 -13.391 1 95.06 197 PRO B N 1
ATOM 4156 C CA . PRO B 1 197 ? -14.117 -18.359 -14.133 1 95.06 197 PRO B CA 1
ATOM 4157 C C . PRO B 1 197 ? -12.891 -17.75 -13.453 1 95.06 197 PRO B C 1
ATOM 4159 O O . PRO B 1 197 ? -11.906 -17.422 -14.125 1 95.06 197 PRO B O 1
ATOM 4162 N N . PHE B 1 198 ? -12.992 -17.656 -12.172 1 95.38 198 PHE B N 1
ATOM 4163 C CA . PHE B 1 198 ? -11.867 -17.094 -11.438 1 95.38 198 PHE B CA 1
ATOM 4164 C C . PHE B 1 198 ? -10.633 -17.984 -11.562 1 95.38 198 PHE B C 1
ATOM 4166 O O . PHE B 1 198 ? -9.531 -17.484 -11.789 1 95.38 198 PHE B O 1
ATOM 4173 N N . VAL B 1 199 ? -10.789 -19.266 -11.367 1 95.38 199 VAL B N 1
ATOM 4174 C CA . VAL B 1 199 ? -9.695 -20.219 -11.469 1 95.38 199 VAL B CA 1
ATOM 4175 C C . VAL B 1 199 ? -9.047 -20.125 -12.852 1 95.38 199 VAL B C 1
ATOM 4177 O O . VAL B 1 199 ? -7.824 -20.078 -12.969 1 95.38 199 VAL B O 1
ATOM 4180 N N . MET B 1 200 ? -9.852 -20.078 -13.844 1 97.06 200 MET B N 1
ATOM 4181 C CA . MET B 1 200 ? -9.359 -20.016 -15.219 1 97.06 200 MET B CA 1
ATOM 4182 C C . MET B 1 200 ? -8.531 -18.766 -15.453 1 97.06 200 MET B C 1
ATOM 4184 O O . MET B 1 200 ? -7.43 -18.844 -16 1 97.06 200 MET B O 1
ATOM 4188 N N . VAL B 1 201 ? -9.062 -17.656 -15.008 1 98.31 201 VAL B N 1
ATOM 4189 C CA . VAL B 1 201 ? -8.359 -16.391 -15.188 1 98.31 201 VAL B CA 1
ATOM 4190 C C . VAL B 1 201 ? -7.031 -16.438 -14.438 1 98.31 201 VAL B C 1
ATOM 4192 O O . VAL B 1 201 ? -6 -16.016 -14.961 1 98.31 201 VAL B O 1
ATOM 4195 N N . LEU B 1 202 ? -7.082 -16.922 -13.211 1 98.06 202 LEU B N 1
ATOM 4196 C CA . LEU B 1 202 ? -5.883 -16.984 -12.383 1 98.06 202 LEU B CA 1
ATOM 4197 C C . LEU B 1 202 ? -4.801 -17.828 -13.047 1 98.06 202 LEU B C 1
ATOM 4199 O O . LEU B 1 202 ? -3.625 -17.453 -13.039 1 98.06 202 LEU B O 1
ATOM 4203 N N . ARG B 1 203 ? -5.16 -18.922 -13.594 1 98.06 203 ARG B N 1
ATOM 4204 C CA . ARG B 1 203 ? -4.219 -19.781 -14.305 1 98.06 203 ARG B CA 1
ATOM 4205 C C . ARG B 1 203 ? -3.596 -19.047 -15.484 1 98.06 203 ARG B C 1
ATOM 4207 O O . ARG B 1 203 ? -2.379 -19.094 -15.68 1 98.06 203 ARG B O 1
ATOM 4214 N N . ASN B 1 204 ? -4.402 -18.359 -16.281 1 98.69 204 ASN B N 1
ATOM 4215 C CA . ASN B 1 204 ? -3.908 -17.562 -17.406 1 98.69 204 ASN B CA 1
ATOM 4216 C C . ASN B 1 204 ? -2.959 -16.469 -16.938 1 98.69 204 ASN B C 1
ATOM 4218 O O . ASN B 1 204 ? -1.917 -16.234 -17.547 1 98.69 204 ASN B O 1
ATOM 4222 N N . VAL B 1 205 ? -3.299 -15.812 -15.883 1 98.75 205 VAL B N 1
ATOM 4223 C CA . VAL B 1 205 ? -2.539 -14.68 -15.359 1 98.75 205 VAL B CA 1
ATOM 4224 C C . VAL B 1 205 ? -1.148 -15.148 -14.93 1 98.75 205 VAL B C 1
ATOM 4226 O O . VAL B 1 205 ? -0.156 -14.453 -15.164 1 98.75 205 VAL B O 1
ATOM 4229 N N . TYR B 1 206 ? -1.062 -16.281 -14.312 1 98.69 206 TYR B N 1
ATOM 4230 C CA . TYR B 1 206 ? 0.24 -16.781 -13.875 1 98.69 206 TYR B CA 1
ATOM 4231 C C . TYR B 1 206 ? 1.131 -17.109 -15.062 1 98.69 206 TYR B C 1
ATOM 4233 O O . TYR B 1 206 ? 2.348 -16.906 -15.008 1 98.69 206 TYR B O 1
ATOM 4241 N N . ILE B 1 207 ? 0.541 -17.641 -16.094 1 98.56 207 ILE B N 1
ATOM 4242 C CA . ILE B 1 207 ? 1.32 -17.859 -17.312 1 98.56 207 ILE B CA 1
ATOM 4243 C C . ILE B 1 207 ? 1.779 -16.531 -17.875 1 98.56 207 ILE B C 1
ATOM 4245 O O . ILE B 1 207 ? 2.928 -16.391 -18.312 1 98.56 207 ILE B O 1
ATOM 4249 N N . MET B 1 208 ? 0.909 -15.57 -17.906 1 98.75 208 MET B N 1
ATOM 4250 C CA . MET B 1 208 ? 1.261 -14.234 -18.375 1 98.75 208 MET B CA 1
ATOM 4251 C C . MET B 1 208 ? 2.398 -13.648 -17.547 1 98.75 208 MET B C 1
ATOM 4253 O O . MET B 1 208 ? 3.232 -12.906 -18.062 1 98.75 208 MET B O 1
ATOM 4257 N N . LEU B 1 209 ? 2.387 -13.945 -16.25 1 98.69 209 LEU B N 1
ATOM 4258 C CA . LEU B 1 209 ? 3.451 -13.469 -15.375 1 98.69 209 LEU B CA 1
ATOM 4259 C C . LEU B 1 209 ? 4.805 -14.016 -15.812 1 98.69 209 LEU B C 1
ATOM 4261 O O . LEU B 1 209 ? 5.777 -13.266 -15.93 1 98.69 209 LEU B O 1
ATOM 4265 N N . ILE B 1 210 ? 4.887 -15.312 -16.047 1 98.56 210 ILE B N 1
ATOM 4266 C CA . ILE B 1 210 ? 6.129 -15.93 -16.516 1 98.56 210 ILE B CA 1
ATOM 4267 C C . ILE B 1 210 ? 6.566 -15.281 -17.828 1 98.56 210 ILE B C 1
ATOM 4269 O O . ILE B 1 210 ? 7.727 -14.891 -17.984 1 98.56 210 ILE B O 1
ATOM 4273 N N . ASN B 1 211 ? 5.594 -15.18 -18.75 1 98.75 211 ASN B N 1
ATOM 4274 C CA . ASN B 1 211 ? 5.879 -14.539 -20.031 1 98.75 211 ASN B CA 1
ATOM 4275 C C . ASN B 1 211 ? 6.398 -13.117 -19.844 1 98.75 211 ASN B C 1
ATOM 4277 O O . ASN B 1 211 ? 7.254 -12.656 -20.609 1 98.75 211 ASN B O 1
ATOM 4281 N N . THR B 1 212 ? 5.848 -12.406 -18.922 1 98.69 212 THR B N 1
ATOM 4282 C CA . THR B 1 212 ? 6.258 -11.031 -18.656 1 98.69 212 THR B CA 1
ATOM 4283 C C . THR B 1 212 ? 7.723 -10.984 -18.219 1 98.69 212 THR B C 1
ATOM 4285 O O . THR B 1 212 ? 8.492 -10.156 -18.703 1 98.69 212 THR B O 1
ATOM 4288 N N . ILE B 1 213 ? 8.086 -11.883 -17.297 1 98.06 213 ILE B N 1
ATOM 4289 C CA . ILE B 1 213 ? 9.453 -11.922 -16.781 1 98.06 213 ILE B CA 1
ATOM 4290 C C . ILE B 1 213 ? 10.422 -12.227 -17.922 1 98.06 213 ILE B C 1
ATOM 4292 O O . ILE B 1 213 ? 11.453 -11.57 -18.062 1 98.06 213 ILE B O 1
ATOM 4296 N N . ILE B 1 214 ? 10.062 -13.164 -18.781 1 98.19 214 ILE B N 1
ATOM 4297 C CA . ILE B 1 214 ? 10.898 -13.539 -19.906 1 98.19 214 ILE B CA 1
ATOM 4298 C C . ILE B 1 214 ? 10.984 -12.367 -20.891 1 98.19 214 ILE B C 1
ATOM 4300 O O . ILE B 1 214 ? 12.07 -12.008 -21.344 1 98.19 214 ILE B O 1
ATOM 4304 N N . PHE B 1 215 ? 9.844 -11.773 -21.234 1 98.38 215 PHE B N 1
ATOM 4305 C CA . PHE B 1 215 ? 9.75 -10.656 -22.172 1 98.38 215 PHE B CA 1
ATOM 4306 C C . PHE B 1 215 ? 10.641 -9.5 -21.734 1 98.38 215 PHE B C 1
ATOM 4308 O O . PHE B 1 215 ? 11.336 -8.906 -22.562 1 98.38 215 PHE B O 1
ATOM 4315 N N . LEU B 1 216 ? 10.711 -9.219 -20.469 1 97.56 216 LEU B N 1
ATOM 4316 C CA . LEU B 1 216 ? 11.359 -8.023 -19.953 1 97.56 216 LEU B CA 1
ATOM 4317 C C . LEU B 1 216 ? 12.867 -8.219 -19.859 1 97.56 216 LEU B C 1
ATOM 4319 O O . LEU B 1 216 ? 13.609 -7.266 -19.578 1 97.56 216 LEU B O 1
ATOM 4323 N N . LYS B 1 217 ? 13.336 -9.43 -20.047 1 95.56 217 LYS B N 1
ATOM 4324 C CA . LYS B 1 217 ? 14.773 -9.656 -20.094 1 95.56 217 LYS B CA 1
ATOM 4325 C C . LYS B 1 217 ? 15.406 -8.961 -21.297 1 95.56 217 LYS B C 1
ATOM 4327 O O . LYS B 1 217 ? 16.562 -8.531 -21.234 1 95.56 217 LYS B O 1
ATOM 4332 N N . THR B 1 218 ? 14.625 -8.828 -22.328 1 94.88 218 THR B N 1
ATOM 4333 C CA . THR B 1 218 ? 15.234 -8.32 -23.547 1 94.88 218 THR B CA 1
ATOM 4334 C C . THR B 1 218 ? 14.406 -7.176 -24.125 1 94.88 218 THR B C 1
ATOM 4336 O O . THR B 1 218 ? 14.789 -6.57 -25.125 1 94.88 218 THR B O 1
ATOM 4339 N N . ASN B 1 219 ? 13.25 -6.953 -23.562 1 95.94 219 ASN B N 1
ATOM 4340 C CA . ASN B 1 219 ? 12.359 -5.941 -24.109 1 95.94 219 ASN B CA 1
ATOM 4341 C C . ASN B 1 219 ? 11.93 -4.93 -23.062 1 95.94 219 ASN B C 1
ATOM 4343 O O . ASN B 1 219 ? 12.172 -5.133 -21.859 1 95.94 219 ASN B O 1
ATOM 4347 N N . ASN B 1 220 ? 11.414 -3.852 -23.578 1 95.38 220 ASN B N 1
ATOM 4348 C CA . ASN B 1 220 ? 10.773 -2.832 -22.75 1 95.38 220 ASN B CA 1
ATOM 4349 C C . ASN B 1 220 ? 9.281 -2.713 -23.062 1 95.38 220 ASN B C 1
ATOM 4351 O O . ASN B 1 220 ? 8.875 -2.781 -24.219 1 95.38 220 ASN B O 1
ATOM 4355 N N . TRP B 1 221 ? 8.523 -2.543 -22.016 1 95.94 221 TRP B N 1
ATOM 4356 C CA . TRP B 1 221 ? 7.082 -2.549 -22.203 1 95.94 221 TRP B CA 1
ATOM 4357 C C . TRP B 1 221 ? 6.629 -1.31 -22.969 1 95.94 221 TRP B C 1
ATOM 4359 O O . TRP B 1 221 ? 5.621 -1.346 -23.688 1 95.94 221 TRP B O 1
ATOM 4369 N N . HIS B 1 222 ? 7.359 -0.193 -22.859 1 93.81 222 HIS B N 1
ATOM 4370 C CA . HIS B 1 222 ? 6.984 1.068 -23.484 1 93.81 222 HIS B CA 1
ATOM 4371 C C . HIS B 1 222 ? 6.891 0.92 -25 1 93.81 222 HIS B C 1
ATOM 4373 O O . HIS B 1 222 ? 5.992 1.489 -25.641 1 93.81 222 HIS B O 1
ATOM 4379 N N . ALA B 1 223 ? 7.812 0.211 -25.531 1 93 223 ALA B N 1
ATOM 4380 C CA . ALA B 1 223 ? 7.914 0.081 -26.984 1 93 223 ALA B CA 1
ATOM 4381 C C . ALA B 1 223 ? 6.699 -0.642 -27.562 1 93 223 ALA B C 1
ATOM 4383 O O . ALA B 1 223 ? 6.277 -0.365 -28.688 1 93 223 ALA B O 1
ATOM 4384 N N . GLY B 1 224 ? 6.148 -1.53 -26.797 1 92.94 224 GLY B N 1
ATOM 4385 C CA . GLY B 1 224 ? 5.059 -2.342 -27.312 1 92.94 224 GLY B CA 1
ATOM 4386 C C . GLY B 1 224 ? 3.695 -1.905 -26.812 1 92.94 224 GLY B C 1
ATOM 4387 O O . GLY B 1 224 ? 2.668 -2.393 -27.281 1 92.94 224 GLY B O 1
ATOM 4388 N N . TRP B 1 225 ? 3.598 -0.98 -25.891 1 94.06 225 TRP B N 1
ATOM 4389 C CA . TRP B 1 225 ? 2.355 -0.622 -25.219 1 94.06 225 TRP B CA 1
ATOM 4390 C C . TRP B 1 225 ? 1.293 -0.188 -26.219 1 94.06 225 TRP B C 1
ATOM 4392 O O . TRP B 1 225 ? 0.139 -0.614 -26.141 1 94.06 225 TRP B O 1
ATOM 4402 N N . ASN B 1 226 ? 1.716 0.593 -27.188 1 91.75 226 ASN B N 1
ATOM 4403 C CA . ASN B 1 226 ? 0.754 1.182 -28.109 1 91.75 226 ASN B CA 1
ATOM 4404 C C . ASN B 1 226 ? 0.257 0.158 -29.125 1 91.75 226 ASN B C 1
ATOM 4406 O O . ASN B 1 226 ? -0.733 0.396 -29.828 1 91.75 226 ASN B O 1
ATOM 4410 N N . THR B 1 227 ? 0.91 -0.927 -29.25 1 93.81 227 THR B N 1
ATOM 4411 C CA . THR B 1 227 ? 0.466 -1.971 -30.172 1 93.81 227 THR B CA 1
ATOM 4412 C C . THR B 1 227 ? -0.629 -2.82 -29.531 1 93.81 227 THR B C 1
ATOM 4414 O O . THR B 1 227 ? -1.324 -3.566 -30.234 1 93.81 227 THR B O 1
ATOM 4417 N N . LEU B 1 228 ? -0.758 -2.738 -28.234 1 94.69 228 LEU B N 1
ATOM 4418 C CA . LEU B 1 228 ? -1.746 -3.527 -27.516 1 94.69 228 LEU B CA 1
ATOM 4419 C C . LEU B 1 228 ? -3.141 -2.928 -27.656 1 94.69 228 LEU B C 1
ATOM 4421 O O . LEU B 1 228 ? -3.295 -1.705 -27.672 1 94.69 228 LEU B O 1
ATOM 4425 N N . SER B 1 229 ? -4.098 -3.805 -27.766 1 92.94 229 SER B N 1
ATOM 4426 C CA . SER B 1 229 ? -5.488 -3.375 -27.625 1 92.94 229 SER B CA 1
ATOM 4427 C C . SER B 1 229 ? -5.895 -3.283 -26.156 1 92.94 229 SER B C 1
ATOM 4429 O O . SER B 1 229 ? -5.27 -3.902 -25.297 1 92.94 229 SER B O 1
ATOM 4431 N N . PHE B 1 230 ? -6.902 -2.514 -25.969 1 94.06 230 PHE B N 1
ATOM 4432 C CA . PHE B 1 230 ? -7.477 -2.488 -24.625 1 94.06 230 PHE B CA 1
ATOM 4433 C C . PHE B 1 230 ? -7.93 -3.881 -24.203 1 94.06 230 PHE B C 1
ATOM 4435 O O . PHE B 1 230 ? -8.414 -4.656 -25.031 1 94.06 230 PHE B O 1
ATOM 4442 N N . CYS B 1 231 ? -7.711 -4.113 -22.938 1 94.5 231 CYS B N 1
ATOM 4443 C CA . CYS B 1 231 ? -8.336 -5.309 -22.391 1 94.5 231 CYS B CA 1
ATOM 4444 C C . CYS B 1 231 ? -9.852 -5.164 -22.359 1 94.5 231 CYS B C 1
ATOM 4446 O O . CYS B 1 231 ? -10.414 -4.637 -21.391 1 94.5 231 CYS B O 1
ATOM 4448 N N . ASN B 1 232 ? -10.547 -5.645 -23.344 1 93.44 232 ASN B N 1
ATOM 4449 C CA . ASN B 1 232 ? -11.992 -5.457 -23.469 1 93.44 232 ASN B CA 1
ATOM 4450 C C . ASN B 1 232 ? -12.758 -6.664 -22.938 1 93.44 232 ASN B C 1
ATOM 4452 O O . ASN B 1 232 ? -12.156 -7.617 -22.438 1 93.44 232 ASN B O 1
ATOM 4456 N N . ASP B 1 233 ? -14.031 -6.645 -23.078 1 95.31 233 ASP B N 1
ATOM 4457 C CA . ASP B 1 233 ? -14.891 -7.668 -22.484 1 95.31 233 ASP B CA 1
ATOM 4458 C C . ASP B 1 233 ? -14.727 -9.008 -23.203 1 95.31 233 ASP B C 1
ATOM 4460 O O . ASP B 1 233 ? -14.828 -10.062 -22.594 1 95.31 233 ASP B O 1
ATOM 4464 N N . VAL B 1 234 ? -14.445 -8.914 -24.438 1 96.19 234 VAL B N 1
ATOM 4465 C CA . VAL B 1 234 ? -14.258 -10.141 -25.203 1 96.19 234 VAL B CA 1
ATOM 4466 C C . VAL B 1 234 ? -13.031 -10.891 -24.688 1 96.19 234 VAL B C 1
ATOM 4468 O O . VAL B 1 234 ? -13.086 -12.109 -24.469 1 96.19 234 VAL B O 1
ATOM 4471 N N . PHE B 1 235 ? -11.977 -10.188 -24.547 1 96.94 235 PHE B N 1
ATOM 4472 C CA . PHE B 1 235 ? -10.75 -10.789 -24.047 1 96.94 235 PHE B CA 1
ATOM 4473 C C . PHE B 1 235 ? -10.945 -11.312 -22.625 1 96.94 235 PHE B C 1
ATOM 4475 O O . PHE B 1 235 ? -10.5 -12.414 -22.297 1 96.94 235 PHE B O 1
ATOM 4482 N N . LYS B 1 236 ? -11.602 -10.555 -21.781 1 97.38 236 LYS B N 1
ATOM 4483 C CA . LYS B 1 236 ? -11.891 -10.984 -20.406 1 97.38 236 LYS B CA 1
ATOM 4484 C C . LYS B 1 236 ? -12.68 -12.289 -20.406 1 97.38 236 LYS B C 1
ATOM 4486 O O . LYS B 1 236 ? -12.375 -13.195 -19.625 1 97.38 236 LYS B O 1
ATOM 4491 N N . GLN B 1 237 ? -13.656 -12.344 -21.266 1 97.75 237 GLN B N 1
ATOM 4492 C CA . GLN B 1 237 ? -14.484 -13.547 -21.328 1 97.75 237 GLN B CA 1
ATOM 4493 C C . GLN B 1 237 ? -13.664 -14.742 -21.797 1 97.75 237 GLN B C 1
ATOM 4495 O O . GLN B 1 237 ? -13.859 -15.859 -21.312 1 97.75 237 GLN B O 1
ATOM 4500 N N . LYS B 1 238 ? -12.828 -14.508 -22.75 1 98 238 LYS B N 1
ATOM 4501 C CA . LYS B 1 238 ? -11.969 -15.578 -23.219 1 98 238 LYS B CA 1
ATOM 4502 C C . LYS B 1 238 ? -11.094 -16.125 -22.094 1 98 238 LYS B C 1
ATOM 4504 O O . LYS B 1 238 ? -10.945 -17.344 -21.953 1 98 238 LYS B O 1
ATOM 4509 N N . LEU B 1 239 ? -10.523 -15.242 -21.25 1 98.25 239 LEU B N 1
ATOM 4510 C CA . LEU B 1 239 ? -9.664 -15.617 -20.141 1 98.25 239 LEU B CA 1
ATOM 4511 C C . LEU B 1 239 ? -10.453 -16.406 -19.094 1 98.25 239 LEU B C 1
ATOM 4513 O O . LEU B 1 239 ? -9.891 -17.266 -18.406 1 98.25 239 LEU B O 1
ATOM 4517 N N . GLN B 1 240 ? -11.766 -16.156 -19 1 97.81 240 GLN B N 1
ATOM 4518 C CA . GLN B 1 240 ? -12.617 -16.781 -18 1 97.81 240 GLN B CA 1
ATOM 4519 C C . GLN B 1 240 ? -13.055 -18.172 -18.453 1 97.81 240 GLN B C 1
ATOM 4521 O O . GLN B 1 240 ? -13.422 -19.016 -17.625 1 97.81 240 GLN B O 1
ATOM 4526 N N . LYS B 1 241 ? -13.008 -18.438 -19.75 1 97 241 LYS B N 1
ATOM 4527 C CA . LYS B 1 241 ? -13.641 -19.641 -20.281 1 97 241 LYS B CA 1
ATOM 4528 C C . LYS B 1 241 ? -12.609 -20.703 -20.641 1 97 241 LYS B C 1
ATOM 4530 O O . LYS B 1 241 ? -12.93 -21.891 -20.734 1 97 241 LYS B O 1
ATOM 4535 N N . SER B 1 242 ? -11.375 -20.188 -20.875 1 95.69 242 SER B N 1
ATOM 4536 C CA . SER B 1 242 ? -10.398 -21.172 -21.359 1 95.69 242 SER B CA 1
ATOM 4537 C C . SER B 1 242 ? -8.984 -20.781 -20.969 1 95.69 242 SER B C 1
ATOM 4539 O O . SER B 1 242 ? -8.719 -19.625 -20.625 1 95.69 242 SER B O 1
ATOM 4541 N N . GLU B 1 243 ? -8.148 -21.766 -20.969 1 96.06 243 GLU B N 1
ATOM 4542 C CA . GLU B 1 243 ? -6.715 -21.531 -20.859 1 96.06 243 GLU B CA 1
ATOM 4543 C C . GLU B 1 243 ? -6.129 -21.078 -22.188 1 96.06 243 GLU B C 1
ATOM 4545 O O . GLU B 1 243 ? -5.441 -21.844 -22.859 1 96.06 243 GLU B O 1
ATOM 4550 N N . CYS B 1 244 ? -6.234 -19.859 -22.469 1 96.31 244 CYS B N 1
ATOM 4551 C CA . CYS B 1 244 ? -5.934 -19.359 -23.812 1 96.31 244 CYS B CA 1
ATOM 4552 C C . CYS B 1 244 ? -4.527 -18.766 -23.875 1 96.31 244 CYS B C 1
ATOM 4554 O O . CYS B 1 244 ? -4.055 -18.391 -24.938 1 96.31 244 CYS B O 1
ATOM 4556 N N . ILE B 1 245 ? -3.871 -18.578 -22.781 1 97.69 245 ILE B N 1
ATOM 4557 C CA . ILE B 1 245 ? -2.512 -18.047 -22.75 1 97.69 245 ILE B CA 1
ATOM 4558 C C . ILE B 1 245 ? -1.511 -19.203 -22.641 1 97.69 245 ILE B C 1
ATOM 4560 O O . ILE B 1 245 ? -1.635 -20.062 -21.766 1 97.69 245 ILE B O 1
ATOM 4564 N N . LYS B 1 246 ? -0.543 -19.203 -23.5 1 97 246 LYS B N 1
ATOM 4565 C CA . LYS B 1 246 ? 0.469 -20.25 -23.516 1 97 246 LYS B CA 1
ATOM 4566 C C . LYS B 1 246 ? 1.842 -19.703 -23.141 1 97 246 LYS B C 1
ATOM 4568 O O . LYS B 1 246 ? 2.156 -18.547 -23.438 1 97 246 LYS B O 1
ATOM 4573 N N . LEU B 1 247 ? 2.527 -20.547 -22.484 1 97.31 247 LEU B N 1
ATOM 4574 C CA . LEU B 1 247 ? 3.92 -20.219 -22.203 1 97.31 247 LEU B CA 1
ATOM 4575 C C . LEU B 1 247 ? 4.727 -20.125 -23.484 1 97.31 247 LEU B C 1
ATOM 4577 O O . LEU B 1 247 ? 4.59 -20.969 -24.375 1 97.31 247 LEU B O 1
ATOM 4581 N N . ARG B 1 248 ? 5.512 -19.062 -23.578 1 97.19 248 ARG B N 1
ATOM 4582 C CA . ARG B 1 248 ? 6.309 -18.844 -24.781 1 97.19 248 ARG B CA 1
ATOM 4583 C C . ARG B 1 248 ? 7.793 -18.75 -24.453 1 97.19 248 ARG B C 1
ATOM 4585 O O . ARG B 1 248 ? 8.172 -18.188 -23.422 1 97.19 248 ARG B O 1
ATOM 4592 N N . GLU B 1 249 ? 8.578 -19.297 -25.312 1 96.5 249 GLU B N 1
ATOM 4593 C CA . GLU B 1 249 ? 10.023 -19.125 -25.172 1 96.5 249 GLU B CA 1
ATOM 4594 C C . GLU B 1 249 ? 10.43 -17.672 -25.453 1 96.5 249 GLU B C 1
ATOM 4596 O O . GLU B 1 249 ? 11.305 -17.141 -24.766 1 96.5 249 GLU B O 1
ATOM 4601 N N . VAL B 1 250 ? 9.766 -17.141 -26.422 1 97.62 250 VAL B N 1
ATOM 4602 C CA . VAL B 1 250 ? 9.969 -15.734 -26.766 1 97.62 250 VAL B CA 1
ATOM 4603 C C . VAL B 1 250 ? 8.625 -15.008 -26.828 1 97.62 250 VAL B C 1
ATOM 4605 O O . VAL B 1 250 ? 8.078 -14.781 -27.906 1 97.62 250 VAL B O 1
ATOM 4608 N N . PRO B 1 251 ? 8.188 -14.57 -25.734 1 98.12 251 PRO B N 1
ATOM 4609 C CA . PRO B 1 251 ? 6.859 -13.953 -25.703 1 98.12 251 PRO B CA 1
ATOM 4610 C C . PRO B 1 251 ? 6.855 -12.531 -26.266 1 98.12 251 PRO B C 1
ATOM 4612 O O . PRO B 1 251 ? 7.828 -11.789 -26.094 1 98.12 251 PRO B O 1
ATOM 4615 N N . GLY B 1 252 ? 5.773 -12.258 -27.031 1 97.62 252 GLY B N 1
ATOM 4616 C CA . GLY B 1 252 ? 5.465 -10.867 -27.312 1 97.62 252 GLY B CA 1
ATOM 4617 C C . GLY B 1 252 ? 4.711 -10.18 -26.188 1 97.62 252 GLY B C 1
ATOM 4618 O O . GLY B 1 252 ? 4.293 -10.828 -25.234 1 97.62 252 GLY B O 1
ATOM 4619 N N . ILE B 1 253 ? 4.539 -8.898 -26.312 1 98.12 253 ILE B N 1
ATOM 4620 C CA . ILE B 1 253 ? 3.902 -8.148 -25.25 1 98.12 253 ILE B CA 1
ATOM 4621 C C . ILE B 1 253 ? 2.459 -8.617 -25.078 1 98.12 253 ILE B C 1
ATOM 4623 O O . ILE B 1 253 ? 1.902 -8.539 -23.969 1 98.12 253 ILE B O 1
ATOM 4627 N N . GLU B 1 254 ? 1.795 -9.156 -26.125 1 97.5 254 GLU B N 1
ATOM 4628 C CA . GLU B 1 254 ? 0.412 -9.625 -26.078 1 97.5 254 GLU B CA 1
ATOM 4629 C C . GLU B 1 254 ? 0.28 -10.891 -25.234 1 97.5 254 GLU B C 1
ATOM 4631 O O . GLU B 1 254 ? -0.826 -11.273 -24.844 1 97.5 254 GLU B O 1
ATOM 4636 N N . ASP B 1 255 ? 1.414 -11.539 -24.922 1 97.88 255 ASP B N 1
ATOM 4637 C CA . ASP B 1 255 ? 1.423 -12.758 -24.125 1 97.88 255 ASP B CA 1
ATOM 4638 C C . ASP B 1 255 ? 1.636 -12.445 -22.641 1 97.88 255 ASP B C 1
ATOM 4640 O O . ASP B 1 255 ? 1.634 -13.352 -21.812 1 97.88 255 ASP B O 1
ATOM 4644 N N . THR B 1 256 ? 1.868 -11.188 -22.312 1 98.62 256 THR B N 1
ATOM 4645 C CA . THR B 1 256 ? 2.307 -10.773 -20.984 1 98.62 256 THR B CA 1
ATOM 4646 C C . THR B 1 256 ? 1.153 -10.156 -20.203 1 98.62 256 THR B C 1
ATOM 4648 O O . THR B 1 256 ? 0.054 -9.992 -20.734 1 98.62 256 THR B O 1
ATOM 4651 N N . LEU B 1 257 ? 1.453 -9.805 -18.953 1 98.62 257 LEU B N 1
ATOM 4652 C CA . LEU B 1 257 ? 0.492 -9.125 -18.094 1 98.62 257 LEU B CA 1
ATOM 4653 C C . LEU B 1 257 ? 0.116 -7.762 -18.672 1 98.62 257 LEU B C 1
ATOM 4655 O O . LEU B 1 257 ? -0.972 -7.246 -18.391 1 98.62 257 LEU B O 1
ATOM 4659 N N . PHE B 1 258 ? 1.011 -7.137 -19.469 1 98.12 258 PHE B N 1
ATOM 4660 C CA . PHE B 1 258 ? 0.741 -5.816 -20.016 1 98.12 258 PHE B CA 1
ATOM 4661 C C . PHE B 1 258 ? -0.503 -5.844 -20.906 1 98.12 258 PHE B C 1
ATOM 4663 O O . PHE B 1 258 ? -1.227 -4.848 -20.984 1 98.12 258 PHE B O 1
ATOM 4670 N N . ALA B 1 259 ? -0.801 -7.02 -21.5 1 97.56 259 ALA B N 1
ATOM 4671 C CA . ALA B 1 259 ? -1.961 -7.152 -22.375 1 97.56 259 ALA B CA 1
ATOM 4672 C C . ALA B 1 259 ? -3.262 -7 -21.594 1 97.56 259 ALA B C 1
ATOM 4674 O O . ALA B 1 259 ? -4.246 -6.465 -22.109 1 97.56 259 ALA B O 1
ATOM 4675 N N . VAL B 1 260 ? -3.246 -7.461 -20.375 1 97.62 260 VAL B N 1
ATOM 4676 C CA . VAL B 1 260 ? -4.465 -7.383 -19.578 1 97.62 260 VAL B CA 1
ATOM 4677 C C . VAL B 1 260 ? -4.426 -6.137 -18.703 1 97.62 260 VAL B C 1
ATOM 4679 O O . VAL B 1 260 ? -5.457 -5.715 -18.172 1 97.62 260 VAL B O 1
ATOM 4682 N N . LEU B 1 261 ? -3.277 -5.508 -18.578 1 97.12 261 LEU B N 1
ATOM 4683 C CA . LEU B 1 261 ? -3.137 -4.332 -17.719 1 97.12 261 LEU B CA 1
ATOM 4684 C C . LEU B 1 261 ? -3.404 -3.053 -18.5 1 97.12 261 LEU B C 1
ATOM 4686 O O . LEU B 1 261 ? -3.443 -1.964 -17.922 1 97.12 261 LEU B O 1
ATOM 4690 N N . LYS B 1 262 ? -3.545 -3.188 -19.828 1 96 262 LYS B N 1
ATOM 4691 C CA . LYS B 1 262 ? -4.039 -2.033 -20.562 1 96 262 LYS B CA 1
ATOM 4692 C C . LYS B 1 262 ? -5.551 -1.889 -20.422 1 96 262 LYS B C 1
ATOM 4694 O O . LYS B 1 262 ? -6.305 -2.225 -21.328 1 96 262 LYS B O 1
ATOM 4699 N N . LEU B 1 263 ? -5.938 -1.342 -19.359 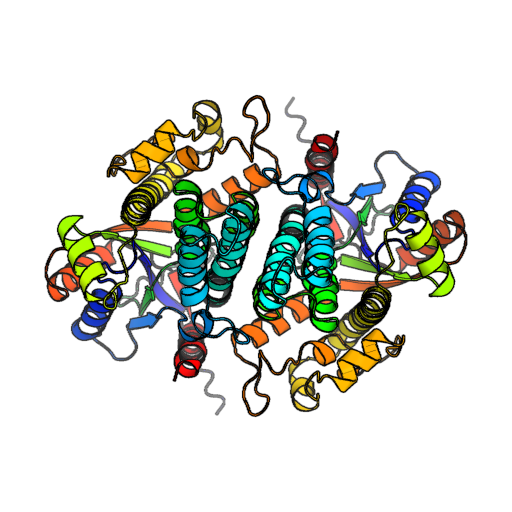1 94.5 263 LEU B N 1
ATOM 4700 C CA . LEU B 1 263 ? -7.332 -1.164 -18.969 1 94.5 263 LEU B CA 1
ATOM 4701 C C . LEU B 1 263 ? -7.875 0.162 -19.484 1 94.5 263 LEU B C 1
ATOM 4703 O O . LEU B 1 263 ? -7.23 1.203 -19.344 1 94.5 263 LEU B O 1
ATOM 4707 N N . PRO B 1 264 ? -9.047 0.095 -20.047 1 91.62 264 PRO B N 1
ATOM 4708 C CA . PRO B 1 264 ? -9.641 1.348 -20.516 1 91.62 264 PRO B CA 1
ATOM 4709 C C . PRO B 1 264 ? -9.844 2.361 -19.391 1 91.62 264 PRO B C 1
ATOM 4711 O O . PRO B 1 264 ? -9.742 3.57 -19.625 1 91.62 264 PRO B O 1
ATOM 4714 N N . GLU B 1 265 ? -10.125 1.883 -18.188 1 92.25 265 GLU B N 1
ATOM 4715 C CA . GLU B 1 265 ? -10.422 2.74 -17.047 1 92.25 265 GLU B CA 1
ATOM 4716 C C . GLU B 1 265 ? -9.172 3.48 -16.562 1 92.25 265 GLU B C 1
ATOM 4718 O O . GLU B 1 265 ? -9.273 4.469 -15.836 1 92.25 265 GLU B O 1
ATOM 4723 N N . LEU B 1 266 ? -8.016 2.99 -16.938 1 92.5 266 LEU B N 1
ATOM 4724 C CA . LEU B 1 266 ? -6.773 3.576 -16.438 1 92.5 266 LEU B CA 1
ATOM 4725 C C . LEU B 1 266 ? -5.953 4.145 -17.594 1 92.5 266 LEU B C 1
ATOM 4727 O O . LEU B 1 266 ? -4.746 4.348 -17.469 1 92.5 266 LEU B O 1
ATOM 4731 N N . CYS B 1 267 ? -6.641 4.305 -18.672 1 90 267 CYS B N 1
ATOM 4732 C CA . CYS B 1 267 ? -6.078 4.945 -19.859 1 90 267 CYS B CA 1
ATOM 4733 C C . CYS B 1 267 ? -6.961 6.098 -20.328 1 90 267 CYS B C 1
ATOM 4735 O O . CYS B 1 267 ? -8.109 6.211 -19.906 1 90 267 CYS B O 1
ATOM 4737 N N . GLY B 1 268 ? -6.355 7.008 -21.031 1 82.44 268 GLY B N 1
ATOM 4738 C CA . GLY B 1 268 ? -7.141 8.062 -21.656 1 82.44 268 GLY B CA 1
ATOM 4739 C C . GLY B 1 268 ? -7.996 7.562 -22.812 1 82.44 268 GLY B C 1
ATOM 4740 O O . GLY B 1 268 ? -7.945 6.383 -23.156 1 82.44 268 GLY B O 1
ATOM 4741 N N . GLU B 1 269 ? -8.75 8.469 -23.344 1 75.38 269 GLU B N 1
ATOM 4742 C CA . GLU B 1 269 ? -9.703 8.148 -24.406 1 75.38 269 GLU B CA 1
ATOM 4743 C C . GLU B 1 269 ? -8.992 7.57 -25.625 1 75.38 269 GLU B C 1
ATOM 4745 O O . GLU B 1 269 ? -9.523 6.68 -26.297 1 75.38 269 GLU B O 1
ATOM 4750 N N . PHE B 1 270 ? -7.758 8.016 -25.812 1 75.12 270 PHE B N 1
ATOM 4751 C CA . PHE B 1 270 ? -7.074 7.582 -27.031 1 75.12 270 PHE B CA 1
ATOM 4752 C C . PHE B 1 270 ? -6.059 6.492 -26.719 1 75.12 270 PHE B C 1
ATOM 4754 O O . PHE B 1 270 ? -5.207 6.168 -27.547 1 75.12 270 PHE B O 1
ATOM 4761 N N . GLY B 1 271 ? -6.164 5.957 -25.531 1 77.06 271 GLY B N 1
ATOM 4762 C CA . GLY B 1 271 ? -5.316 4.824 -25.188 1 77.06 271 GLY B CA 1
ATOM 4763 C C . GLY B 1 271 ? -4.043 5.227 -24.484 1 77.06 271 GLY B C 1
ATOM 4764 O O . GLY B 1 271 ? -3.248 4.371 -24.078 1 77.06 271 GLY B O 1
ATOM 4765 N N . ASN B 1 272 ? -3.877 6.492 -24.328 1 85.19 272 ASN B N 1
ATOM 4766 C CA . ASN B 1 272 ? -2.695 6.938 -23.594 1 85.19 272 ASN B CA 1
ATOM 4767 C C . ASN B 1 272 ? -2.77 6.539 -22.125 1 85.19 272 ASN B C 1
ATOM 4769 O O . ASN B 1 272 ? -3.799 6.734 -21.469 1 85.19 272 ASN B O 1
ATOM 4773 N N . ILE B 1 273 ? -1.723 5.938 -21.766 1 90.81 273 ILE B N 1
ATOM 4774 C CA . ILE B 1 273 ? -1.67 5.453 -20.391 1 90.81 273 ILE B CA 1
ATOM 4775 C C . ILE B 1 273 ? -1.601 6.637 -19.422 1 90.81 273 ILE B C 1
ATOM 4777 O O . ILE B 1 273 ? -0.898 7.617 -19.688 1 90.81 273 ILE B O 1
ATOM 4781 N N . LEU B 1 274 ? -2.371 6.629 -18.359 1 89 274 LEU B N 1
ATOM 4782 C CA . LEU B 1 274 ? -2.281 7.664 -17.344 1 89 274 LEU B CA 1
ATOM 4783 C C . LEU B 1 274 ? -0.927 7.617 -16.641 1 89 274 LEU B C 1
ATOM 4785 O O . LEU B 1 274 ? -0.363 6.539 -16.438 1 89 274 LEU B O 1
ATOM 4789 N N . PRO B 1 275 ? -0.436 8.758 -16.25 1 88.12 275 PRO B N 1
ATOM 4790 C CA . PRO B 1 275 ? 0.891 8.789 -15.625 1 88.12 275 PRO B CA 1
ATOM 4791 C C . PRO B 1 275 ? 1.002 7.859 -14.422 1 88.12 275 PRO B C 1
ATOM 4793 O O . PRO B 1 275 ? 1.971 7.105 -14.305 1 88.12 275 PRO B O 1
ATOM 4796 N N . LEU B 1 276 ? 0.033 7.875 -13.617 1 88.62 276 LEU B N 1
ATOM 4797 C CA . LEU B 1 276 ? 0.068 7.023 -12.43 1 88.62 276 LEU B CA 1
ATOM 4798 C C . LEU B 1 276 ? 0.165 5.551 -12.82 1 88.62 276 LEU B C 1
ATOM 4800 O O . LEU B 1 276 ? 0.917 4.789 -12.211 1 88.62 276 LEU B O 1
ATOM 4804 N N . TRP B 1 277 ? -0.588 5.176 -13.789 1 92.81 277 TRP B N 1
ATOM 4805 C CA . TRP B 1 277 ? -0.594 3.779 -14.219 1 92.81 277 TRP B CA 1
ATOM 4806 C C . TRP B 1 277 ? 0.709 3.422 -14.93 1 92.81 277 TRP B C 1
ATOM 4808 O O . TRP B 1 277 ? 1.202 2.299 -14.805 1 92.81 277 TRP B O 1
ATOM 4818 N N . ALA B 1 278 ? 1.273 4.402 -15.648 1 92.75 278 ALA B N 1
ATOM 4819 C CA . ALA B 1 278 ? 2.59 4.203 -16.25 1 92.75 278 ALA B CA 1
ATOM 4820 C C . ALA B 1 278 ? 3.641 3.904 -15.188 1 92.75 278 ALA B C 1
ATOM 4822 O O . ALA B 1 278 ? 4.512 3.055 -15.383 1 92.75 278 ALA B O 1
ATOM 4823 N N . TRP B 1 279 ? 3.541 4.582 -14.117 1 91 279 TRP B N 1
ATOM 4824 C CA . TRP B 1 279 ? 4.461 4.32 -13.016 1 91 279 TRP B CA 1
ATOM 4825 C C . TRP B 1 279 ? 4.246 2.924 -12.445 1 91 279 TRP B C 1
ATOM 4827 O O . TRP B 1 279 ? 5.195 2.268 -12.008 1 91 279 TRP B O 1
ATOM 4837 N N . GLY B 1 280 ? 2.996 2.516 -12.438 1 92 280 GLY B N 1
ATOM 4838 C CA . GLY B 1 280 ? 2.705 1.145 -12.047 1 92 280 GLY B CA 1
ATOM 4839 C C . GLY B 1 280 ? 3.361 0.118 -12.953 1 92 280 GLY B C 1
ATOM 4840 O O . GLY B 1 280 ? 3.928 -0.866 -12.477 1 92 280 GLY B O 1
ATOM 4841 N N . MET B 1 281 ? 3.295 0.393 -14.227 1 95.38 281 MET B N 1
ATOM 4842 C CA . MET B 1 281 ? 3.924 -0.515 -15.188 1 95.38 281 MET B CA 1
ATOM 4843 C C . MET B 1 281 ? 5.434 -0.561 -14.977 1 95.38 281 MET B C 1
ATOM 4845 O O . MET B 1 281 ? 6.055 -1.615 -15.125 1 95.38 281 MET B O 1
ATOM 4849 N N . GLU B 1 282 ? 5.949 0.54 -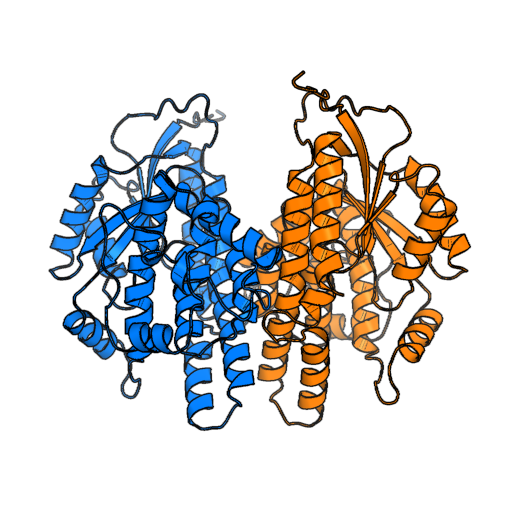14.602 1 93.31 282 GLU B N 1
ATOM 4850 C CA . GLU B 1 282 ? 7.379 0.574 -14.305 1 93.31 282 GLU B CA 1
ATOM 4851 C C . GLU B 1 282 ? 7.707 -0.261 -13.07 1 93.31 282 GLU B C 1
ATOM 4853 O O . GLU B 1 282 ? 8.711 -0.974 -13.047 1 93.31 282 GLU B O 1
ATOM 4858 N N . THR B 1 283 ? 6.895 -0.118 -12.094 1 92 283 THR B N 1
ATOM 4859 C CA . THR B 1 283 ? 7.078 -0.896 -10.875 1 92 283 THR B CA 1
ATOM 4860 C C . THR B 1 283 ? 7.039 -2.393 -11.18 1 92 283 THR B C 1
ATOM 4862 O O . THR B 1 283 ? 7.906 -3.145 -10.727 1 92 283 THR B O 1
ATOM 4865 N N . LEU B 1 284 ? 6.047 -2.791 -11.938 1 95.69 284 LEU B N 1
ATOM 4866 C CA . LEU B 1 284 ? 5.918 -4.188 -12.336 1 95.69 284 LEU B CA 1
ATOM 4867 C C . LEU B 1 284 ? 7.137 -4.645 -13.125 1 95.69 284 LEU B C 1
ATOM 4869 O O . LEU B 1 284 ? 7.668 -5.73 -12.891 1 95.69 284 LEU B O 1
ATOM 4873 N N . SER B 1 285 ? 7.527 -3.787 -14.039 1 96.56 285 SER B N 1
ATOM 4874 C CA . SER B 1 285 ? 8.656 -4.109 -14.898 1 96.56 285 SER B CA 1
ATOM 4875 C C . SER B 1 285 ? 9.938 -4.285 -14.086 1 96.56 285 SER B C 1
ATOM 4877 O O . SER B 1 285 ? 10.664 -5.262 -14.273 1 96.56 285 SER B O 1
ATOM 4879 N N . ASN B 1 286 ? 10.188 -3.387 -13.18 1 92.69 286 ASN B N 1
ATOM 4880 C CA . ASN B 1 286 ? 11.391 -3.447 -12.359 1 92.69 286 ASN B CA 1
ATOM 4881 C C . ASN B 1 286 ? 11.406 -4.688 -11.469 1 92.69 286 ASN B C 1
ATOM 4883 O O . ASN B 1 286 ? 12.438 -5.352 -11.336 1 92.69 286 ASN B O 1
ATOM 4887 N N . CYS B 1 287 ? 10.328 -4.969 -10.914 1 94 287 CYS B N 1
ATOM 4888 C CA . CYS B 1 287 ? 10.211 -6.156 -10.078 1 94 287 CYS B CA 1
ATOM 4889 C C . CYS B 1 287 ? 10.453 -7.422 -10.891 1 94 287 CYS B C 1
ATOM 4891 O O . CYS B 1 287 ? 11.242 -8.281 -10.492 1 94 287 CYS B O 1
ATOM 4893 N N . SER B 1 288 ? 9.852 -7.473 -12.031 1 96 288 SER B N 1
ATOM 4894 C CA . SER B 1 288 ? 9.906 -8.664 -12.867 1 96 288 SER B CA 1
ATOM 4895 C C . SER B 1 288 ? 11.312 -8.875 -13.43 1 96 288 SER B C 1
ATOM 4897 O O . SER B 1 288 ? 11.781 -10.016 -13.531 1 96 288 SER B O 1
ATOM 4899 N N . ARG B 1 289 ? 11.969 -7.836 -13.758 1 94.5 289 ARG B N 1
ATOM 4900 C CA . ARG B 1 289 ? 13.305 -7.93 -14.344 1 94.5 289 ARG B CA 1
ATOM 4901 C C . ARG B 1 289 ? 14.281 -8.562 -13.367 1 94.5 289 ARG B C 1
ATOM 4903 O O . ARG B 1 289 ? 15.266 -9.188 -13.781 1 94.5 289 ARG B O 1
ATOM 4910 N N . SER B 1 290 ? 14.039 -8.453 -12.141 1 92.62 290 SER B N 1
ATOM 4911 C CA . SER B 1 290 ? 14.953 -8.953 -11.117 1 9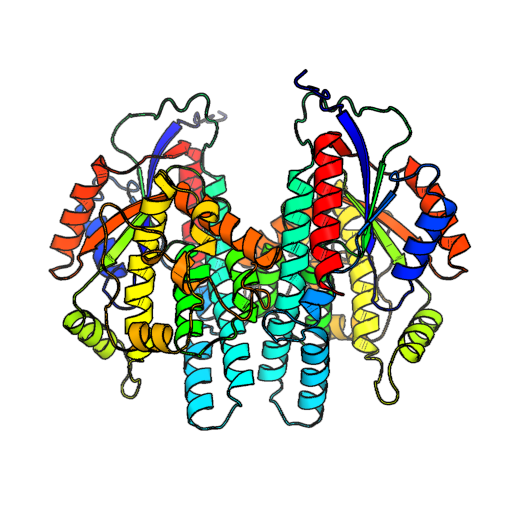2.62 290 SER B CA 1
ATOM 4912 C C . SER B 1 290 ? 14.648 -10.398 -10.766 1 92.62 290 SER B C 1
ATOM 4914 O O . SER B 1 290 ? 15.32 -10.984 -9.906 1 92.62 290 SER B O 1
ATOM 4916 N N . MET B 1 291 ? 13.734 -10.969 -11.438 1 95.75 291 MET B N 1
ATOM 4917 C CA . MET B 1 291 ? 13.32 -12.328 -11.102 1 95.75 291 MET B CA 1
ATOM 4918 C C . MET B 1 291 ? 13.789 -13.32 -12.164 1 95.75 291 MET B C 1
ATOM 4920 O O . MET B 1 291 ? 13.938 -12.953 -13.336 1 95.75 291 MET B O 1
ATOM 4924 N N . SER B 1 292 ? 14.07 -14.484 -11.719 1 97 292 SER B N 1
ATOM 4925 C CA . SER B 1 292 ? 14.258 -15.625 -12.609 1 97 292 SER B CA 1
ATOM 4926 C C . SER B 1 292 ? 13.055 -16.562 -12.57 1 97 292 SER B C 1
ATOM 4928 O O . SER B 1 292 ? 12.727 -17.125 -11.523 1 97 292 SER B O 1
ATOM 4930 N N . PRO B 1 293 ? 12.406 -16.703 -13.727 1 97.75 293 PRO B N 1
ATOM 4931 C CA . PRO B 1 293 ? 11.18 -17.516 -13.734 1 97.75 293 PRO B CA 1
ATOM 4932 C C . PRO B 1 293 ? 11.453 -19 -13.977 1 97.75 293 PRO B C 1
ATOM 4934 O O . PRO B 1 293 ? 12.344 -19.344 -14.758 1 97.75 293 PRO B O 1
ATOM 4937 N N . PHE B 1 294 ? 10.758 -19.828 -13.32 1 98.25 294 PHE B N 1
ATOM 4938 C CA . PHE B 1 294 ? 10.742 -21.281 -13.5 1 98.25 294 PHE B CA 1
ATOM 4939 C C . PHE B 1 294 ? 9.32 -21.812 -13.453 1 98.25 294 PHE B C 1
ATOM 4941 O O . PHE B 1 294 ? 8.414 -21.156 -12.938 1 98.25 294 PHE B O 1
ATOM 4948 N N . VAL B 1 295 ? 9.133 -22.938 -14.055 1 98.06 295 VAL B N 1
ATOM 4949 C CA . VAL B 1 295 ? 7.84 -23.625 -14.016 1 98.06 295 VAL B CA 1
ATOM 4950 C C . VAL B 1 295 ? 8 -25 -13.391 1 98.06 295 VAL B C 1
ATOM 4952 O O . VAL B 1 295 ? 8.961 -25.719 -13.688 1 98.06 295 VAL B O 1
ATOM 4955 N N . LEU B 1 296 ? 7.152 -25.359 -12.516 1 98 296 LEU B N 1
ATOM 4956 C CA . LEU B 1 296 ? 7.168 -26.656 -11.844 1 98 296 LEU B CA 1
ATOM 4957 C C . LEU B 1 296 ? 5.801 -27.328 -11.914 1 98 296 LEU B C 1
ATOM 4959 O O . LEU B 1 296 ? 4.805 -26.75 -11.469 1 98 296 LEU B O 1
ATOM 4963 N N . SER B 1 297 ? 5.738 -28.484 -12.445 1 97.38 297 SER B N 1
ATOM 4964 C CA . SER B 1 297 ? 4.492 -29.234 -12.5 1 97.38 297 SER B CA 1
ATOM 4965 C C . SER B 1 297 ? 4.246 -30 -11.203 1 97.38 297 SER B C 1
ATOM 4967 O O . SER B 1 297 ? 5.133 -30.688 -10.711 1 97.38 297 SER B O 1
ATOM 4969 N N . LEU B 1 298 ? 3.051 -29.875 -10.703 1 97.12 298 LEU B N 1
ATOM 4970 C CA . LEU B 1 298 ? 2.656 -30.594 -9.5 1 97.12 298 LEU B CA 1
ATOM 4971 C C . LEU B 1 298 ? 1.676 -31.719 -9.844 1 97.12 298 LEU B C 1
ATOM 4973 O O . LEU B 1 298 ? 0.893 -32.125 -8.984 1 97.12 298 LEU B O 1
ATOM 4977 N N . GLU B 1 299 ? 1.658 -32.125 -11.062 1 95.75 299 GLU B N 1
ATOM 4978 C CA . GLU B 1 299 ? 0.698 -33.125 -11.547 1 95.75 299 GLU B CA 1
ATOM 4979 C C . GLU B 1 299 ? 0.916 -34.469 -10.883 1 95.75 299 GLU B C 1
ATOM 4981 O O . GLU B 1 299 ? -0.046 -35.156 -10.531 1 95.75 299 GLU B O 1
ATOM 4986 N N . GLN B 1 300 ? 2.102 -34.844 -10.711 1 93.69 300 GLN B N 1
ATOM 4987 C CA . GLN B 1 300 ? 2.426 -36.156 -10.141 1 93.69 300 GLN B CA 1
ATOM 4988 C C . GLN B 1 300 ? 2.432 -36.094 -8.617 1 93.69 300 GLN B C 1
ATOM 4990 O O . GLN B 1 300 ? 1.729 -35.281 -8.016 1 93.69 300 GLN B O 1
ATOM 4995 N N . THR B 1 301 ? 3.191 -36.969 -7.957 1 93.06 301 THR B N 1
ATOM 4996 C CA . THR B 1 301 ? 3.223 -37.031 -6.496 1 93.06 301 THR B CA 1
ATOM 4997 C C . THR B 1 301 ? 4.055 -35.875 -5.93 1 93.06 301 THR B C 1
ATOM 4999 O O . THR B 1 301 ? 4.922 -35.344 -6.613 1 93.06 301 THR B O 1
ATOM 5002 N N . PRO B 1 302 ? 3.775 -35.531 -4.73 1 93.31 302 PRO B N 1
ATOM 5003 C CA . PRO B 1 302 ? 4.586 -34.5 -4.082 1 93.31 302 PRO B CA 1
ATOM 5004 C C . PRO B 1 302 ? 6.074 -34.844 -4.07 1 93.31 302 PRO B C 1
ATOM 5006 O O . PRO B 1 302 ? 6.914 -33.938 -4.168 1 93.31 302 PRO B O 1
ATOM 5009 N N . GLN B 1 303 ? 6.418 -36.031 -4.004 1 93.5 303 GLN B N 1
ATOM 5010 C CA . GLN B 1 303 ? 7.816 -36.469 -4.027 1 93.5 303 GLN B CA 1
ATOM 5011 C C . GLN B 1 303 ? 8.453 -36.156 -5.383 1 93.5 303 GLN B C 1
ATOM 5013 O O . GLN B 1 303 ? 9.602 -35.719 -5.449 1 93.5 303 GLN B O 1
ATOM 5018 N N . HIS B 1 304 ? 7.691 -36.469 -6.375 1 95.5 304 HIS B N 1
ATOM 5019 C CA . HIS B 1 304 ? 8.18 -36.188 -7.715 1 95.5 304 HIS B CA 1
ATOM 5020 C C . HIS B 1 304 ? 8.383 -34.688 -7.902 1 95.5 304 HIS B C 1
ATOM 5022 O O . HIS B 1 304 ? 9.367 -34.25 -8.508 1 95.5 304 HIS B O 1
ATOM 5028 N N . ALA B 1 305 ? 7.43 -33.906 -7.445 1 95.62 305 ALA B N 1
ATOM 5029 C CA . ALA B 1 305 ? 7.531 -32.469 -7.527 1 95.62 305 ALA B CA 1
ATOM 5030 C C . ALA B 1 305 ? 8.773 -31.953 -6.793 1 95.62 305 ALA B C 1
ATOM 5032 O O . ALA B 1 305 ? 9.469 -31.047 -7.273 1 95.62 305 ALA B O 1
ATOM 5033 N N . ALA B 1 306 ? 9.031 -32.531 -5.617 1 94.31 306 ALA B N 1
ATOM 5034 C CA . ALA B 1 306 ? 10.211 -32.156 -4.836 1 94.31 306 ALA B CA 1
ATOM 5035 C C . ALA B 1 306 ? 11.492 -32.469 -5.602 1 94.31 306 ALA B C 1
ATOM 5037 O O . ALA B 1 306 ? 12.438 -31.672 -5.59 1 94.31 306 ALA B O 1
ATOM 5038 N N . GLN B 1 307 ? 11.492 -33.594 -6.242 1 94.69 307 GLN B N 1
ATOM 5039 C CA . GLN B 1 307 ? 12.656 -33.969 -7.035 1 94.69 307 GLN B CA 1
ATOM 5040 C C . GLN B 1 307 ? 12.852 -33.031 -8.219 1 94.69 307 GLN B C 1
ATOM 5042 O O . GLN B 1 307 ? 13.984 -32.656 -8.547 1 94.69 307 GLN B O 1
ATOM 5047 N N . GLU B 1 308 ? 11.773 -32.719 -8.844 1 96.44 308 GLU B N 1
ATOM 5048 C CA . GLU B 1 308 ? 11.852 -31.781 -9.969 1 96.44 308 GLU B CA 1
ATOM 5049 C C . GLU B 1 308 ? 12.359 -30.406 -9.516 1 96.44 308 GLU B C 1
ATOM 5051 O O . GLU B 1 308 ? 13.141 -29.766 -10.219 1 96.44 308 GLU B O 1
ATOM 5056 N N . LEU B 1 309 ? 11.875 -29.953 -8.375 1 96.31 309 LEU B N 1
ATOM 5057 C CA . LEU B 1 309 ? 12.352 -28.688 -7.828 1 96.31 309 LEU B CA 1
ATOM 5058 C C . LEU B 1 309 ? 13.859 -28.734 -7.59 1 96.31 309 LEU B C 1
ATOM 5060 O O . LEU B 1 309 ? 14.57 -27.781 -7.879 1 96.31 309 LEU B O 1
ATOM 5064 N N . LYS B 1 310 ? 14.359 -29.828 -7.082 1 94.06 310 LYS B N 1
ATOM 5065 C CA . LYS B 1 310 ? 15.789 -30.016 -6.855 1 94.06 310 LYS B CA 1
ATOM 5066 C C . LYS B 1 310 ? 16.578 -29.859 -8.148 1 94.06 310 LYS B C 1
ATOM 5068 O O . LYS B 1 310 ? 17.656 -29.266 -8.164 1 94.06 310 LYS B O 1
ATOM 5073 N N . THR B 1 311 ? 16.031 -30.375 -9.203 1 95.5 311 THR B N 1
ATOM 5074 C CA . THR B 1 311 ? 16.719 -30.328 -10.492 1 95.5 311 THR B CA 1
ATOM 5075 C C . THR B 1 311 ? 16.797 -28.906 -11.023 1 95.5 311 THR B C 1
ATOM 5077 O O . THR B 1 311 ? 17.625 -28.609 -11.891 1 95.5 311 THR B O 1
ATOM 5080 N N . LEU B 1 312 ? 15.93 -28.016 -10.539 1 96.44 312 LEU B N 1
ATOM 5081 C CA . LEU B 1 312 ? 15.914 -26.625 -10.992 1 96.44 312 LEU B CA 1
ATOM 5082 C C . LEU B 1 312 ? 16.953 -25.812 -10.234 1 96.44 312 LEU B C 1
ATOM 5084 O O . LEU B 1 312 ? 17.344 -24.734 -10.695 1 96.44 312 LEU B O 1
ATOM 5088 N N . LEU B 1 313 ? 17.469 -26.25 -9.086 1 94.56 313 LEU B N 1
ATOM 5089 C CA . LEU B 1 313 ? 18.266 -25.453 -8.164 1 94.56 313 LEU B CA 1
ATOM 5090 C C . LEU B 1 313 ? 19.547 -24.953 -8.836 1 94.56 313 LEU B C 1
ATOM 5092 O O . LEU B 1 313 ? 19.891 -23.781 -8.727 1 94.56 313 LEU B O 1
ATOM 5096 N N . PRO B 1 314 ? 20.234 -25.797 -9.602 1 93.62 314 PRO B N 1
ATOM 5097 C CA . PRO B 1 314 ? 21.5 -25.359 -10.203 1 93.62 314 PRO B CA 1
ATOM 5098 C C . PRO B 1 314 ? 21.312 -24.219 -11.211 1 93.62 314 PRO B C 1
ATOM 5100 O O . PRO B 1 314 ? 22.266 -23.516 -11.531 1 93.62 314 PRO B O 1
ATOM 5103 N N . GLN B 1 315 ? 20.094 -24.078 -11.711 1 95.31 315 GLN B N 1
ATOM 5104 C CA . GLN B 1 315 ? 19.828 -23.047 -12.711 1 95.31 315 GLN B CA 1
ATOM 5105 C C . GLN B 1 315 ? 19.438 -21.734 -12.055 1 95.31 315 GLN B C 1
ATOM 5107 O O . GLN B 1 315 ? 19.328 -20.703 -12.727 1 95.31 315 GLN B O 1
ATOM 5112 N N . MET B 1 316 ? 19.266 -21.703 -10.773 1 95.69 316 MET B N 1
ATOM 5113 C CA . MET B 1 316 ? 18.734 -20.531 -10.07 1 95.69 316 MET B CA 1
ATOM 5114 C C . MET B 1 316 ? 19.859 -19.547 -9.75 1 95.69 316 MET B C 1
ATOM 5116 O O . MET B 1 316 ? 21.031 -19.906 -9.711 1 95.69 316 MET B O 1
ATOM 5120 N N . THR B 1 317 ? 19.422 -18.375 -9.586 1 93.06 317 THR B N 1
ATOM 5121 C CA . THR B 1 317 ? 20.344 -17.281 -9.273 1 93.06 317 THR B CA 1
ATOM 5122 C C . THR B 1 317 ? 20.484 -17.109 -7.77 1 93.06 317 THR B C 1
ATOM 5124 O O . THR B 1 317 ? 19.5 -16.828 -7.078 1 93.06 317 THR B O 1
ATOM 5127 N N . PRO B 1 318 ? 21.688 -17.25 -7.27 1 91.94 318 PRO B N 1
ATOM 5128 C CA . PRO B 1 318 ? 21.875 -17.078 -5.828 1 91.94 318 PRO B CA 1
ATOM 5129 C C . PRO B 1 318 ? 21.969 -15.617 -5.406 1 91.94 318 PRO B C 1
ATOM 5131 O O . PRO B 1 318 ? 22.297 -14.758 -6.227 1 91.94 318 PRO B O 1
ATOM 5134 N N . ALA B 1 319 ? 21.609 -15.367 -4.199 1 91.19 319 ALA B N 1
ATOM 5135 C CA . ALA B 1 319 ? 21.828 -14.086 -3.531 1 91.19 319 ALA B CA 1
ATOM 5136 C C . ALA B 1 319 ? 22.828 -14.227 -2.391 1 91.19 319 ALA B C 1
ATOM 5138 O O . ALA B 1 319 ? 23.203 -15.344 -2.018 1 91.19 319 ALA B O 1
ATOM 5139 N N . ASN B 1 320 ? 23.297 -13.086 -1.929 1 89.25 320 ASN B N 1
ATOM 5140 C CA . ASN B 1 320 ? 24.25 -13.094 -0.823 1 89.25 320 ASN B CA 1
ATOM 5141 C C . ASN B 1 320 ? 23.609 -12.602 0.472 1 89.25 320 ASN B C 1
ATOM 5143 O O . ASN B 1 320 ? 22.797 -11.68 0.455 1 89.25 320 ASN B O 1
ATOM 5147 N N . MET B 1 321 ? 24 -13.32 1.484 1 89.94 321 MET B N 1
ATOM 5148 C CA . MET B 1 321 ? 23.531 -12.969 2.82 1 89.94 321 MET B CA 1
ATOM 5149 C C . MET B 1 321 ? 24.578 -13.305 3.873 1 89.94 321 MET B C 1
ATOM 5151 O O . MET B 1 321 ? 25.391 -14.211 3.678 1 89.94 321 MET B O 1
ATOM 5155 N N . SER B 1 322 ? 24.578 -12.5 4.91 1 89.94 322 SER B N 1
ATOM 5156 C CA . SER B 1 322 ? 25.484 -12.844 6.012 1 89.94 322 SER B CA 1
ATOM 5157 C C . SER B 1 322 ? 24.859 -13.898 6.918 1 89.94 322 SER B C 1
ATOM 5159 O O . SER B 1 322 ? 23.641 -14.102 6.91 1 89.94 322 SER B O 1
ATOM 5161 N N . SER B 1 323 ? 25.734 -14.578 7.625 1 88.88 323 SER B N 1
ATOM 5162 C CA . SER B 1 323 ? 25.25 -15.57 8.57 1 88.88 323 SER B CA 1
ATOM 5163 C C . SER B 1 323 ? 24.375 -14.93 9.641 1 88.88 323 SER B C 1
ATOM 5165 O O . SER B 1 323 ? 23.391 -15.531 10.094 1 88.88 323 SER B O 1
ATOM 5167 N N . GLY B 1 324 ? 24.734 -13.758 10.023 1 90.25 324 GLY B N 1
ATOM 5168 C CA . GLY B 1 324 ? 23.891 -13.016 10.953 1 90.25 324 GLY B CA 1
ATOM 5169 C C . GLY B 1 324 ? 22.516 -12.695 10.391 1 90.25 324 GLY B C 1
ATOM 5170 O O . GLY B 1 324 ? 21.516 -12.844 11.086 1 90.25 324 GLY B O 1
ATOM 5171 N N . ALA B 1 325 ? 22.5 -12.375 9.203 1 92.38 325 ALA B N 1
ATOM 5172 C CA . ALA B 1 325 ? 21.234 -12.07 8.523 1 92.38 325 ALA B CA 1
ATOM 5173 C C . ALA B 1 325 ? 20.359 -13.305 8.422 1 92.38 325 ALA B C 1
ATOM 5175 O O . ALA B 1 325 ? 19.125 -13.211 8.555 1 92.38 325 ALA B O 1
ATOM 5176 N N . TRP B 1 326 ? 20.984 -14.398 8.164 1 92.44 326 TRP B N 1
ATOM 5177 C CA . TRP B 1 326 ? 20.234 -15.648 8.086 1 92.44 326 TRP B CA 1
ATOM 5178 C C . TRP B 1 326 ? 19.547 -15.953 9.414 1 92.44 326 TRP B C 1
ATOM 5180 O O . TRP B 1 326 ? 18.391 -16.391 9.445 1 92.44 326 TRP B O 1
ATOM 5190 N N . ASN B 1 327 ? 20.203 -15.695 10.477 1 92.38 327 ASN B N 1
ATOM 5191 C CA . ASN B 1 327 ? 19.625 -15.922 11.797 1 92.38 327 ASN B CA 1
ATOM 5192 C C . ASN B 1 327 ? 18.469 -14.953 12.07 1 92.38 327 ASN B C 1
ATOM 5194 O O . ASN B 1 327 ? 17.453 -15.336 12.656 1 92.38 327 ASN B O 1
ATOM 5198 N N . ILE B 1 328 ? 18.641 -13.812 11.625 1 92.19 328 ILE B N 1
ATOM 5199 C CA . ILE B 1 328 ? 17.594 -12.812 11.773 1 92.19 328 ILE B CA 1
ATOM 5200 C C . ILE B 1 328 ? 16.375 -13.234 10.961 1 92.19 328 ILE B C 1
ATOM 5202 O O . ILE B 1 328 ? 15.234 -13.094 11.43 1 92.19 328 ILE B O 1
ATOM 5206 N N . LEU B 1 329 ? 16.656 -13.742 9.805 1 93.06 329 LEU B N 1
ATOM 5207 C CA . LEU B 1 329 ? 15.57 -14.211 8.945 1 93.06 329 LEU B CA 1
ATOM 5208 C C . LEU B 1 329 ? 14.781 -15.32 9.625 1 93.06 329 LEU B C 1
ATOM 5210 O O . LEU B 1 329 ? 13.547 -15.312 9.609 1 93.06 329 LEU B O 1
ATOM 5214 N N . LYS B 1 330 ? 15.453 -16.188 10.234 1 91.69 330 LYS B N 1
ATOM 5215 C CA . LYS B 1 330 ? 14.805 -17.281 10.938 1 91.69 330 LYS B CA 1
ATOM 5216 C C . LYS B 1 330 ? 13.93 -16.766 12.078 1 91.69 330 LYS B C 1
ATOM 5218 O O . LYS B 1 330 ? 12.805 -17.234 12.273 1 91.69 330 LYS B O 1
ATOM 5223 N N . GLU B 1 331 ? 14.398 -15.789 12.719 1 89.44 331 GLU B N 1
ATOM 5224 C CA . GLU B 1 331 ? 13.648 -15.195 13.82 1 89.44 331 GLU B CA 1
ATOM 5225 C C . GLU B 1 331 ? 12.406 -14.469 13.312 1 89.44 331 GLU B C 1
ATOM 5227 O O . GLU B 1 331 ? 11.344 -14.531 13.938 1 89.44 331 GLU B O 1
ATOM 5232 N N . LEU B 1 332 ? 12.609 -13.844 12.242 1 86.75 332 LEU B N 1
ATOM 5233 C CA . LEU B 1 332 ? 11.508 -13.117 11.625 1 86.75 332 LEU B CA 1
ATOM 5234 C C . LEU B 1 332 ? 10.383 -14.062 11.227 1 86.75 332 LEU B C 1
ATOM 5236 O O . LEU B 1 332 ? 9.211 -13.789 11.484 1 86.75 332 LEU B O 1
ATOM 5240 N N . VAL B 1 333 ? 10.766 -15.133 10.617 1 86.06 333 VAL B N 1
ATOM 5241 C CA . VAL B 1 333 ? 9.797 -16.109 10.125 1 86.06 333 VAL B CA 1
ATOM 5242 C C . VAL B 1 333 ? 9.07 -16.75 11.305 1 86.06 333 VAL B C 1
ATOM 5244 O O . VAL B 1 333 ? 7.852 -16.906 11.273 1 86.06 333 VAL B O 1
ATOM 5247 N N . ASN B 1 334 ? 9.773 -16.969 12.328 1 84.12 334 ASN B N 1
ATOM 5248 C CA . ASN B 1 334 ? 9.18 -17.562 13.516 1 84.12 334 ASN B CA 1
ATOM 5249 C C . ASN B 1 334 ? 8.203 -16.609 14.195 1 84.12 334 ASN B C 1
ATOM 5251 O O . ASN B 1 334 ? 7.164 -17.031 14.695 1 84.12 334 ASN B O 1
ATOM 5255 N N . ALA B 1 335 ? 8.523 -15.383 14.18 1 77.44 335 ALA B N 1
ATOM 5256 C CA . ALA B 1 335 ? 7.68 -14.375 14.812 1 77.44 335 ALA B CA 1
ATOM 5257 C C . ALA B 1 335 ? 6.336 -14.266 14.102 1 77.44 335 ALA B C 1
ATOM 5259 O O . ALA B 1 335 ? 5.305 -14.047 14.742 1 77.44 335 ALA B O 1
ATOM 5260 N N . VAL B 1 336 ? 6.348 -14.453 12.82 1 77.38 336 VAL B N 1
ATOM 5261 C CA . VAL B 1 336 ? 5.141 -14.273 12.023 1 77.38 336 VAL B CA 1
ATOM 5262 C C . VAL B 1 336 ? 4.312 -15.555 12.039 1 77.38 336 VAL B C 1
ATOM 5264 O O . VAL B 1 336 ? 3.08 -15.508 12.07 1 77.38 336 VAL B O 1
ATOM 5267 N N . GLN B 1 337 ? 4.977 -16.641 12.031 1 74.69 337 GLN B N 1
ATOM 5268 C CA . GLN B 1 337 ? 4.285 -17.922 11.938 1 74.69 337 GLN B CA 1
ATOM 5269 C C . GLN B 1 337 ? 3.785 -18.391 13.305 1 74.69 337 GLN B C 1
ATOM 5271 O O . GLN B 1 337 ? 2.797 -19.109 13.398 1 74.69 337 GLN B O 1
ATOM 5276 N N . ASP B 1 338 ? 4.516 -18.062 14.414 1 61.19 338 ASP B N 1
ATOM 5277 C CA . ASP B 1 338 ? 4.098 -18.453 15.758 1 61.19 338 ASP B CA 1
ATOM 5278 C C . ASP B 1 338 ? 2.859 -17.672 16.188 1 61.19 338 ASP B C 1
ATOM 5280 O O . ASP B 1 338 ? 2.1 -18.125 17.047 1 61.19 338 ASP B O 1
ATOM 5284 N N . ASN B 1 339 ? 2.627 -16.484 15.789 1 53.81 339 ASN B N 1
ATOM 5285 C CA . ASN B 1 339 ? 1.431 -15.758 16.188 1 53.81 339 ASN B CA 1
ATOM 5286 C C . ASN B 1 339 ? 0.171 -16.359 15.578 1 53.81 339 ASN B C 1
ATOM 5288 O O . ASN B 1 339 ? -0.921 -15.812 15.719 1 53.81 339 ASN B O 1
ATOM 5292 N N . THR B 1 340 ? 0.271 -17.453 14.805 1 43.62 340 THR B N 1
ATOM 5293 C CA . THR B 1 340 ? -0.826 -18.25 14.25 1 43.62 340 THR B CA 1
ATOM 5294 C C . THR B 1 340 ? -1.252 -19.328 15.234 1 43.62 340 THR B C 1
ATOM 5296 O O . THR B 1 340 ? -2.248 -20.016 15.008 1 43.62 340 THR B O 1
ATOM 5299 N N . SER B 1 341 ? -0.492 -19.672 16.156 1 37.22 341 SER B N 1
ATOM 5300 C CA . SER B 1 341 ? -0.958 -20.703 17.078 1 37.22 341 SER B CA 1
ATOM 5301 C C . SER B 1 341 ? -1.752 -20.094 18.219 1 37.22 341 SER B C 1
ATOM 5303 O O . SER B 1 341 ? -1.431 -19 18.688 1 37.22 341 SER B O 1
#

pLDDT: mean 89.19, std 12.99, range [24.78, 98.81]

Secondary structure (DSSP, 8-state):
--------EEEEEEEEEE-STTSSHHHHHHHHHHHH--STTSEEEE---HHHHH-BTTB-HHHHHHHHHHHHHHTSS-HHHHHHHHHHHHHHHHHHHHHHHHHHHHTB---STT------SSPEEEEEE--HHIIIIIHHHHHHHTTSS-GGGHHHHHHTPPP--S-EEEEEEE--HHHHHHHHHHHSPTT----HHHHHHHHHHHHHHHHHHHHHHH--HHHHHTTSPP--HHHHHHHHHS------SS--GGGSTHHHH--GGGB-TTSPBPHHHHHHHHHHHHHHHTEEEEEEE-SS-HHHHHHHHHHHGGGSPPEEEEHHHHHHHHHHHHHHHHTT-/--------EEEEEEEEEE-STTSSHHHHHHHHHHHH--STTSEEEE---HHHHH-BTTB-HHHHHHHHHHHHHHTSS-HHHHHHHHHHHHHHHHHHHHHHHHHHHHTB---STT------SSPEEEEEE--HHIIIIIHHHHHHHTTSS-GGGHHHHHHTPPP--S-EEEEEEE--HHHHHHHHHHHSPTTPPP-HHHHHHHHHHHHHHHHHHHHHHH--HHHHHTTSPP--HHHHHHHHHS------SS--GGGSTHHHH--GGGB-TTSPBPHHHHHHHHHHHHHHHTEEEEEEE-SS-HHHHHHHHHHHGGGSPPEEEEHHHHHHHHHHHHHHHHTT-

Radius of gyration: 25.55 Å; Cα contacts (8 Å, |Δi|>4): 1162; chains: 2; bounding box: 65×74×60 Å